Protein AF-A0AAW4G8P8-F1 (afdb_monomer)

Nearest PDB structures (foldseek):
  5xfa-assembly1_A  TM=9.113E-01  e=6.874E-28  Hydrogenophilus thermoluteolus
  5xf9-assembly2_E  TM=9.216E-01  e=1.061E-26  Hydrogenophilus thermoluteolus
  7vw6-assembly1_B  TM=9.118E-01  e=4.039E-27  Methylorubrum extorquens AM1
  8j83-assembly1_B  TM=9.130E-01  e=2.787E-26  Methylorubrum extorquens AM1
  6q9k-assembly1_B  TM=8.667E-01  e=2.774E-27  Aquifex aeolicus VF5

Sequence (420 aa):
MTTTLRPVLYRAADIIPPAVLVDGTPGRLVVPGVERDGWGLDDERRLGAFAGPIERDVILHELEISGLRGRGGAGFPVFRKWSTVAAAPGDCVVVANGHEGEPASSKDRWLLTRRPHLVLDGLLIAAATVGASEAIVCVSHEDAASSVEAAIADLSQAGLVPEGITLRVFRTSMSYVAGEESAICQAINGGPALPTSKPPRPFEAGVHGLPTLINNVESLAHTAWIRIHGGAEFASAGNETAKGTALFTVTGALERPGVYEMELGRPVADLVTAAGGSVDTVTGLLVGGWFGGILEASAVALPCCYDAFSAAGGGLGCAAVTVLGPQDDVVETATELAAWYQMESAKQCGVCVSGTGAIARTLRQISRGVAQPDATEKLMRWGSTLRGRGACGFIDGASALARSAGLELTRREGAEKGDR

Secondary structure (DSSP, 8-state):
-------SS----SSPPPPEE-TT---SSS-TTTTSTT--HHHHHHTTTT-S---HHHHHHHHHHHT-B-TTTT--BHHHHHHHHHTSSS-EEEEEEE----TT--HHHHHHHH-HHHHHHHHHHHHHHHTEEEEEEEESSHHHHHHHHHHHHHHHHTT-SPTT-EEEEEE----GGGGSHHHHHHHHTTS-S----SSSPTTTS-GGGS-EEEEEHHHHHHHHHHHHH-HHHHHHSB-SSSBSEEEEEEEES-SS-EEEEEETTSBHHHHHHHTT--GGG--EEEESGGGG-EEEGGGGGSBSSHHHHHHTTS--TTSEEEEE-TT--HHHHHHHHHHHHHHS--S--HHHHHHHHHHHHHHHHHHTT---TTHHHHHHHHHHHSTT-SSSTHHHHHHHHHHHHHHHHHHHHHHHHH--

Mean predicted aligned error: 4.4 Å

Structure (mmCIF, N/CA/C/O backbone):
data_AF-A0AAW4G8P8-F1
#
_entry.id   AF-A0AAW4G8P8-F1
#
loop_
_atom_site.group_PDB
_atom_site.id
_atom_site.type_symbol
_atom_site.label_atom_id
_atom_site.label_alt_id
_atom_site.label_comp_id
_atom_site.label_asym_id
_atom_site.label_entity_id
_atom_site.label_seq_id
_atom_site.pdbx_PDB_ins_code
_atom_site.Cartn_x
_atom_site.Cartn_y
_atom_site.Cartn_z
_atom_site.occupancy
_atom_site.B_iso_or_equiv
_atom_site.auth_seq_id
_atom_site.auth_comp_id
_atom_site.auth_asym_id
_atom_site.auth_atom_id
_atom_site.pdbx_PDB_model_num
ATOM 1 N N . MET A 1 1 ? 10.441 24.776 -31.144 1.00 33.88 1 MET A N 1
ATOM 2 C CA . MET A 1 1 ? 9.606 23.689 -30.600 1.00 33.88 1 MET A CA 1
ATOM 3 C C . MET A 1 1 ? 10.171 23.351 -29.239 1.00 33.88 1 MET A C 1
ATOM 5 O O . MET A 1 1 ? 11.256 22.797 -29.164 1.00 33.88 1 MET A O 1
ATOM 9 N N . THR A 1 2 ? 9.530 23.825 -28.177 1.00 28.27 2 THR A N 1
ATOM 10 C CA . THR A 1 2 ? 9.883 23.476 -26.800 1.00 28.27 2 THR A CA 1
ATOM 11 C C . THR A 1 2 ? 9.549 22.006 -26.604 1.00 28.27 2 THR A C 1
ATOM 13 O O . THR A 1 2 ? 8.386 21.661 -26.417 1.00 28.27 2 THR A O 1
ATOM 16 N N . THR A 1 3 ? 10.551 21.138 -26.719 1.00 31.62 3 THR A N 1
ATOM 17 C CA . THR A 1 3 ? 10.487 19.768 -26.217 1.00 31.62 3 THR A CA 1
ATOM 18 C C . THR A 1 3 ? 10.258 19.888 -24.717 1.00 31.62 3 THR A C 1
ATOM 20 O O . THR A 1 3 ? 11.185 20.126 -23.947 1.00 31.62 3 THR A O 1
ATOM 23 N N . THR A 1 4 ? 8.998 19.835 -24.293 1.00 34.75 4 THR A N 1
ATOM 24 C CA . THR A 1 4 ? 8.663 19.527 -22.909 1.00 34.75 4 THR A CA 1
ATOM 25 C C . THR A 1 4 ? 9.322 18.188 -22.623 1.00 34.75 4 THR A C 1
ATOM 27 O O . THR A 1 4 ? 8.881 17.169 -23.152 1.00 34.75 4 THR A O 1
ATOM 30 N N . LEU A 1 5 ? 10.434 18.214 -21.884 1.00 43.28 5 LEU A N 1
ATOM 31 C CA . LEU A 1 5 ? 11.085 17.024 -21.351 1.00 43.28 5 LEU A CA 1
ATOM 32 C C . LEU A 1 5 ? 10.012 16.277 -20.563 1.00 43.28 5 LEU A C 1
ATOM 34 O O . LEU A 1 5 ? 9.594 16.726 -19.494 1.00 43.28 5 LEU A O 1
ATOM 38 N N . ARG A 1 6 ? 9.486 15.202 -21.151 1.00 52.56 6 ARG A N 1
ATOM 39 C CA . ARG A 1 6 ? 8.529 14.337 -20.475 1.00 52.56 6 ARG A CA 1
ATOM 40 C C . ARG A 1 6 ? 9.256 13.788 -19.246 1.00 52.56 6 ARG A C 1
ATOM 42 O O . ARG A 1 6 ? 10.396 13.345 -19.394 1.00 52.56 6 ARG A O 1
ATOM 49 N N . PRO A 1 7 ? 8.675 13.860 -18.038 1.00 56.03 7 PRO A N 1
ATOM 50 C CA . PRO A 1 7 ? 9.293 13.214 -16.896 1.00 56.03 7 PRO A CA 1
ATOM 51 C C . PRO A 1 7 ? 9.410 11.724 -17.219 1.00 56.03 7 PRO A C 1
ATOM 53 O O . PRO A 1 7 ? 8.407 11.072 -17.493 1.00 56.03 7 PRO A O 1
ATOM 56 N N . VAL A 1 8 ? 10.641 11.215 -17.223 1.00 71.44 8 VAL A N 1
ATOM 57 C CA . VAL A 1 8 ? 10.941 9.810 -17.538 1.00 71.44 8 VAL A CA 1
ATOM 58 C C . VAL A 1 8 ? 10.255 8.873 -16.536 1.00 71.44 8 VAL A C 1
ATOM 60 O O . VAL A 1 8 ? 9.886 7.754 -16.874 1.00 71.44 8 VAL A O 1
ATOM 63 N N . LEU A 1 9 ? 10.037 9.341 -15.301 1.00 87.88 9 LEU A N 1
ATOM 64 C CA . LEU A 1 9 ? 9.326 8.598 -14.266 1.00 87.88 9 LEU A CA 1
ATOM 65 C C . LEU A 1 9 ? 7.932 9.169 -14.030 1.00 87.88 9 LEU A C 1
ATOM 67 O O . LEU A 1 9 ? 7.776 10.302 -13.567 1.00 87.88 9 LEU A O 1
ATOM 71 N N . TYR A 1 10 ? 6.923 8.345 -14.291 1.00 92.50 10 TYR A N 1
ATOM 72 C CA . TYR A 1 10 ? 5.538 8.663 -13.984 1.00 92.50 10 TYR A CA 1
ATOM 73 C C . TYR A 1 10 ? 5.288 8.620 -12.478 1.00 92.50 10 TYR A C 1
ATOM 75 O O . TYR A 1 10 ? 5.686 7.681 -11.789 1.00 92.50 10 TYR A O 1
ATOM 83 N N . ARG A 1 11 ? 4.596 9.644 -11.984 1.00 93.88 11 ARG A N 1
ATOM 84 C CA . ARG A 1 11 ? 4.161 9.775 -10.593 1.00 93.88 11 ARG A CA 1
ATOM 85 C C . ARG A 1 11 ? 2.644 9.797 -10.542 1.00 93.88 11 ARG A C 1
ATOM 87 O O . ARG A 1 11 ? 1.996 10.136 -11.536 1.00 93.88 11 ARG A O 1
ATOM 94 N N . ALA A 1 12 ? 2.088 9.451 -9.390 1.00 93.31 12 ALA A N 1
ATOM 95 C CA . ALA A 1 12 ? 0.680 9.696 -9.144 1.00 93.31 12 ALA A CA 1
ATOM 96 C C . ALA A 1 12 ? 0.389 11.207 -9.195 1.00 93.31 12 ALA A C 1
ATOM 98 O O . ALA A 1 12 ? 1.261 12.032 -8.917 1.00 93.31 12 ALA A O 1
ATOM 99 N N . ALA A 1 13 ? -0.828 11.569 -9.595 1.00 89.06 13 ALA A N 1
ATOM 100 C CA . ALA A 1 13 ? -1.216 12.967 -9.727 1.00 89.06 13 ALA A CA 1
ATOM 101 C C . ALA A 1 13 ? -1.291 13.660 -8.356 1.00 89.06 13 ALA A C 1
ATOM 103 O O . ALA A 1 13 ? -1.836 13.102 -7.402 1.00 89.06 13 ALA A O 1
ATOM 104 N N . ASP A 1 14 ? -0.811 14.906 -8.278 1.00 86.50 14 ASP A N 1
ATOM 105 C CA . ASP A 1 14 ? -0.899 15.714 -7.053 1.00 86.50 14 ASP A CA 1
ATOM 106 C C . ASP A 1 14 ? -2.356 15.977 -6.643 1.00 86.50 14 ASP A C 1
ATOM 108 O O . ASP A 1 14 ? -2.679 15.964 -5.451 1.00 86.50 14 ASP A O 1
ATOM 112 N N . ILE A 1 15 ? -3.222 16.183 -7.644 1.00 88.81 15 ILE A N 1
ATOM 113 C CA . ILE A 1 15 ? -4.679 16.247 -7.515 1.00 88.81 15 ILE A CA 1
ATOM 114 C C . ILE A 1 15 ? -5.231 14.897 -7.954 1.00 88.81 15 ILE A C 1
ATOM 116 O O . ILE A 1 15 ? -5.153 14.538 -9.130 1.00 88.81 15 ILE A O 1
ATOM 120 N N . ILE A 1 16 ? -5.790 14.152 -7.006 1.00 90.00 16 ILE A N 1
ATOM 121 C CA . ILE A 1 16 ? -6.279 12.802 -7.268 1.00 90.00 16 ILE A CA 1
ATOM 122 C C . ILE A 1 16 ? -7.680 12.895 -7.893 1.00 90.00 16 ILE A C 1
ATOM 124 O O . ILE A 1 16 ? -8.587 13.441 -7.253 1.00 90.00 16 ILE A O 1
ATOM 128 N N . PRO A 1 17 ? -7.889 12.384 -9.122 1.00 92.00 17 PRO A N 1
ATOM 129 C CA . PRO A 1 17 ? -9.221 12.322 -9.713 1.00 92.00 17 PRO A CA 1
ATOM 130 C C . PRO A 1 17 ? -10.131 11.374 -8.912 1.00 92.00 17 PRO A C 1
ATOM 132 O O . PRO A 1 17 ? -9.639 10.567 -8.117 1.00 92.00 17 PRO A O 1
ATOM 135 N N . PRO A 1 18 ? -11.458 11.426 -9.116 1.00 93.69 18 PRO A N 1
ATOM 136 C CA . PRO A 1 18 ? -12.349 10.405 -8.582 1.00 93.69 18 PRO A CA 1
ATOM 137 C C . PRO A 1 18 ? -11.865 9.001 -8.954 1.00 93.69 18 PRO A C 1
ATOM 139 O O . PRO A 1 18 ? -11.465 8.765 -10.097 1.00 93.69 18 PRO A O 1
ATOM 142 N N . ALA A 1 19 ? -11.889 8.083 -7.987 1.00 96.50 19 ALA A N 1
ATOM 143 C CA . ALA A 1 19 ? -11.542 6.699 -8.263 1.00 96.50 19 ALA A CA 1
ATOM 144 C C . ALA A 1 19 ? -12.617 6.046 -9.135 1.00 96.50 19 ALA A C 1
ATOM 146 O O . ALA A 1 19 ? -13.795 6.401 -9.067 1.00 96.50 19 ALA A O 1
ATOM 147 N N . VAL A 1 20 ? -12.200 5.080 -9.943 1.00 96.94 20 VAL A N 1
ATOM 148 C CA . VAL A 1 20 ? -13.054 4.408 -10.922 1.00 96.94 20 VAL A CA 1
ATOM 149 C C . VAL A 1 20 ? -13.233 2.950 -10.524 1.00 96.94 20 VAL A C 1
ATOM 151 O O . VAL A 1 20 ? -12.268 2.252 -10.227 1.00 96.94 20 VAL A O 1
ATOM 154 N N . LEU A 1 21 ? -14.469 2.464 -10.541 1.00 97.31 21 LEU A N 1
ATOM 155 C CA . LEU A 1 21 ? -14.742 1.036 -10.423 1.00 97.31 21 LEU A CA 1
ATOM 156 C C . LEU A 1 21 ? -14.561 0.390 -11.800 1.00 97.31 21 LEU A C 1
ATOM 158 O O . LEU A 1 21 ? -15.238 0.784 -12.748 1.00 97.31 21 LEU A O 1
ATOM 162 N N . VAL A 1 22 ? -13.648 -0.575 -11.931 1.00 97.44 22 VAL A N 1
ATOM 163 C CA . VAL A 1 22 ? -13.442 -1.276 -13.208 1.00 97.44 22 VAL A CA 1
ATOM 164 C C . VAL A 1 22 ? -14.674 -2.120 -13.527 1.00 97.44 22 VAL A C 1
ATOM 166 O O . VAL A 1 22 ? -15.102 -2.913 -12.686 1.00 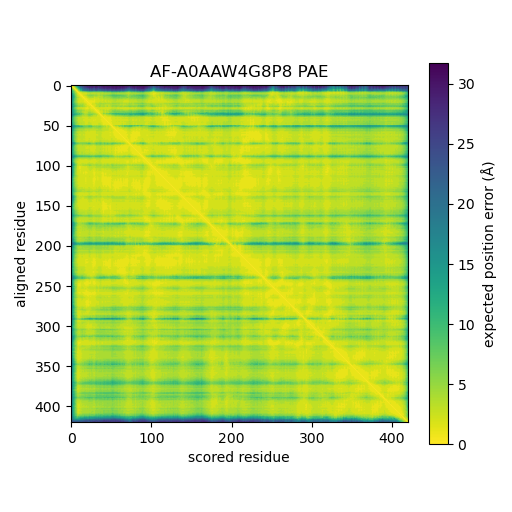97.44 22 VAL A O 1
ATOM 169 N N . ASP A 1 23 ? -15.202 -2.003 -14.747 1.00 95.38 23 ASP A N 1
ATOM 170 C CA . ASP A 1 23 ? -16.398 -2.717 -15.207 1.00 95.38 23 ASP A CA 1
ATOM 171 C C . ASP A 1 23 ? -16.379 -4.206 -14.830 1.00 95.38 23 ASP A C 1
ATOM 173 O O . ASP A 1 23 ? -15.378 -4.906 -15.015 1.00 95.38 23 ASP A O 1
ATOM 177 N N . GLY A 1 24 ? -17.495 -4.684 -14.275 1.00 92.94 24 GLY A N 1
ATOM 178 C CA . GLY A 1 24 ? -17.648 -6.056 -13.780 1.00 92.94 24 GLY A CA 1
ATOM 179 C C . GLY A 1 24 ? -17.084 -6.310 -12.377 1.00 92.94 24 GLY A C 1
ATOM 180 O O . GLY A 1 24 ? -17.274 -7.402 -11.855 1.00 92.94 24 GLY A O 1
ATOM 181 N N . THR A 1 25 ? -16.431 -5.331 -11.743 1.00 94.44 25 THR A N 1
ATOM 182 C CA . THR A 1 25 ? -15.961 -5.451 -10.353 1.00 94.44 25 THR A CA 1
ATOM 183 C C . THR A 1 25 ? -17.101 -5.160 -9.370 1.00 94.44 25 THR A C 1
ATOM 185 O O . THR A 1 25 ? -17.775 -4.139 -9.519 1.00 94.44 25 THR A O 1
ATOM 188 N N . PRO A 1 26 ? -17.306 -5.982 -8.324 1.00 92.12 26 PRO A N 1
ATOM 189 C CA . PRO A 1 26 ? -18.192 -5.618 -7.222 1.00 92.12 26 PRO A CA 1
ATOM 190 C C . PRO A 1 26 ? -17.555 -4.486 -6.401 1.00 92.12 26 PRO A C 1
ATOM 192 O O . PRO A 1 26 ? -16.534 -4.696 -5.748 1.00 92.12 26 PRO A O 1
ATOM 195 N N . GLY A 1 27 ? -18.136 -3.284 -6.444 1.00 90.44 27 GLY A N 1
ATOM 196 C CA . GLY A 1 27 ? -17.611 -2.117 -5.724 1.00 90.44 27 GLY A CA 1
ATOM 197 C C . GLY A 1 27 ? -17.675 -2.289 -4.207 1.00 90.44 27 GLY A C 1
ATOM 198 O O . GLY A 1 27 ? -18.719 -2.660 -3.668 1.00 90.44 27 GLY A O 1
ATOM 199 N N . ARG A 1 28 ? -16.562 -2.017 -3.514 1.00 95.00 28 ARG A N 1
ATOM 200 C CA . ARG A 1 28 ? -16.466 -2.119 -2.044 1.00 95.00 28 ARG A CA 1
ATOM 201 C C . ARG A 1 28 ? -15.966 -0.820 -1.440 1.00 95.00 28 ARG A C 1
ATOM 203 O O . ARG A 1 28 ? -16.601 -0.249 -0.549 1.00 95.00 28 ARG A O 1
ATOM 210 N N . LEU A 1 29 ? -14.831 -0.340 -1.940 1.00 97.19 29 LEU A N 1
ATOM 211 C CA . LEU A 1 29 ? -14.217 0.904 -1.485 1.00 97.19 29 LEU A CA 1
ATOM 212 C C . LEU A 1 29 ? -14.616 2.091 -2.369 1.00 97.19 29 LEU A C 1
ATOM 214 O O . LEU A 1 29 ? -14.790 3.194 -1.851 1.00 97.19 29 LEU A O 1
ATOM 218 N N . VAL A 1 30 ? -14.846 1.863 -3.660 1.00 96.88 30 VAL A N 1
ATOM 219 C CA . VAL A 1 30 ? -15.375 2.836 -4.618 1.00 96.88 30 VAL A CA 1
ATOM 220 C C . VAL A 1 30 ? -16.870 2.581 -4.788 1.00 96.88 30 VAL A C 1
ATOM 222 O O . VAL A 1 30 ? -17.293 1.631 -5.447 1.00 96.88 30 V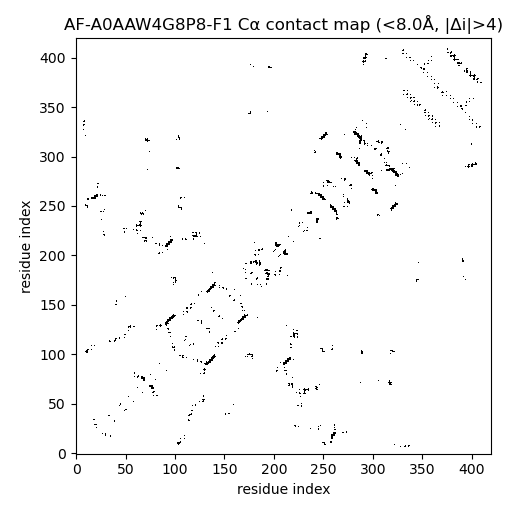AL A O 1
ATOM 225 N N . VAL A 1 31 ? -17.679 3.430 -4.155 1.00 94.62 31 VAL A N 1
ATOM 226 C CA . VAL A 1 31 ? -19.144 3.318 -4.112 1.00 94.62 31 VAL A CA 1
ATOM 227 C C . VAL A 1 31 ? -19.806 4.567 -4.701 1.00 94.62 31 VAL A C 1
ATOM 229 O O . VAL A 1 31 ? -19.209 5.643 -4.654 1.00 94.62 31 VAL A O 1
ATOM 232 N N . PRO A 1 32 ? -21.036 4.473 -5.240 1.00 89.38 32 PRO A N 1
ATOM 233 C CA . PRO A 1 32 ? -21.723 5.633 -5.801 1.00 89.38 32 PRO A CA 1
ATOM 234 C C . PRO A 1 32 ? -21.872 6.774 -4.786 1.00 89.38 32 PRO A C 1
ATOM 236 O O . PRO A 1 32 ? -22.372 6.563 -3.683 1.00 89.38 32 PRO A O 1
ATOM 239 N N . GLY A 1 33 ? -21.491 7.990 -5.177 1.00 88.38 33 GLY A N 1
ATOM 240 C CA . GLY A 1 33 ? -21.562 9.195 -4.351 1.00 88.38 33 GLY A CA 1
ATOM 241 C C . GLY A 1 33 ? -20.225 9.600 -3.731 1.00 88.38 33 GLY A C 1
ATOM 242 O O . GLY A 1 33 ? -20.051 10.784 -3.442 1.00 88.38 33 GLY A O 1
ATOM 243 N N . VAL A 1 34 ? -19.266 8.675 -3.588 1.00 91.19 34 VAL A N 1
ATOM 244 C CA . VAL A 1 34 ? -17.943 8.964 -2.999 1.00 91.19 34 VAL A CA 1
ATOM 245 C C . VAL A 1 34 ? -17.106 9.921 -3.859 1.00 91.19 34 VAL A C 1
ATOM 247 O O . VAL A 1 34 ? -16.158 10.544 -3.386 1.00 91.19 34 VAL A O 1
ATOM 250 N N . GLU A 1 35 ? -17.449 10.061 -5.142 1.00 86.25 35 GLU A N 1
ATOM 251 C CA . GLU A 1 35 ? -16.818 11.012 -6.058 1.00 86.25 35 GLU A CA 1
ATOM 252 C C . GLU A 1 35 ? -17.101 12.479 -5.707 1.00 86.25 35 GLU A C 1
ATOM 254 O O . GLU A 1 35 ? -16.425 13.375 -6.217 1.00 86.25 35 GLU A O 1
ATOM 259 N N . ARG A 1 36 ? -18.116 12.729 -4.873 1.00 84.94 36 ARG A N 1
ATOM 260 C CA . ARG A 1 36 ? -18.600 14.066 -4.531 1.00 84.94 36 ARG A CA 1
ATOM 261 C C . ARG A 1 36 ? -17.889 14.593 -3.297 1.00 84.94 36 ARG A C 1
ATOM 263 O O . ARG A 1 36 ? -17.485 13.846 -2.407 1.00 84.94 36 ARG A O 1
ATOM 270 N N . ASP A 1 37 ? -17.790 15.910 -3.218 1.00 81.25 37 ASP A N 1
ATOM 271 C CA . ASP A 1 37 ? -17.357 16.560 -1.988 1.00 81.25 37 ASP A CA 1
ATOM 272 C C . ASP A 1 37 ? -18.455 16.441 -0.921 1.00 81.25 37 ASP A C 1
ATOM 274 O O . ASP A 1 37 ? -19.648 16.511 -1.228 1.00 81.25 37 ASP A O 1
ATOM 278 N N . GLY A 1 38 ? -18.048 16.262 0.338 1.00 82.44 38 GLY A N 1
ATOM 279 C CA . GLY A 1 38 ? -18.964 16.168 1.478 1.00 82.44 38 GLY A CA 1
ATOM 280 C C . GLY A 1 38 ? -19.418 14.756 1.858 1.00 82.44 38 GLY A C 1
ATOM 281 O O . GLY A 1 38 ? -20.223 14.641 2.776 1.00 82.44 38 GLY A O 1
ATOM 282 N N . TRP A 1 39 ? -18.899 13.704 1.212 1.00 93.62 39 TRP A N 1
ATOM 283 C CA . TRP A 1 39 ? -19.021 12.338 1.735 1.00 93.62 39 TRP A CA 1
ATOM 284 C C . TRP A 1 39 ? -18.458 12.273 3.163 1.00 93.62 39 TRP A C 1
ATOM 286 O O . TRP A 1 39 ? -17.325 12.702 3.394 1.00 93.62 39 TRP A O 1
ATOM 296 N N . GLY A 1 40 ? -19.235 11.765 4.121 1.00 95.50 40 GLY A N 1
ATOM 297 C CA . GLY A 1 40 ? -18.844 11.797 5.533 1.00 95.50 40 GLY A CA 1
ATOM 298 C C . GLY A 1 40 ? -19.474 10.709 6.398 1.00 95.50 40 GLY A C 1
ATOM 299 O O . GLY A 1 40 ? -19.956 9.688 5.909 1.00 95.50 40 GLY A O 1
ATOM 300 N N . LEU A 1 41 ? -19.478 10.936 7.716 1.00 97.69 41 LEU A N 1
ATOM 301 C CA . LEU A 1 41 ? -19.903 9.945 8.711 1.00 97.69 41 LEU A CA 1
ATOM 302 C C . LEU A 1 41 ? -21.303 9.375 8.442 1.00 97.69 41 LEU A C 1
ATOM 304 O O . LEU A 1 41 ? -21.509 8.166 8.531 1.00 97.69 41 LEU A O 1
ATOM 308 N N . ASP A 1 42 ? -22.270 10.230 8.108 1.00 97.25 42 ASP A N 1
ATOM 309 C CA . ASP A 1 42 ? -23.649 9.798 7.874 1.00 97.25 42 ASP A CA 1
ATOM 310 C C . ASP A 1 42 ? -23.788 8.911 6.629 1.00 97.25 42 ASP A C 1
ATOM 312 O O . ASP A 1 42 ? -24.642 8.021 6.610 1.00 97.25 42 ASP A O 1
ATOM 316 N N . ASP A 1 43 ? -22.962 9.123 5.599 1.00 97.38 43 ASP A N 1
ATOM 317 C CA . ASP A 1 43 ? -22.907 8.250 4.422 1.00 97.38 43 ASP A CA 1
ATOM 318 C C . ASP A 1 43 ? -22.392 6.862 4.800 1.00 97.38 43 ASP A C 1
ATOM 320 O O . ASP A 1 43 ? -23.029 5.859 4.480 1.00 97.38 43 ASP A O 1
ATOM 324 N N . GLU A 1 44 ? -21.298 6.792 5.560 1.00 97.62 44 GLU A N 1
ATOM 325 C CA . GLU A 1 44 ? -20.729 5.512 5.996 1.00 97.62 44 GLU A CA 1
ATOM 326 C C . GLU A 1 44 ? -21.668 4.749 6.936 1.00 97.62 44 GLU A C 1
ATOM 328 O O . GLU A 1 44 ? -21.838 3.535 6.809 1.00 97.62 44 GLU A O 1
ATOM 333 N N . ARG A 1 45 ? -22.363 5.449 7.838 1.00 97.50 45 ARG A N 1
ATOM 334 C CA . ARG A 1 45 ? -23.370 4.826 8.711 1.00 97.50 45 ARG A CA 1
ATOM 335 C C . ARG A 1 45 ? -24.556 4.273 7.926 1.00 97.50 45 ARG A C 1
ATOM 337 O O . ARG A 1 45 ? -25.078 3.223 8.295 1.00 97.50 45 ARG A O 1
ATOM 344 N N . ARG A 1 46 ? -24.971 4.928 6.833 1.00 96.81 46 ARG A N 1
ATOM 345 C CA . ARG A 1 46 ? -25.996 4.381 5.920 1.00 96.81 46 ARG A CA 1
ATOM 346 C C . ARG A 1 46 ? -25.542 3.087 5.247 1.00 96.81 46 ARG A C 1
ATOM 348 O O . ARG A 1 46 ? -26.388 2.253 4.939 1.00 96.81 46 ARG A O 1
ATOM 355 N N . LEU A 1 47 ? -24.236 2.918 5.047 1.00 96.44 47 LEU A N 1
ATOM 356 C CA . LEU A 1 47 ? -23.641 1.685 4.530 1.00 96.44 47 LEU A CA 1
ATOM 357 C C . LEU A 1 47 ? -23.379 0.631 5.616 1.00 96.44 47 LEU A C 1
ATOM 359 O O . LEU A 1 47 ? -22.997 -0.483 5.280 1.00 96.44 47 LEU A O 1
ATOM 363 N N . GLY A 1 48 ? -23.622 0.943 6.893 1.00 97.06 48 GLY A N 1
ATOM 364 C CA . GLY A 1 48 ? -23.493 0.006 8.011 1.00 97.06 48 GLY A CA 1
ATOM 365 C C . GLY A 1 48 ? -22.218 0.153 8.844 1.00 97.06 48 GLY A C 1
ATOM 366 O O . GLY A 1 48 ? -22.027 -0.638 9.767 1.00 97.06 48 GLY A O 1
ATOM 367 N N . ALA A 1 49 ? -21.368 1.147 8.567 1.00 97.50 49 ALA A N 1
ATOM 368 C CA . ALA A 1 49 ? -20.190 1.421 9.391 1.00 97.50 49 ALA A CA 1
ATOM 369 C C . ALA A 1 49 ? -20.583 1.798 10.831 1.00 97.50 49 ALA A C 1
ATOM 371 O O . ALA A 1 49 ? -21.648 2.385 11.067 1.00 97.50 49 ALA A O 1
ATOM 372 N N . PHE A 1 50 ? -19.704 1.494 11.789 1.00 96.94 50 PHE A N 1
ATOM 373 C CA . PHE A 1 50 ? -19.897 1.757 13.223 1.00 96.94 50 PHE A CA 1
ATOM 374 C C . PHE A 1 50 ? -21.136 1.075 13.841 1.00 96.94 50 PHE A C 1
ATOM 376 O O . PHE A 1 50 ? -21.723 1.582 14.803 1.00 96.94 50 PHE A O 1
ATOM 383 N N . ALA A 1 51 ? -21.575 -0.060 13.286 1.00 90.88 51 ALA A N 1
ATOM 384 C CA . ALA A 1 51 ? -22.765 -0.772 13.745 1.00 90.88 51 ALA A CA 1
ATOM 385 C C . ALA A 1 51 ? -22.450 -1.961 14.669 1.00 90.88 51 ALA A C 1
ATOM 387 O O . ALA A 1 51 ? -21.651 -2.843 14.350 1.00 90.88 51 ALA A O 1
ATOM 388 N N . GLY A 1 52 ? -23.199 -2.042 15.773 1.00 89.44 52 GLY A N 1
ATOM 389 C CA . GLY A 1 52 ? -23.203 -3.189 16.680 1.00 89.44 52 GLY A CA 1
ATOM 390 C C . GLY A 1 52 ? -21.933 -3.339 17.530 1.00 89.44 52 GLY A C 1
ATOM 391 O O . GLY A 1 52 ? -20.992 -2.557 17.414 1.00 89.44 52 GLY A O 1
ATOM 392 N N . PRO A 1 53 ? -21.907 -4.335 18.430 1.00 91.06 53 PRO A N 1
ATOM 393 C CA . PRO A 1 53 ? -20.726 -4.628 19.231 1.00 91.06 53 PRO A CA 1
ATOM 394 C C . PRO A 1 53 ? -19.596 -5.225 18.376 1.00 91.06 53 PRO A C 1
ATOM 396 O O . PRO A 1 53 ? -19.835 -5.893 17.360 1.00 91.06 53 PRO A O 1
ATOM 399 N N . ILE A 1 54 ? -18.357 -5.005 18.821 1.00 93.75 54 ILE A N 1
ATOM 400 C CA . ILE A 1 54 ? -17.151 -5.610 18.248 1.00 93.75 54 ILE A CA 1
ATOM 401 C C . ILE A 1 54 ? -16.754 -6.797 19.128 1.00 93.75 54 ILE A C 1
ATOM 403 O O . ILE A 1 54 ? -16.261 -6.621 20.240 1.00 93.75 54 ILE A O 1
ATOM 407 N N . GLU A 1 55 ? -16.971 -8.010 18.627 1.00 95.50 55 GLU A N 1
ATOM 408 C CA . GLU A 1 55 ? -16.603 -9.252 19.311 1.00 95.50 55 GLU A CA 1
ATOM 409 C C . GLU A 1 55 ? -15.342 -9.842 18.677 1.00 95.50 55 GLU A C 1
ATOM 411 O O . GLU A 1 55 ? -15.355 -10.232 17.510 1.00 95.50 55 GLU A O 1
ATOM 416 N N . ARG A 1 56 ? -14.250 -9.916 19.450 1.00 96.19 56 ARG A N 1
ATOM 417 C CA . ARG A 1 56 ? -12.920 -10.352 18.984 1.00 96.19 56 ARG A CA 1
ATOM 418 C C . ARG A 1 56 ? -12.971 -11.631 18.148 1.00 96.19 56 ARG A C 1
ATOM 420 O O . ARG A 1 56 ? -12.440 -11.649 17.040 1.00 96.19 56 ARG A O 1
ATOM 427 N N . ASP A 1 57 ? -13.599 -12.680 18.671 1.00 97.31 57 ASP A N 1
ATOM 428 C CA . ASP A 1 57 ? -13.599 -13.998 18.030 1.00 97.31 57 ASP A CA 1
ATOM 429 C C . ASP A 1 57 ? -14.383 -13.988 16.713 1.00 97.31 57 ASP A C 1
ATOM 431 O O . ASP A 1 57 ? -13.955 -14.608 15.741 1.00 97.31 57 ASP A O 1
ATOM 435 N N . VAL A 1 58 ? -15.470 -13.211 16.642 1.00 97.81 58 VAL A N 1
ATOM 436 C CA . VAL A 1 58 ? -16.245 -13.016 15.408 1.00 97.81 58 VAL A CA 1
ATOM 437 C C . VAL A 1 58 ? -15.405 -12.286 14.363 1.00 97.81 58 VAL A C 1
ATOM 439 O O . VAL A 1 58 ? -15.310 -12.748 13.231 1.00 97.81 58 VAL A O 1
ATOM 442 N N . ILE A 1 59 ? -14.733 -11.188 14.729 1.00 98.31 59 ILE A N 1
ATOM 443 C CA . ILE A 1 59 ? -13.876 -10.445 13.790 1.00 98.31 59 ILE A CA 1
ATOM 444 C C . ILE A 1 59 ? -12.747 -11.323 13.256 1.00 98.31 59 ILE A C 1
ATOM 446 O O . ILE A 1 59 ? -12.498 -11.348 12.051 1.00 98.31 59 ILE A O 1
ATOM 450 N N . LEU A 1 60 ? -12.055 -12.046 14.139 1.00 98.56 60 LEU A N 1
ATOM 451 C CA . LEU A 1 60 ? -10.965 -12.928 13.737 1.00 98.56 60 LEU A CA 1
ATOM 452 C C . LEU A 1 60 ? -11.465 -14.051 12.820 1.00 98.56 60 LEU A C 1
ATOM 454 O O . LEU A 1 60 ? -10.807 -14.337 11.821 1.00 98.56 60 LEU A O 1
ATOM 458 N N . HIS A 1 61 ? -12.633 -14.629 13.105 1.00 98.50 61 HIS A N 1
ATOM 459 C CA . HIS A 1 61 ? -13.246 -15.649 12.258 1.00 98.50 61 HIS A CA 1
ATOM 460 C C . HIS A 1 61 ? -13.598 -15.117 10.861 1.00 98.50 61 HIS A C 1
ATOM 462 O O . HIS A 1 61 ? -13.220 -15.718 9.8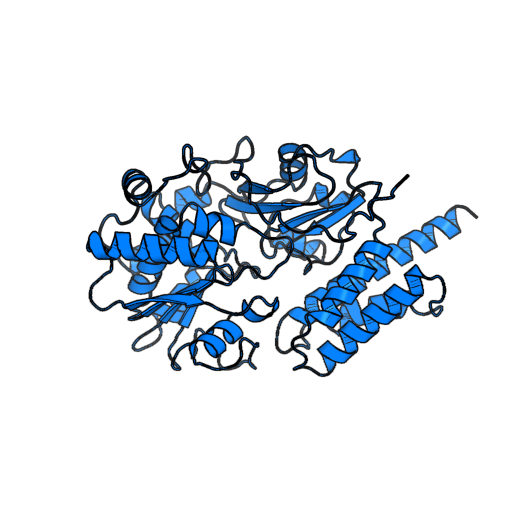56 1.00 98.50 61 HIS A O 1
ATOM 468 N N . GLU A 1 62 ? -14.245 -13.953 10.775 1.00 98.62 62 GLU A N 1
ATOM 469 C CA . GLU A 1 62 ? -14.588 -13.340 9.487 1.00 98.62 62 GLU A CA 1
ATOM 470 C C . GLU A 1 62 ? -13.334 -12.942 8.690 1.00 98.62 62 GLU A C 1
ATOM 472 O O . GLU A 1 62 ? -13.277 -13.130 7.473 1.00 98.62 62 GLU A O 1
ATOM 477 N N . LEU A 1 63 ? -12.282 -12.456 9.361 1.00 98.62 63 LEU A N 1
ATOM 478 C CA . LEU A 1 63 ? -10.994 -12.177 8.722 1.00 98.62 63 LEU A CA 1
ATOM 479 C C . LEU A 1 63 ? -10.318 -13.451 8.204 1.00 98.62 63 LEU A C 1
ATOM 481 O O . LEU A 1 63 ? -9.719 -13.415 7.126 1.00 98.62 63 LEU A O 1
ATOM 485 N N . GLU A 1 64 ? -10.409 -14.564 8.929 1.00 98.38 64 GLU A N 1
ATOM 486 C CA . GLU A 1 64 ? -9.902 -15.858 8.471 1.00 98.38 64 GLU A CA 1
ATOM 487 C C . GLU A 1 64 ? -10.645 -16.329 7.215 1.00 98.38 64 GLU A C 1
ATOM 489 O O . GLU A 1 64 ? -9.998 -16.612 6.203 1.00 98.38 64 GLU A O 1
ATOM 494 N N . ILE A 1 65 ? -11.984 -16.322 7.242 1.00 98.25 65 ILE A N 1
ATOM 495 C CA . ILE A 1 65 ? -12.832 -16.699 6.098 1.00 98.25 65 ILE A CA 1
ATOM 496 C C . ILE A 1 65 ? -12.545 -15.810 4.885 1.00 98.25 65 ILE A C 1
ATOM 498 O O . ILE A 1 65 ? -12.450 -16.304 3.762 1.00 98.25 65 ILE A O 1
ATOM 502 N N . SER A 1 66 ? -12.382 -14.501 5.100 1.00 98.19 66 SER A N 1
ATOM 503 C CA . SER A 1 66 ? -12.164 -13.539 4.015 1.00 98.19 66 SER A CA 1
ATOM 504 C C . SER A 1 66 ? -10.893 -13.806 3.206 1.00 98.19 66 SER A C 1
ATOM 506 O O . SER A 1 66 ? -10.796 -13.409 2.044 1.00 98.19 66 SER A O 1
ATOM 508 N N . GLY A 1 67 ? -9.880 -14.428 3.817 1.00 97.06 67 GLY A N 1
ATOM 509 C CA . GLY A 1 67 ? -8.556 -14.548 3.216 1.00 97.06 67 GLY A CA 1
ATOM 510 C C . GLY A 1 67 ? -7.880 -13.196 2.944 1.00 97.06 67 GLY A C 1
ATOM 511 O O . GLY A 1 67 ? -6.990 -13.127 2.091 1.00 97.06 67 GLY A O 1
ATOM 512 N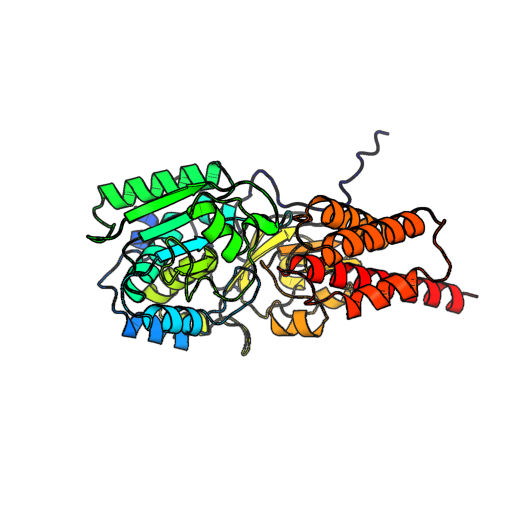 N . LEU A 1 68 ? -8.281 -12.114 3.631 1.00 97.75 68 LEU A N 1
ATOM 513 C CA . LEU A 1 68 ? -7.719 -10.777 3.437 1.00 97.75 68 LEU A CA 1
ATOM 514 C C . LEU A 1 68 ? -6.196 -10.784 3.653 1.00 97.75 68 LEU A C 1
ATOM 516 O O . LEU A 1 68 ? -5.671 -11.156 4.709 1.00 97.75 68 LEU A O 1
ATOM 520 N N . ARG A 1 69 ? -5.474 -10.314 2.634 1.00 96.44 69 ARG A N 1
ATOM 521 C CA . ARG A 1 69 ? -4.021 -10.098 2.648 1.00 96.44 69 ARG A CA 1
ATOM 522 C C . ARG A 1 69 ? -3.733 -8.602 2.756 1.00 96.44 69 ARG A C 1
ATOM 524 O O . ARG A 1 69 ? -4.430 -7.790 2.156 1.00 96.44 69 ARG A O 1
ATOM 531 N N . GLY A 1 70 ? -2.685 -8.235 3.490 1.00 95.94 70 GLY A N 1
ATOM 532 C CA . GLY A 1 70 ? -2.315 -6.835 3.700 1.00 95.94 70 GLY A CA 1
ATOM 533 C C . GLY A 1 70 ? -2.026 -6.086 2.392 1.00 95.94 70 GLY A C 1
ATOM 534 O O . GLY A 1 70 ? -1.202 -6.518 1.584 1.00 95.94 70 GLY A O 1
ATOM 535 N N . ARG A 1 71 ? -2.664 -4.926 2.226 1.00 95.44 71 ARG A N 1
ATOM 536 C CA . ARG A 1 71 ? -2.622 -4.061 1.029 1.00 95.44 71 ARG A CA 1
ATOM 537 C C . ARG A 1 71 ? -1.465 -3.050 0.997 1.00 95.44 71 ARG A C 1
ATOM 539 O O . ARG A 1 71 ? -1.352 -2.250 0.079 1.00 95.44 71 ARG A O 1
ATOM 546 N N . GLY A 1 72 ? -0.562 -3.121 1.975 1.00 88.00 72 GLY A N 1
ATOM 547 C CA . GLY A 1 72 ? 0.615 -2.247 2.071 1.00 88.00 72 GLY A CA 1
ATOM 548 C C . GLY A 1 72 ? 1.885 -2.765 1.386 1.00 88.00 72 GLY A C 1
ATOM 549 O O . GLY A 1 72 ? 2.954 -2.233 1.653 1.00 88.00 72 GLY A O 1
ATOM 550 N N . GLY A 1 73 ? 1.827 -3.843 0.595 1.00 84.12 73 GLY A N 1
ATOM 551 C CA . GLY A 1 73 ? 3.018 -4.390 -0.072 1.00 84.12 73 GLY A CA 1
ATOM 552 C C . GLY A 1 73 ? 3.189 -5.896 0.057 1.00 84.12 73 GLY A C 1
ATOM 553 O O . GLY A 1 73 ? 3.113 -6.640 -0.917 1.00 84.12 73 GLY A O 1
ATOM 554 N N . ALA A 1 74 ? 3.438 -6.353 1.284 1.00 83.50 74 ALA A N 1
ATOM 555 C CA . ALA A 1 74 ? 3.903 -7.716 1.547 1.00 83.50 74 ALA A CA 1
ATOM 556 C C . ALA A 1 74 ? 2.833 -8.808 1.363 1.00 83.50 74 ALA A C 1
ATOM 558 O O . ALA A 1 74 ? 3.171 -9.989 1.309 1.00 83.50 74 ALA A O 1
ATOM 559 N N . GLY A 1 75 ? 1.544 -8.450 1.325 1.00 90.81 75 GLY A N 1
ATOM 560 C CA . GLY A 1 75 ? 0.460 -9.424 1.179 1.00 90.81 75 GLY A CA 1
ATOM 561 C C . GLY A 1 75 ? 0.384 -10.442 2.322 1.00 90.81 75 GLY A C 1
ATOM 562 O O . GLY A 1 75 ? -0.024 -11.579 2.094 1.00 90.81 75 GLY A O 1
ATOM 563 N N . PHE A 1 76 ? 0.808 -10.083 3.537 1.00 94.19 76 PHE A N 1
ATOM 564 C CA . PHE A 1 76 ? 0.737 -10.979 4.695 1.00 94.19 76 PHE A CA 1
ATOM 565 C C . PHE A 1 76 ? -0.727 -11.174 5.143 1.00 94.19 76 PHE A C 1
ATOM 567 O O . PHE A 1 76 ? -1.464 -10.184 5.154 1.00 94.19 76 PHE A O 1
ATOM 574 N N . PRO A 1 77 ? -1.171 -12.392 5.516 1.00 96.44 77 PRO A N 1
ATOM 575 C CA . PRO A 1 77 ? -2.548 -12.629 5.961 1.00 96.44 77 PRO A CA 1
ATOM 576 C C . PRO A 1 77 ? -2.923 -11.770 7.176 1.00 96.44 77 PRO A C 1
ATOM 578 O O . PRO A 1 77 ? -2.264 -11.844 8.217 1.00 96.44 77 PRO A O 1
ATOM 581 N N . VAL A 1 78 ? -3.984 -10.967 7.051 1.00 97.75 78 VAL A N 1
ATOM 582 C CA . VAL A 1 78 ? -4.407 -10.011 8.089 1.00 97.75 78 VAL A CA 1
ATOM 583 C C . VAL A 1 78 ? -4.827 -10.742 9.361 1.00 97.75 78 VAL A C 1
ATOM 585 O O . VAL A 1 78 ? -4.309 -10.413 10.425 1.00 97.75 78 VAL A O 1
ATOM 588 N N . PHE A 1 79 ? -5.638 -11.800 9.237 1.00 97.88 79 PHE A N 1
ATOM 589 C CA . PHE A 1 79 ? -6.036 -12.665 10.354 1.00 97.88 79 PHE A CA 1
ATOM 590 C C . PHE A 1 79 ? -4.840 -13.112 11.201 1.00 97.88 79 PHE A C 1
ATOM 592 O O . PHE A 1 79 ? -4.788 -12.825 12.390 1.00 97.88 79 PHE A O 1
ATOM 599 N N . ARG A 1 80 ? -3.813 -13.717 10.585 1.00 97.62 80 ARG A N 1
ATOM 600 C CA . ARG A 1 80 ? -2.636 -14.204 11.328 1.00 97.62 80 ARG A CA 1
ATOM 601 C C . ARG A 1 80 ? -1.919 -13.086 12.077 1.00 97.62 80 ARG A C 1
ATOM 603 O O . ARG A 1 80 ? -1.440 -13.304 13.190 1.00 97.62 80 ARG A O 1
ATOM 610 N N . LYS A 1 81 ? -1.825 -11.899 11.468 1.00 96.94 81 LYS A N 1
ATOM 611 C CA . LYS A 1 81 ? -1.192 -10.733 12.097 1.00 96.94 81 LYS A CA 1
ATOM 612 C C . LYS A 1 81 ? -1.984 -10.290 13.324 1.00 96.94 81 LYS A C 1
ATOM 614 O O . LYS A 1 81 ? -1.393 -10.066 14.374 1.00 96.94 81 LYS A O 1
ATOM 619 N N . TRP A 1 82 ? -3.306 -10.218 13.191 1.00 98.06 82 TRP A N 1
ATOM 620 C CA . TRP A 1 82 ? -4.213 -9.800 14.255 1.00 98.06 82 TRP A CA 1
ATOM 621 C C . TRP A 1 82 ? -4.240 -10.810 15.395 1.00 98.06 82 TRP A C 1
ATOM 623 O O . TRP A 1 82 ? -4.045 -10.415 16.536 1.00 98.06 82 TRP A O 1
ATOM 633 N N . SER A 1 83 ? -4.367 -12.107 15.100 1.00 97.81 83 SER A N 1
ATOM 634 C CA . SER A 1 83 ? -4.323 -13.172 16.109 1.00 97.81 83 SER A CA 1
ATOM 635 C C . SER A 1 83 ? -3.019 -13.163 16.904 1.00 97.81 83 SER A C 1
ATOM 637 O O . SER A 1 83 ? -3.037 -13.403 18.105 1.00 97.81 83 SER A O 1
ATOM 639 N N . THR A 1 84 ? -1.890 -12.860 16.252 1.00 96.62 84 THR A N 1
ATOM 640 C CA . THR A 1 84 ? -0.585 -12.780 16.928 1.00 96.62 84 THR A CA 1
ATOM 641 C C . THR A 1 84 ? -0.553 -11.636 17.942 1.00 96.62 84 THR A C 1
ATOM 643 O O . THR A 1 84 ? -0.131 -11.850 19.073 1.00 96.62 84 THR A O 1
ATOM 646 N N . VAL A 1 85 ? -1.021 -10.439 17.568 1.00 97.19 85 VAL A N 1
ATOM 647 C CA . VAL A 1 85 ? -1.040 -9.284 18.484 1.00 97.19 85 VAL A CA 1
ATOM 648 C C . VAL A 1 85 ? -2.112 -9.456 19.562 1.00 97.19 85 VAL A C 1
ATOM 650 O O . VAL A 1 85 ? -1.835 -9.220 20.727 1.00 97.19 85 VAL A O 1
ATOM 653 N N . ALA A 1 86 ? -3.302 -9.952 19.212 1.00 96.56 86 ALA A N 1
ATOM 654 C CA . ALA A 1 86 ? -4.392 -10.186 20.163 1.00 96.56 86 ALA A CA 1
ATOM 655 C C . ALA A 1 86 ? -4.066 -11.252 21.227 1.00 96.56 86 ALA A C 1
ATOM 657 O O . ALA A 1 86 ? -4.706 -11.286 22.279 1.00 96.56 86 ALA A O 1
ATOM 658 N N . ALA A 1 87 ? -3.102 -12.135 20.948 1.00 96.31 87 ALA A N 1
ATOM 659 C CA . ALA A 1 87 ? -2.592 -13.120 21.897 1.00 96.31 87 ALA A CA 1
ATOM 660 C C . ALA A 1 87 ? -1.483 -12.566 22.812 1.00 96.31 87 ALA A C 1
ATOM 662 O O . ALA A 1 87 ? -1.078 -13.252 23.753 1.00 96.31 87 ALA A O 1
ATOM 663 N N . ALA A 1 88 ? -0.965 -11.363 22.542 1.00 94.12 88 ALA A N 1
ATOM 664 C CA . ALA A 1 88 ? 0.052 -10.750 23.380 1.00 94.12 88 ALA A CA 1
ATOM 665 C C . ALA A 1 88 ? -0.544 -10.356 24.748 1.00 94.12 88 ALA A C 1
ATOM 667 O O . ALA A 1 88 ? -1.690 -9.909 24.822 1.00 94.12 88 ALA A O 1
ATOM 668 N N . PRO A 1 89 ? 0.198 -10.541 25.854 1.00 91.88 89 PRO A N 1
ATOM 669 C CA . PRO A 1 89 ? -0.284 -10.157 27.170 1.00 91.88 89 PRO A CA 1
ATOM 670 C C . PRO A 1 89 ? -0.222 -8.637 27.354 1.00 91.88 89 PRO A C 1
ATOM 672 O O . PRO A 1 89 ? 0.768 -8.003 26.993 1.00 91.88 89 PRO A O 1
ATOM 675 N N . GLY A 1 90 ? -1.226 -8.080 28.028 1.00 92.19 90 GLY A N 1
ATOM 676 C CA . GLY A 1 90 ? -1.255 -6.666 28.394 1.00 92.19 90 GLY A CA 1
ATOM 677 C C . GLY A 1 90 ? -1.841 -5.768 27.308 1.00 92.19 90 GLY A C 1
ATOM 678 O O . GLY A 1 90 ? -2.664 -6.202 26.508 1.00 92.19 90 GLY A O 1
ATOM 679 N N . ASP A 1 91 ? -1.455 -4.498 27.357 1.00 96.31 91 ASP A N 1
ATOM 680 C CA . ASP A 1 91 ? -1.952 -3.457 26.461 1.00 96.31 91 ASP A CA 1
ATOM 681 C C . ASP A 1 91 ? -1.243 -3.489 25.098 1.00 96.31 91 ASP A C 1
ATOM 683 O O . ASP A 1 91 ? -0.100 -3.940 24.984 1.00 96.31 91 ASP A O 1
ATOM 687 N N . CYS A 1 92 ? -1.922 -2.989 24.069 1.00 97.88 92 CYS A N 1
ATOM 688 C CA . CYS A 1 92 ? -1.453 -2.949 22.688 1.00 97.88 92 CYS A CA 1
ATOM 689 C C . CYS A 1 92 ? -1.614 -1.545 22.089 1.00 97.88 92 CYS A C 1
ATOM 691 O O . CYS A 1 92 ? -2.361 -0.708 22.586 1.00 97.88 92 CYS A O 1
ATOM 693 N N . VAL A 1 93 ? -0.962 -1.314 20.951 1.00 98.62 93 VAL A N 1
ATOM 694 C CA . VAL A 1 93 ? -1.183 -0.120 20.120 1.00 98.62 93 VAL A CA 1
ATOM 695 C C . VAL A 1 93 ? -1.589 -0.554 18.718 1.00 98.62 93 VAL A C 1
ATOM 697 O O . VAL A 1 93 ? -1.034 -1.514 18.179 1.00 98.62 93 VAL A O 1
ATOM 700 N N . VAL A 1 94 ? -2.529 0.153 18.092 1.00 98.69 94 VAL A N 1
ATOM 701 C CA . VAL A 1 94 ? -2.832 -0.033 16.666 1.00 98.69 94 VAL A CA 1
ATOM 702 C C . VAL A 1 94 ? -2.451 1.204 15.873 1.00 98.69 94 VAL A C 1
ATOM 704 O O . VAL A 1 94 ? -2.766 2.328 16.251 1.00 98.69 94 VAL A O 1
ATOM 707 N N . VAL A 1 95 ? -1.794 0.990 14.736 1.00 98.81 95 VAL 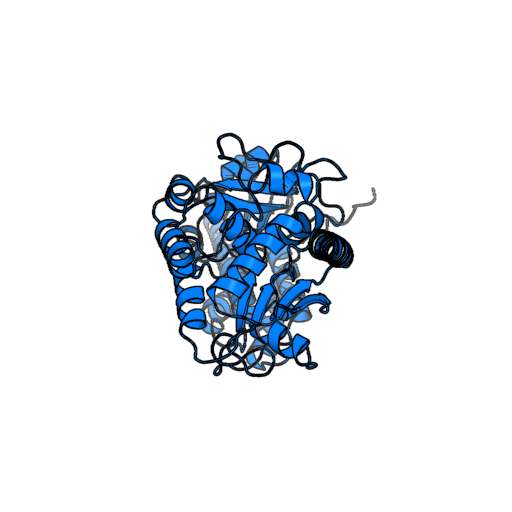A N 1
ATOM 708 C CA . VAL A 1 95 ? -1.431 2.048 13.798 1.00 98.81 95 VAL A CA 1
ATOM 709 C C . VAL A 1 95 ? -2.028 1.764 12.424 1.00 98.81 95 VAL A C 1
ATOM 711 O O . VAL A 1 95 ? -1.686 0.775 11.768 1.00 98.81 95 VAL A O 1
ATOM 714 N N . ALA A 1 96 ? -2.876 2.676 11.957 1.00 98.75 96 ALA A N 1
ATOM 715 C CA . ALA A 1 96 ? -3.245 2.788 10.556 1.00 98.75 96 ALA A CA 1
ATOM 716 C C . ALA A 1 96 ? -2.085 3.443 9.792 1.00 98.75 96 ALA A C 1
ATOM 718 O O . ALA A 1 96 ? -1.814 4.635 9.933 1.00 98.75 96 ALA A O 1
ATOM 719 N N . ASN A 1 97 ? -1.367 2.650 9.001 1.00 98.44 97 ASN A N 1
ATOM 720 C CA . ASN A 1 97 ? -0.289 3.120 8.143 1.00 98.44 97 ASN A CA 1
ATOM 721 C C . ASN A 1 97 ? -0.867 3.712 6.852 1.00 98.44 97 ASN A C 1
ATOM 723 O O . ASN A 1 97 ? -1.133 2.988 5.889 1.00 98.44 97 ASN A O 1
ATOM 727 N N . GLY A 1 98 ? -1.073 5.026 6.874 1.00 97.38 98 GLY A N 1
ATOM 728 C CA . GLY A 1 98 ? -1.439 5.862 5.735 1.00 97.38 98 GLY A CA 1
ATOM 729 C C . GLY A 1 98 ? -0.260 6.632 5.143 1.00 97.38 98 GLY A C 1
ATOM 730 O O . GLY A 1 98 ? -0.471 7.579 4.388 1.00 97.38 98 GLY A O 1
ATOM 731 N N . HIS A 1 99 ? 0.979 6.278 5.504 1.00 95.75 99 HIS A N 1
ATOM 732 C CA . HIS A 1 99 ? 2.155 6.849 4.865 1.00 95.75 99 HIS A CA 1
ATOM 733 C C . HIS A 1 99 ? 2.288 6.269 3.452 1.00 95.75 99 HIS A C 1
ATOM 735 O O . HIS A 1 99 ? 2.703 5.121 3.263 1.00 95.75 99 HIS A O 1
ATOM 741 N N . GLU A 1 100 ? 2.009 7.096 2.452 1.00 92.31 100 GLU A N 1
ATOM 742 C CA . GLU A 1 100 ? 2.121 6.745 1.038 1.00 92.31 100 GLU A CA 1
ATOM 743 C C . GLU A 1 100 ? 3.385 7.381 0.439 1.00 92.31 100 GLU A C 1
ATOM 745 O O . GLU A 1 100 ? 3.366 8.495 -0.069 1.00 92.31 100 GLU A O 1
ATOM 750 N N . GLY A 1 101 ? 4.524 6.691 0.573 1.00 90.62 101 GLY A N 1
ATOM 751 C CA . GLY A 1 101 ? 5.828 7.183 0.097 1.00 90.62 101 GLY A CA 1
ATOM 752 C C . GLY A 1 101 ? 6.250 6.672 -1.280 1.00 90.62 101 GLY A C 1
ATOM 753 O O . GLY A 1 101 ? 7.269 7.120 -1.801 1.00 90.62 101 GLY A O 1
ATOM 754 N N . GLU A 1 102 ? 5.512 5.718 -1.856 1.00 93.00 102 GLU A N 1
ATOM 755 C CA . GLU A 1 102 ? 5.742 5.225 -3.216 1.00 93.00 102 GLU A CA 1
ATOM 756 C C . GLU A 1 102 ? 5.264 6.281 -4.228 1.00 93.00 102 GLU A C 1
ATOM 758 O O . GLU A 1 102 ? 4.062 6.540 -4.292 1.00 93.00 102 GLU A O 1
ATOM 763 N N . PRO A 1 103 ? 6.157 6.878 -5.041 1.00 92.06 103 PRO A N 1
ATOM 764 C CA . PRO A 1 103 ? 5.796 7.999 -5.911 1.00 92.06 103 PRO A CA 1
ATOM 765 C C . PRO A 1 103 ? 4.710 7.718 -6.954 1.00 92.06 103 PRO A C 1
ATOM 767 O O . PRO A 1 103 ? 4.069 8.657 -7.428 1.00 92.06 103 PRO A O 1
ATOM 770 N N . ALA A 1 104 ? 4.527 6.457 -7.352 1.00 94.56 104 ALA A N 1
ATOM 771 C CA . ALA A 1 104 ? 3.489 6.047 -8.295 1.00 94.56 104 ALA A CA 1
ATOM 772 C C . ALA A 1 104 ? 2.157 5.646 -7.626 1.00 94.56 104 ALA A C 1
ATOM 774 O O . ALA A 1 104 ? 1.254 5.193 -8.326 1.00 94.56 104 ALA A O 1
ATOM 775 N N . SER A 1 105 ? 2.021 5.802 -6.304 1.00 95.75 105 SER A N 1
ATOM 776 C CA . SER A 1 105 ? 0.823 5.438 -5.535 1.00 95.75 105 SER A CA 1
ATOM 777 C C . SER A 1 105 ? 0.063 6.674 -5.051 1.00 95.75 105 SER A C 1
ATOM 779 O O . SER A 1 105 ? 0.666 7.655 -4.624 1.00 95.75 105 SER A O 1
ATOM 781 N N . SER A 1 106 ? -1.266 6.618 -5.111 1.00 96.75 106 SER A N 1
ATOM 782 C CA . SER A 1 106 ? -2.173 7.614 -4.515 1.00 96.75 106 SER A CA 1
ATOM 783 C C . SER A 1 106 ? -3.445 7.003 -3.916 1.00 96.75 106 SER A C 1
ATOM 785 O O . SER A 1 106 ? -4.384 7.725 -3.574 1.00 96.75 106 SER A O 1
ATOM 787 N N . LYS A 1 107 ? -3.525 5.670 -3.831 1.00 97.12 107 LYS A N 1
ATOM 788 C CA . LYS A 1 107 ? -4.715 4.946 -3.370 1.00 97.12 107 LYS A CA 1
ATOM 789 C C . LYS A 1 107 ? -5.004 5.196 -1.891 1.00 97.12 107 LYS A C 1
ATOM 791 O O . LYS A 1 107 ? -6.167 5.304 -1.509 1.00 97.12 107 LYS A O 1
ATOM 796 N N . ASP A 1 108 ? -3.962 5.315 -1.070 1.00 97.50 108 ASP A N 1
ATOM 797 C CA . ASP A 1 108 ? -4.110 5.467 0.375 1.00 97.50 108 ASP A CA 1
ATOM 798 C C . ASP A 1 108 ? -4.459 6.916 0.712 1.00 97.50 108 ASP A C 1
ATOM 800 O O . ASP A 1 108 ? -5.387 7.158 1.485 1.00 97.50 108 ASP A O 1
ATOM 804 N N . ARG A 1 109 ? -3.798 7.887 0.066 1.00 96.31 109 ARG A N 1
ATOM 805 C CA . ARG A 1 109 ? -4.170 9.304 0.145 1.00 96.31 109 ARG A CA 1
ATOM 806 C C . ARG A 1 109 ? -5.587 9.532 -0.375 1.00 96.31 109 ARG A C 1
ATOM 808 O O . ARG A 1 109 ? -6.338 10.274 0.254 1.00 96.31 109 ARG A O 1
ATOM 815 N N . TRP A 1 110 ? -5.989 8.879 -1.470 1.00 97.06 110 TRP A N 1
ATOM 816 C CA . TRP A 1 110 ? -7.374 8.921 -1.950 1.00 97.06 110 TRP A CA 1
ATOM 817 C C . TRP A 1 110 ? -8.345 8.419 -0.882 1.00 97.06 110 TRP A C 1
ATOM 819 O O . TRP A 1 110 ? -9.301 9.108 -0.537 1.00 97.06 110 TRP A O 1
ATOM 829 N N . LEU A 1 111 ? -8.073 7.248 -0.308 1.00 97.38 111 LEU A N 1
ATOM 830 C CA . LEU A 1 111 ? -8.953 6.634 0.677 1.00 97.38 111 LEU A CA 1
ATOM 831 C C . LEU A 1 111 ? -9.071 7.487 1.948 1.00 97.38 111 LEU A C 1
ATOM 833 O O . LEU A 1 111 ? -10.173 7.688 2.450 1.00 97.38 111 LEU A O 1
ATOM 837 N N . LEU A 1 112 ? -7.960 8.046 2.430 1.00 97.69 112 LEU A N 1
ATOM 838 C CA . LEU A 1 112 ? -7.938 8.921 3.603 1.00 97.69 112 LEU A CA 1
ATOM 839 C C . LEU A 1 112 ? -8.575 10.289 3.367 1.00 97.69 112 LEU A C 1
ATOM 841 O O . LEU A 1 112 ? -9.023 10.900 4.326 1.00 97.69 112 LEU A O 1
ATOM 845 N N . THR A 1 113 ? -8.610 10.779 2.129 1.00 96.44 113 THR A N 1
ATOM 846 C CA . THR A 1 113 ? -9.246 12.067 1.805 1.00 96.44 113 THR A CA 1
ATOM 847 C C . THR A 1 113 ? -10.721 11.925 1.441 1.00 96.44 113 THR A C 1
ATOM 849 O O . THR A 1 113 ? -11.479 12.878 1.613 1.00 96.44 113 THR A O 1
ATOM 852 N N . ARG A 1 114 ? -11.145 10.755 0.943 1.00 96.06 114 ARG A N 1
ATOM 853 C CA . ARG A 1 114 ? -12.516 10.514 0.463 1.00 96.06 114 ARG A CA 1
ATOM 854 C C . ARG A 1 114 ? -13.373 9.672 1.399 1.00 96.06 114 ARG A C 1
ATOM 856 O O . ARG A 1 114 ? -14.571 9.909 1.475 1.00 96.06 114 ARG A O 1
ATOM 863 N N . ARG A 1 115 ? -12.789 8.703 2.107 1.00 97.62 115 ARG A N 1
ATOM 864 C CA . ARG A 1 115 ? -13.498 7.828 3.059 1.00 97.62 115 ARG A CA 1
ATOM 865 C C . ARG A 1 115 ? -12.730 7.665 4.380 1.00 97.62 115 ARG A C 1
ATOM 867 O O . ARG A 1 115 ? -12.522 6.531 4.826 1.00 97.62 115 ARG A O 1
ATOM 874 N N . PRO A 1 116 ? -12.301 8.762 5.038 1.00 98.19 116 PRO A N 1
ATOM 875 C CA . PRO A 1 116 ? -11.563 8.669 6.297 1.00 98.19 116 PRO A CA 1
ATOM 876 C C . PRO A 1 116 ? -12.347 7.909 7.374 1.00 98.19 116 PRO A C 1
ATOM 878 O O . PRO A 1 116 ? -11.762 7.091 8.079 1.00 98.19 116 PRO A O 1
ATOM 881 N N . HIS A 1 117 ? -13.669 8.101 7.476 1.00 98.69 117 HIS A N 1
ATOM 882 C CA . HIS A 1 117 ? -14.488 7.417 8.483 1.00 98.69 117 HIS A CA 1
ATOM 883 C C . HIS A 1 117 ? -14.494 5.892 8.308 1.00 98.69 117 HIS A C 1
ATOM 885 O O . HIS A 1 117 ? -14.419 5.193 9.311 1.00 98.69 117 HIS A O 1
ATOM 891 N N . LEU A 1 118 ? -14.484 5.355 7.080 1.00 98.69 118 LEU A N 1
ATOM 892 C CA . LEU A 1 118 ? -14.386 3.902 6.862 1.00 98.69 118 LEU A CA 1
ATOM 893 C C . LEU A 1 118 ? -13.042 3.340 7.356 1.00 98.69 118 LEU A C 1
ATOM 895 O O . LEU A 1 118 ? -12.988 2.267 7.960 1.00 98.69 118 LEU A O 1
ATOM 899 N N . VAL A 1 119 ? -11.946 4.068 7.119 1.00 98.81 119 VAL A N 1
ATOM 900 C CA . VAL A 1 119 ? -10.619 3.691 7.636 1.00 98.81 119 VAL A CA 1
ATOM 901 C C . VAL A 1 119 ? -10.612 3.724 9.164 1.00 98.81 119 VAL A C 1
ATOM 903 O O . VAL A 1 119 ? -10.065 2.814 9.790 1.00 98.81 119 VAL A O 1
ATOM 906 N N . LEU A 1 120 ? -11.229 4.746 9.765 1.00 98.88 120 LEU A N 1
ATOM 907 C CA . LEU A 1 120 ? -11.340 4.877 11.217 1.00 98.88 120 LEU A CA 1
ATOM 908 C C . LEU A 1 120 ? -12.208 3.776 11.838 1.00 98.88 120 LEU A C 1
ATOM 910 O O . LEU A 1 120 ? -11.829 3.255 12.882 1.00 98.88 120 LEU A O 1
ATOM 914 N N . ASP A 1 121 ? -13.302 3.363 11.196 1.00 98.81 121 ASP A N 1
ATOM 915 C CA . ASP A 1 121 ? -14.109 2.219 11.646 1.00 98.81 121 ASP A CA 1
ATOM 916 C C . ASP A 1 121 ? -13.252 0.945 11.694 1.00 98.81 121 ASP A C 1
ATOM 918 O O . ASP A 1 121 ? -13.145 0.276 12.721 1.00 98.81 121 ASP A O 1
ATOM 922 N N . GLY A 1 122 ? -12.505 0.679 10.619 1.00 98.75 122 GLY A N 1
ATOM 923 C CA . GLY A 1 122 ? -11.567 -0.441 10.554 1.00 98.75 122 GLY A CA 1
ATOM 924 C C . GLY A 1 122 ? -10.473 -0.384 11.622 1.00 98.75 122 GLY A C 1
ATOM 925 O O . GLY A 1 122 ? -10.105 -1.413 12.194 1.00 98.75 122 GLY A O 1
ATOM 926 N N . LEU A 1 123 ? -9.961 0.815 11.914 1.00 98.88 123 LEU A N 1
ATOM 927 C CA . LEU A 1 123 ? -8.969 1.050 12.962 1.00 98.88 123 LEU A 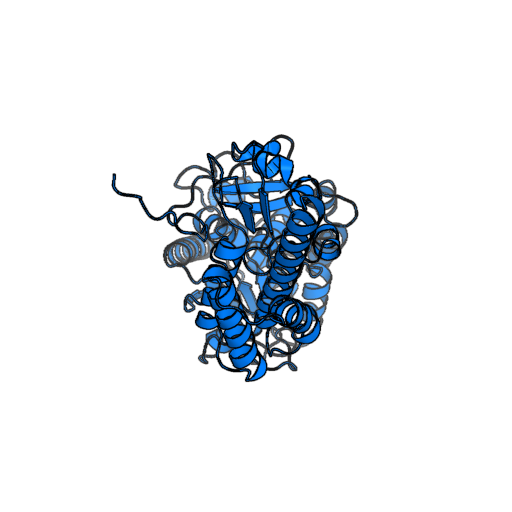CA 1
ATOM 928 C C . LEU A 1 123 ? -9.542 0.795 14.364 1.00 98.88 123 LEU A C 1
ATOM 930 O O . LEU A 1 123 ? -8.872 0.168 15.184 1.00 98.88 123 LEU A O 1
ATOM 934 N N . LEU A 1 124 ? -10.769 1.233 14.643 1.00 98.69 124 LEU A N 1
ATOM 935 C CA . LEU A 1 124 ? -11.433 0.995 15.926 1.00 98.69 124 LEU A CA 1
ATOM 936 C C . LEU A 1 124 ? -11.798 -0.484 16.109 1.00 98.69 124 LEU A C 1
ATOM 938 O O . LEU A 1 124 ? -11.591 -1.033 17.193 1.00 98.69 124 LEU A O 1
ATOM 942 N N . ILE A 1 125 ? -12.236 -1.163 15.042 1.00 98.56 125 ILE A N 1
ATOM 943 C CA . ILE A 1 125 ? -12.415 -2.622 15.022 1.00 98.56 125 ILE A CA 1
ATOM 944 C C . ILE A 1 125 ? -11.097 -3.323 15.358 1.00 98.56 125 ILE A C 1
ATOM 946 O O . ILE A 1 125 ? -11.076 -4.230 16.193 1.00 98.56 125 ILE A O 1
ATOM 950 N N . ALA A 1 126 ? -9.987 -2.891 14.755 1.00 98.62 126 ALA A N 1
ATOM 951 C CA . ALA A 1 126 ? -8.664 -3.431 15.046 1.00 98.62 126 ALA A CA 1
ATOM 952 C C . ALA A 1 126 ? -8.269 -3.224 16.511 1.00 98.62 126 ALA A C 1
ATOM 954 O O . ALA A 1 126 ? -7.869 -4.185 17.169 1.00 98.62 126 ALA A O 1
ATOM 955 N N . ALA A 1 127 ? -8.432 -2.004 17.029 1.00 98.44 127 ALA A N 1
ATOM 956 C CA . ALA A 1 127 ? -8.096 -1.654 18.404 1.00 98.44 127 ALA A CA 1
ATOM 957 C C . ALA A 1 127 ? -8.885 -2.492 19.417 1.00 98.44 127 ALA A C 1
ATOM 959 O O . ALA A 1 127 ? -8.285 -3.121 20.289 1.00 98.44 127 ALA A O 1
ATOM 960 N N . ALA A 1 128 ? -10.203 -2.607 19.246 1.00 97.06 128 ALA A N 1
ATOM 961 C CA . ALA A 1 128 ? -11.038 -3.452 20.095 1.00 97.06 128 ALA A CA 1
ATOM 962 C C . ALA A 1 128 ? -10.669 -4.943 19.980 1.00 97.06 128 ALA A C 1
ATOM 964 O O . ALA A 1 128 ? -10.605 -5.653 20.984 1.00 97.06 128 ALA A O 1
ATOM 965 N N . THR A 1 129 ? -10.365 -5.424 18.769 1.00 97.69 129 THR A N 1
ATOM 966 C CA . THR A 1 129 ? -10.017 -6.835 18.541 1.00 97.69 129 THR A CA 1
ATOM 967 C C . THR A 1 129 ? -8.719 -7.216 19.244 1.00 97.69 129 THR A C 1
ATOM 969 O O . THR A 1 129 ? -8.666 -8.269 19.878 1.00 97.69 129 THR A O 1
ATOM 972 N N . VAL A 1 130 ? -7.685 -6.370 19.195 1.00 97.62 130 VAL A N 1
ATOM 973 C CA . VAL A 1 130 ? -6.399 -6.667 19.851 1.00 97.62 130 VAL A CA 1
ATOM 974 C C . VAL A 1 130 ? -6.321 -6.199 21.305 1.00 97.62 130 VAL A C 1
ATOM 976 O O . VAL A 1 130 ? -5.410 -6.610 22.010 1.00 97.62 130 VAL A O 1
ATOM 979 N N . GLY A 1 131 ? -7.287 -5.407 21.779 1.00 96.62 131 GLY A N 1
ATOM 980 C CA . GLY A 1 131 ? -7.278 -4.845 23.132 1.00 96.62 131 GLY A CA 1
ATOM 981 C C . GLY A 1 131 ? -6.297 -3.682 23.294 1.00 96.62 131 GLY A C 1
ATOM 982 O O . GLY A 1 131 ? -5.572 -3.637 24.279 1.00 96.62 131 GLY A O 1
ATOM 983 N N . ALA A 1 132 ? -6.244 -2.780 22.313 1.00 98.12 132 ALA A N 1
ATOM 984 C CA . ALA A 1 132 ? -5.375 -1.608 22.346 1.00 98.12 132 ALA A CA 1
ATOM 985 C C . ALA A 1 132 ? -6.035 -0.404 23.031 1.00 98.12 132 ALA A C 1
ATOM 987 O O . ALA A 1 132 ? -7.185 -0.080 22.730 1.00 98.12 132 ALA A O 1
ATOM 988 N N . SER A 1 133 ? -5.276 0.301 23.871 1.00 97.25 133 SER A N 1
ATOM 989 C CA . SER A 1 133 ? -5.671 1.592 24.457 1.00 97.25 133 SER A CA 1
ATOM 990 C C . SER A 1 133 ? -5.352 2.800 23.566 1.00 97.25 133 SER A C 1
ATOM 992 O O . SER A 1 133 ? -5.860 3.899 23.795 1.00 97.25 133 SER A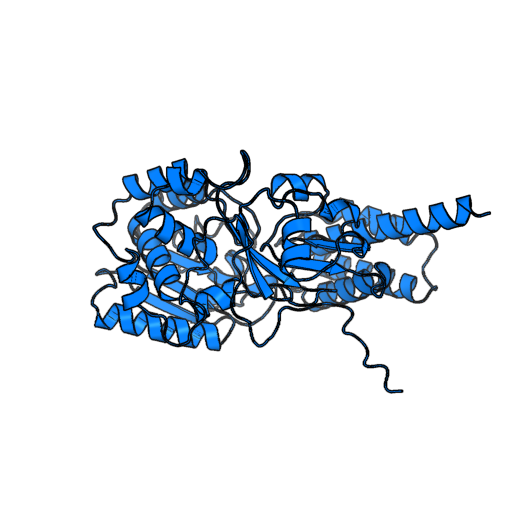 O 1
ATOM 994 N N . GLU A 1 134 ? -4.534 2.624 22.523 1.00 98.50 134 GLU A N 1
ATOM 995 C CA . GLU A 1 134 ? -4.161 3.694 21.596 1.00 98.50 134 GLU A CA 1
ATOM 996 C C . GLU A 1 134 ? -4.330 3.265 20.132 1.00 98.50 134 GLU A C 1
ATOM 998 O O . GLU A 1 134 ? -3.863 2.206 19.699 1.00 98.50 134 GLU A O 1
ATOM 1003 N N . ALA A 1 135 ? -4.985 4.132 19.361 1.00 98.75 135 ALA A N 1
ATOM 1004 C CA . ALA A 1 135 ? -5.203 4.008 17.931 1.00 98.75 135 ALA A CA 1
ATOM 1005 C C . ALA A 1 135 ? -4.640 5.246 17.213 1.00 98.75 135 ALA A C 1
ATOM 1007 O O . ALA A 1 135 ? -5.048 6.382 17.463 1.00 98.75 135 ALA A O 1
ATOM 1008 N N . ILE A 1 136 ? -3.691 5.034 16.303 1.00 98.88 136 ILE A N 1
ATOM 1009 C CA . ILE A 1 136 ? -2.941 6.112 15.651 1.00 98.88 136 ILE A CA 1
ATOM 1010 C C . ILE A 1 136 ? -3.123 6.024 14.139 1.00 98.88 136 ILE A C 1
ATOM 1012 O O . ILE A 1 136 ? -2.883 4.975 13.546 1.00 98.88 136 ILE A O 1
ATOM 1016 N N . VAL A 1 137 ? -3.464 7.134 13.485 1.00 98.81 137 VAL A N 1
ATOM 1017 C CA . VAL A 1 137 ? -3.387 7.240 12.020 1.00 98.81 137 VAL A CA 1
ATOM 1018 C C . VAL A 1 137 ? -2.085 7.933 11.638 1.00 98.81 137 VAL A C 1
ATOM 1020 O O . VAL A 1 137 ? -1.906 9.119 11.903 1.00 98.81 137 VAL A O 1
ATOM 1023 N N . CYS A 1 138 ? -1.161 7.189 11.033 1.00 98.31 138 CYS A N 1
ATOM 1024 C CA . CYS A 1 138 ? 0.099 7.722 10.523 1.00 98.31 138 CYS A CA 1
ATOM 1025 C C . CYS A 1 138 ? -0.105 8.252 9.100 1.00 98.31 138 CYS A C 1
ATOM 1027 O O . CYS A 1 138 ? -0.514 7.493 8.222 1.00 98.31 138 CYS A O 1
ATOM 1029 N N . VAL A 1 139 ? 0.191 9.531 8.869 1.00 97.25 139 VAL A N 1
ATOM 1030 C CA . VAL A 1 139 ? -0.020 10.216 7.584 1.00 97.25 139 VAL A CA 1
ATOM 1031 C C . VAL A 1 139 ? 1.202 11.041 7.187 1.00 97.25 139 VAL A C 1
ATOM 1033 O O . VAL A 1 139 ? 1.883 11.611 8.041 1.00 97.25 139 VAL A O 1
ATOM 1036 N N . SER A 1 140 ? 1.474 11.117 5.885 1.00 93.75 140 SER A N 1
ATOM 1037 C CA . SER A 1 140 ? 2.569 11.916 5.308 1.00 93.75 140 SER A CA 1
ATOM 1038 C C . SER A 1 140 ? 2.094 13.119 4.487 1.00 93.75 140 SER A C 1
ATOM 1040 O O . SER A 1 140 ? 2.878 14.035 4.243 1.00 93.75 140 SER A O 1
ATOM 1042 N N . HIS A 1 141 ? 0.827 13.136 4.064 1.00 94.94 141 HIS A N 1
ATOM 1043 C CA . HIS A 1 141 ? 0.229 14.227 3.296 1.00 94.94 141 HIS A CA 1
ATOM 1044 C C . HIS A 1 141 ? -0.695 15.084 4.170 1.00 94.94 141 HIS A C 1
ATOM 1046 O O . HIS A 1 141 ? -1.482 14.552 4.953 1.00 94.94 141 HIS A O 1
ATOM 1052 N N . GLU A 1 142 ? -0.619 16.409 4.021 1.00 94.62 142 GLU A N 1
ATOM 1053 C CA . GLU A 1 142 ? -1.357 17.344 4.884 1.00 94.62 142 GLU A CA 1
ATOM 1054 C C . GLU A 1 142 ? -2.870 17.349 4.622 1.00 94.62 142 GLU A C 1
ATOM 1056 O O . GLU A 1 142 ? -3.659 17.533 5.546 1.00 94.62 142 GLU A O 1
ATOM 1061 N N . ASP A 1 143 ? -3.298 17.104 3.384 1.00 95.12 143 ASP A N 1
ATOM 1062 C CA . ASP A 1 143 ? -4.718 16.990 3.043 1.00 95.12 143 ASP A CA 1
ATOM 1063 C C . ASP A 1 143 ? -5.347 15.728 3.650 1.00 95.12 143 ASP A C 1
ATOM 1065 O O . ASP A 1 143 ? -6.434 15.796 4.223 1.00 95.12 143 ASP A O 1
ATOM 1069 N N . ALA A 1 144 ? -4.633 14.600 3.610 1.00 96.50 144 ALA A N 1
ATOM 1070 C CA . ALA A 1 144 ? -5.025 13.386 4.315 1.00 96.50 144 ALA A CA 1
ATOM 1071 C C . ALA A 1 144 ? -5.049 13.606 5.836 1.00 96.50 144 ALA A C 1
ATOM 1073 O O . ALA A 1 144 ? -6.004 13.196 6.490 1.00 96.50 144 ALA A O 1
ATOM 1074 N N . ALA A 1 145 ? -4.051 14.296 6.403 1.00 97.81 145 ALA A N 1
ATOM 1075 C CA . ALA A 1 145 ? -4.034 14.635 7.827 1.00 97.81 145 ALA A CA 1
ATOM 1076 C C . ALA A 1 145 ? -5.262 15.463 8.227 1.00 97.81 145 ALA A C 1
ATOM 1078 O O . ALA A 1 145 ? -5.977 15.086 9.151 1.00 97.81 145 ALA A O 1
ATOM 1079 N N . SER A 1 146 ? -5.544 16.531 7.479 1.00 97.62 146 SER A N 1
ATOM 1080 C CA . SER A 1 146 ? -6.686 17.417 7.722 1.00 97.62 146 SER A CA 1
ATOM 1081 C C . SER A 1 146 ? -8.022 16.672 7.620 1.00 97.62 146 SER A C 1
ATOM 1083 O O . SER A 1 146 ? -8.906 16.858 8.454 1.00 97.62 146 SER A O 1
ATOM 1085 N N . SER A 1 147 ? -8.167 15.799 6.616 1.00 97.56 147 SER A N 1
ATOM 1086 C CA . SER A 1 147 ? -9.376 14.991 6.417 1.00 97.56 147 SER A CA 1
ATOM 1087 C C . SER A 1 147 ? -9.600 13.996 7.562 1.00 97.56 147 SER A C 1
ATOM 1089 O O . SER A 1 147 ? -10.702 13.898 8.102 1.00 97.56 147 SER A O 1
ATOM 1091 N N . VAL A 1 148 ? -8.540 13.311 8.001 1.00 98.56 148 VAL A N 1
ATOM 1092 C CA . VAL A 1 148 ? -8.613 12.371 9.126 1.00 98.56 148 VAL A CA 1
ATOM 1093 C C . VAL A 1 148 ? -8.893 13.094 10.442 1.00 98.56 148 VAL A C 1
ATOM 1095 O O . VAL A 1 148 ? -9.689 12.604 11.236 1.00 98.56 148 VAL A O 1
ATOM 1098 N N . GLU A 1 149 ? -8.286 14.256 10.689 1.00 98.56 149 GLU A N 1
ATOM 1099 C CA . GLU A 1 149 ? -8.560 15.053 11.892 1.00 98.56 149 GLU A CA 1
ATOM 1100 C C . GLU A 1 149 ? -10.021 15.498 11.963 1.00 98.56 149 GLU A C 1
ATOM 1102 O O . GLU A 1 149 ? -10.643 15.375 13.020 1.00 98.56 149 GLU A O 1
ATOM 1107 N N . ALA A 1 150 ? -10.591 15.941 10.838 1.00 98.38 150 ALA A N 1
ATOM 1108 C CA . ALA A 1 150 ? -12.013 16.256 10.749 1.00 98.38 150 ALA A CA 1
ATOM 1109 C C . ALA A 1 150 ? -12.881 15.021 11.047 1.00 98.38 150 ALA A C 1
ATOM 1111 O O . ALA A 1 150 ? -13.792 15.088 11.868 1.00 98.38 150 ALA A O 1
ATOM 1112 N N . ALA A 1 151 ? -12.545 13.864 10.470 1.00 98.62 151 ALA A N 1
ATOM 1113 C CA . ALA A 1 151 ? -13.283 12.631 10.717 1.00 98.62 151 ALA A CA 1
ATOM 1114 C C . ALA A 1 151 ? -13.187 12.153 12.179 1.00 98.62 151 ALA A C 1
ATOM 1116 O O . ALA A 1 151 ? -14.178 11.696 12.743 1.00 98.62 151 ALA A O 1
ATOM 1117 N N . ILE A 1 152 ? -12.030 12.301 12.835 1.00 98.69 152 ILE A N 1
ATOM 1118 C CA . ILE A 1 152 ? -11.873 12.008 14.271 1.00 98.69 152 ILE A CA 1
ATOM 1119 C C . ILE A 1 152 ? -12.753 12.939 15.119 1.00 98.69 152 ILE A C 1
ATOM 1121 O O . ILE A 1 152 ? -13.352 12.487 16.102 1.00 98.69 152 ILE A O 1
ATOM 1125 N N . ALA A 1 153 ? -12.846 14.221 14.750 1.00 98.50 153 ALA A N 1
ATOM 1126 C CA . ALA A 1 153 ? -13.721 15.175 15.425 1.00 98.50 153 ALA A CA 1
ATOM 1127 C C . ALA A 1 153 ? -15.199 14.767 15.304 1.00 98.50 153 ALA A C 1
ATOM 1129 O O . ALA A 1 153 ? -15.898 14.753 16.320 1.00 98.50 153 ALA A O 1
ATOM 1130 N N . ASP A 1 154 ? -15.642 14.335 14.118 1.00 98.44 154 ASP A N 1
ATOM 1131 C CA . ASP A 1 154 ? -17.000 13.814 13.911 1.00 98.44 154 ASP A CA 1
ATOM 1132 C C . ASP A 1 154 ? -17.287 12.605 14.815 1.00 98.44 154 ASP A C 1
ATOM 1134 O O . ASP A 1 154 ? -18.326 12.552 15.477 1.00 98.44 154 ASP A O 1
ATOM 1138 N N . LEU A 1 155 ? -16.356 11.641 14.896 1.00 98.50 155 LEU A N 1
ATOM 1139 C CA . LEU A 1 155 ? -16.519 10.454 15.748 1.00 98.50 155 LEU A CA 1
ATOM 1140 C C . LEU A 1 155 ? -16.586 10.813 17.232 1.00 98.50 155 LEU A C 1
ATOM 1142 O O . LEU A 1 155 ? -17.385 10.236 17.970 1.00 98.50 155 LEU A O 1
ATOM 1146 N N . SER A 1 156 ? -15.773 11.773 17.667 1.00 97.50 156 SER A N 1
ATOM 1147 C CA . SER A 1 156 ? -15.773 12.255 19.048 1.00 97.50 156 SER A CA 1
ATOM 1148 C C . SER A 1 156 ? -17.082 12.970 19.389 1.00 97.50 156 SER A C 1
ATOM 1150 O O . SER A 1 156 ? -17.673 12.702 20.433 1.00 97.50 156 SER A O 1
ATOM 1152 N N . GLN A 1 157 ? -17.592 13.815 18.489 1.00 98.06 157 GLN A N 1
ATOM 1153 C CA . GLN A 1 157 ? -18.878 14.490 18.664 1.00 98.06 157 GLN A CA 1
ATOM 1154 C C . GLN A 1 157 ? -20.057 13.504 18.673 1.00 98.06 157 GLN A C 1
ATOM 1156 O O . GLN A 1 157 ? -21.019 13.699 19.417 1.00 98.06 157 GLN A O 1
ATOM 1161 N N . ALA A 1 158 ? -19.980 12.437 17.876 1.00 97.75 158 ALA A N 1
ATOM 1162 C CA . ALA A 1 158 ? -20.990 11.385 17.823 1.00 97.75 158 ALA A CA 1
ATOM 1163 C C . ALA A 1 158 ? -20.882 10.352 18.965 1.00 97.75 158 ALA A C 1
ATOM 1165 O O . ALA A 1 158 ? -21.747 9.482 19.067 1.00 97.75 158 ALA A O 1
ATOM 1166 N N . GLY A 1 159 ? -19.844 10.423 19.810 1.00 96.62 159 GLY A N 1
ATOM 1167 C CA . GLY A 1 159 ? -19.602 9.450 20.881 1.00 96.62 159 GLY A CA 1
ATOM 1168 C C . GLY A 1 159 ? -19.243 8.049 20.372 1.00 96.62 159 GLY A C 1
ATOM 1169 O O . GLY A 1 159 ? -19.559 7.061 21.028 1.00 96.62 159 GLY A O 1
ATOM 1170 N N . LEU A 1 160 ? -18.631 7.958 19.187 1.00 97.00 160 LEU A N 1
ATOM 1171 C CA . LEU A 1 160 ? -18.277 6.696 18.525 1.00 97.00 160 LEU A CA 1
ATOM 1172 C C . LEU A 1 160 ? -16.858 6.214 18.843 1.00 97.00 160 LEU A C 1
ATOM 1174 O O . LEU A 1 160 ? -16.522 5.077 18.522 1.00 97.00 160 LEU A O 1
ATOM 1178 N N . VAL A 1 161 ? -16.023 7.048 19.467 1.00 96.31 161 VAL A N 1
ATOM 1179 C CA . VAL A 1 161 ? -14.721 6.610 19.986 1.00 96.31 161 VAL A CA 1
ATOM 1180 C C . VAL A 1 161 ? -14.968 5.806 21.270 1.00 96.31 161 VAL A C 1
ATOM 1182 O O . VAL A 1 161 ? -15.506 6.375 22.223 1.00 96.31 161 VAL A O 1
ATOM 1185 N N . PRO A 1 162 ? -14.613 4.507 21.325 1.00 93.25 162 PRO A N 1
ATOM 1186 C CA . PRO A 1 162 ? -14.843 3.690 22.511 1.00 93.25 162 PRO A CA 1
ATOM 1187 C C . PRO A 1 162 ? -14.110 4.232 23.741 1.00 93.25 162 PRO A C 1
ATOM 1189 O O . PRO A 1 162 ? -13.003 4.767 23.640 1.00 93.25 162 PRO A O 1
ATOM 1192 N N . GLU A 1 163 ? -14.712 4.055 24.917 1.00 92.31 163 GLU A N 1
ATOM 1193 C CA . GLU A 1 163 ? -14.097 4.456 26.182 1.00 92.31 163 GLU A CA 1
ATOM 1194 C C . GLU A 1 163 ? -12.752 3.739 26.389 1.00 92.31 163 GLU A C 1
ATOM 1196 O O . GLU A 1 163 ? -12.623 2.540 26.145 1.00 92.31 163 GLU A O 1
ATOM 1201 N N . GLY A 1 164 ? -11.739 4.487 26.831 1.00 92.19 164 GLY A N 1
ATOM 1202 C CA . GLY A 1 164 ? -10.390 3.966 27.059 1.00 92.19 164 GLY A CA 1
ATOM 1203 C C . GLY A 1 164 ? -9.486 3.925 25.823 1.00 92.19 164 GLY A C 1
ATOM 1204 O O . GLY A 1 164 ? -8.305 3.629 25.983 1.00 92.19 164 GLY A O 1
ATOM 1205 N N . ILE A 1 165 ? -9.989 4.263 24.626 1.00 96.69 165 ILE A N 1
ATOM 1206 C CA . ILE A 1 165 ? -9.170 4.372 23.412 1.00 96.69 165 ILE A CA 1
ATOM 1207 C C . ILE A 1 165 ? -8.792 5.832 23.150 1.00 96.69 165 ILE A C 1
ATOM 1209 O O . ILE A 1 165 ? -9.646 6.689 22.928 1.00 96.69 165 ILE A O 1
ATOM 1213 N N . THR A 1 166 ? -7.491 6.107 23.096 1.00 98.00 166 THR A N 1
ATOM 1214 C CA . THR A 1 166 ? -6.959 7.372 22.578 1.00 98.00 166 THR A CA 1
ATOM 1215 C C . THR A 1 166 ? -6.822 7.279 21.061 1.00 98.00 166 THR A C 1
ATOM 1217 O O . THR A 1 166 ? -5.993 6.519 20.563 1.00 98.00 166 THR A O 1
ATOM 1220 N N . LEU A 1 167 ? -7.617 8.060 20.323 1.00 98.62 167 LEU A N 1
ATOM 1221 C CA . LEU A 1 167 ? -7.569 8.139 18.861 1.00 98.62 167 LEU A CA 1
ATOM 1222 C C . LEU A 1 167 ? -6.911 9.449 18.412 1.00 98.62 167 LEU A C 1
ATOM 1224 O O . LEU A 1 167 ? -7.372 10.530 18.779 1.00 98.62 167 LEU A O 1
ATOM 1228 N N . ARG A 1 168 ? -5.844 9.372 17.606 1.00 98.19 168 ARG A N 1
ATOM 1229 C CA . ARG A 1 168 ? -5.139 10.571 17.117 1.00 98.19 168 ARG A CA 1
ATOM 1230 C C . ARG A 1 168 ? -4.448 10.387 15.770 1.00 98.19 168 ARG A C 1
ATOM 1232 O O . ARG A 1 168 ? -4.160 9.273 15.336 1.00 98.19 168 ARG A O 1
ATOM 1239 N N . VAL A 1 169 ? -4.090 11.512 15.157 1.00 98.62 169 VAL A N 1
ATOM 1240 C CA . VAL A 1 169 ? -3.214 11.562 13.981 1.00 98.62 169 VAL A CA 1
ATOM 1241 C C . VAL A 1 169 ? -1.752 11.697 14.406 1.00 98.62 169 VAL A C 1
ATOM 1243 O O . VAL A 1 169 ? -1.417 12.396 15.365 1.00 98.62 169 VAL A O 1
ATOM 1246 N N . PHE A 1 170 ? -0.863 11.033 13.674 1.00 98.31 170 PHE A N 1
ATOM 1247 C CA . PHE A 1 170 ? 0.576 11.246 13.719 1.00 98.31 170 PHE A CA 1
ATOM 1248 C C . PHE A 1 170 ? 1.071 11.650 12.328 1.00 98.31 170 PHE A C 1
ATOM 1250 O O . PHE A 1 170 ? 0.966 10.882 11.373 1.00 98.31 170 PHE A O 1
ATOM 1257 N N . ARG A 1 171 ? 1.623 12.861 12.219 1.00 97.00 171 ARG A N 1
ATOM 1258 C CA . ARG A 1 171 ? 2.240 13.359 10.986 1.00 97.00 171 ARG A CA 1
ATOM 1259 C C . ARG A 1 171 ? 3.695 12.904 10.928 1.00 97.00 171 ARG A C 1
ATOM 1261 O O . ARG A 1 171 ? 4.461 13.188 11.846 1.00 97.00 171 ARG A O 1
ATOM 1268 N N . THR A 1 172 ? 4.078 12.234 9.848 1.00 93.31 172 THR A N 1
ATOM 1269 C CA . THR A 1 172 ? 5.460 11.806 9.597 1.00 93.31 172 THR A CA 1
ATOM 1270 C C . THR A 1 172 ? 6.045 12.508 8.371 1.00 93.31 172 THR A C 1
ATOM 1272 O O . THR A 1 172 ? 5.322 13.045 7.533 1.00 93.31 172 THR A O 1
ATOM 1275 N N . SER A 1 173 ? 7.372 12.520 8.257 1.00 88.31 173 SER A N 1
ATOM 1276 C CA . SER A 1 173 ? 8.071 13.105 7.111 1.00 88.31 173 SER A CA 1
ATOM 1277 C C . SER A 1 173 ? 7.818 12.317 5.825 1.00 88.31 173 SER A C 1
ATOM 1279 O O . SER A 1 173 ? 7.852 11.086 5.845 1.00 88.31 173 SER A O 1
ATOM 1281 N N . MET A 1 174 ? 7.691 13.018 4.697 1.00 88.75 174 MET A N 1
ATOM 1282 C CA . MET A 1 174 ? 7.636 12.395 3.376 1.00 88.75 174 MET A CA 1
ATOM 1283 C C . MET A 1 174 ? 9.019 11.868 2.968 1.00 88.75 174 MET A C 1
ATOM 1285 O O . MET A 1 174 ? 9.893 12.636 2.570 1.00 88.75 174 MET A O 1
ATOM 1289 N N . SER A 1 175 ? 9.223 10.557 3.077 1.00 89.81 175 SER A N 1
ATOM 1290 C CA . SER A 1 175 ? 10.381 9.852 2.514 1.00 89.81 175 SER A CA 1
ATOM 1291 C C . SER A 1 175 ? 10.005 8.402 2.249 1.00 89.81 175 SER A C 1
ATOM 1293 O O . SER A 1 175 ? 9.177 7.851 2.970 1.00 89.81 175 SER A O 1
ATOM 1295 N N . TYR A 1 176 ? 10.618 7.742 1.266 1.00 89.00 176 TYR A N 1
ATOM 1296 C CA . TYR A 1 176 ? 10.175 6.392 0.898 1.00 89.00 176 TYR A CA 1
ATOM 1297 C C . TYR A 1 176 ? 10.208 5.399 2.079 1.00 89.00 176 TYR A C 1
ATOM 1299 O O . TYR A 1 176 ? 9.288 4.607 2.279 1.00 89.00 176 TYR A O 1
ATOM 1307 N N . VAL A 1 177 ? 11.260 5.457 2.900 1.00 91.31 177 VAL A N 1
ATOM 1308 C CA . VAL A 1 177 ? 11.480 4.506 4.001 1.00 91.31 177 VAL A CA 1
ATOM 1309 C C . VAL A 1 177 ? 10.658 4.795 5.259 1.00 91.31 177 VAL A C 1
ATOM 1311 O O . VAL A 1 177 ? 10.546 3.908 6.104 1.00 91.31 177 VAL A O 1
ATOM 1314 N N . ALA A 1 178 ? 10.071 5.989 5.392 1.00 92.94 178 ALA A N 1
ATOM 1315 C CA . ALA A 1 178 ? 9.316 6.375 6.588 1.00 92.94 178 ALA A CA 1
ATOM 1316 C C . ALA A 1 178 ? 7.999 5.596 6.755 1.00 92.94 178 ALA A C 1
ATOM 1318 O O . ALA A 1 178 ? 7.451 5.560 7.854 1.00 92.94 178 ALA A O 1
ATOM 1319 N N . GLY A 1 179 ? 7.523 4.929 5.698 1.00 91.50 179 GLY A N 1
ATOM 1320 C CA . GLY A 1 179 ? 6.354 4.044 5.733 1.00 91.50 179 GLY A CA 1
ATOM 1321 C C . GLY A 1 179 ? 6.643 2.620 6.196 1.00 91.50 179 GLY A C 1
ATOM 1322 O O . GLY A 1 179 ? 5.718 1.817 6.322 1.00 91.50 179 GLY A O 1
ATOM 1323 N N . GLU A 1 180 ? 7.913 2.274 6.417 1.00 93.81 180 GLU A N 1
ATOM 1324 C CA . GLU A 1 180 ? 8.298 0.965 6.933 1.00 93.81 180 GLU A CA 1
ATOM 1325 C C . GLU A 1 180 ? 7.825 0.818 8.390 1.00 93.81 180 GLU A C 1
ATOM 1327 O O . GLU A 1 180 ? 7.922 1.744 9.189 1.00 93.81 180 GLU A O 1
ATOM 1332 N N . GLU A 1 181 ? 7.288 -0.350 8.749 1.00 94.50 181 GLU A N 1
ATOM 1333 C CA . GLU A 1 181 ? 6.586 -0.553 10.025 1.00 94.50 181 GLU A CA 1
ATOM 1334 C C . GLU A 1 181 ? 7.422 -0.180 11.262 1.00 94.50 181 GLU A C 1
ATOM 1336 O O . GLU A 1 181 ? 6.908 0.414 12.207 1.00 94.50 181 GLU A O 1
ATOM 1341 N N . SER A 1 182 ? 8.717 -0.500 11.265 1.00 94.94 182 SER A N 1
ATOM 1342 C CA . SER A 1 182 ? 9.609 -0.143 12.370 1.00 94.94 182 SER A CA 1
ATOM 1343 C C . SER A 1 182 ? 10.025 1.329 12.347 1.00 94.94 182 SER A C 1
ATOM 1345 O O . SER A 1 182 ? 10.184 1.918 13.416 1.00 94.94 182 SER A O 1
ATOM 1347 N N . ALA A 1 183 ? 10.113 1.943 11.161 1.00 95.50 183 ALA A N 1
ATOM 1348 C CA . ALA A 1 183 ? 10.336 3.380 11.013 1.00 95.50 183 ALA A CA 1
ATOM 1349 C C . ALA A 1 183 ? 9.172 4.199 11.584 1.00 95.50 183 ALA A C 1
ATOM 1351 O O . ALA A 1 183 ? 9.400 5.188 12.279 1.00 95.50 183 ALA A O 1
ATOM 1352 N N . ILE A 1 184 ? 7.933 3.749 11.363 1.00 96.88 184 ILE A N 1
ATOM 1353 C CA . ILE A 1 184 ? 6.732 4.362 11.944 1.00 96.88 184 ILE A CA 1
ATOM 1354 C C . ILE A 1 184 ? 6.767 4.279 13.471 1.00 96.88 184 ILE A C 1
ATOM 1356 O O . ILE A 1 184 ? 6.593 5.300 14.134 1.00 96.88 184 ILE A O 1
ATOM 1360 N N . CYS A 1 185 ? 7.046 3.099 14.041 1.00 97.31 185 CYS A N 1
ATOM 1361 C CA . CYS A 1 185 ? 7.205 2.961 15.493 1.00 97.31 185 CYS A CA 1
ATOM 1362 C C . CYS A 1 185 ? 8.290 3.898 16.033 1.00 97.31 185 CYS A C 1
ATOM 1364 O O . CYS A 1 185 ? 8.080 4.574 17.039 1.00 97.31 185 CYS A O 1
ATOM 1366 N N . GLN A 1 186 ? 9.450 3.946 15.369 1.00 96.00 186 GLN A N 1
ATOM 1367 C CA . GLN A 1 186 ? 10.559 4.791 15.796 1.00 96.00 186 GLN A CA 1
ATOM 1368 C C . GLN A 1 186 ? 10.180 6.276 15.765 1.00 96.00 186 GLN A C 1
ATOM 1370 O O . GLN A 1 186 ? 10.469 6.983 16.730 1.00 96.00 186 GLN A O 1
ATOM 1375 N N . ALA A 1 187 ? 9.496 6.728 14.713 1.00 96.88 187 ALA A N 1
ATOM 1376 C CA . ALA A 1 187 ? 9.028 8.103 14.576 1.00 96.88 187 ALA A CA 1
ATOM 1377 C C . ALA A 1 187 ? 8.000 8.477 15.653 1.00 96.88 187 ALA A C 1
ATOM 1379 O O . ALA A 1 187 ? 8.134 9.519 16.293 1.00 96.88 187 ALA A O 1
ATOM 1380 N N . ILE A 1 188 ? 7.009 7.612 15.904 1.00 97.75 188 ILE A N 1
ATOM 1381 C CA . ILE A 1 188 ? 5.997 7.828 16.952 1.00 97.75 188 ILE A CA 1
ATOM 1382 C C . ILE A 1 188 ? 6.655 7.923 18.334 1.00 97.75 188 ILE A C 1
ATOM 1384 O O . ILE A 1 188 ? 6.269 8.759 19.147 1.00 97.75 188 ILE A O 1
ATOM 1388 N N . ASN A 1 189 ? 7.698 7.126 18.578 1.00 97.25 189 ASN A N 1
ATOM 1389 C CA . ASN A 1 189 ? 8.485 7.158 19.811 1.00 97.25 189 ASN A CA 1
ATOM 1390 C C . ASN A 1 189 ? 9.444 8.371 19.908 1.00 97.25 189 ASN A C 1
ATOM 1392 O O . ASN A 1 189 ? 10.253 8.433 20.833 1.00 97.25 189 ASN A O 1
ATOM 1396 N N . GLY A 1 190 ? 9.387 9.326 18.970 1.00 96.12 190 GLY A N 1
ATOM 1397 C CA . GLY A 1 190 ? 10.201 10.549 18.962 1.00 96.12 190 GLY A CA 1
ATOM 1398 C C . GLY A 1 190 ? 11.593 10.398 18.336 1.00 96.12 190 GLY A C 1
ATOM 1399 O O . GLY A 1 190 ? 12.412 11.314 18.421 1.00 96.12 190 GLY A O 1
ATOM 1400 N N . GLY A 1 191 ? 11.883 9.249 17.726 1.00 95.06 191 GLY A N 1
ATOM 1401 C CA . GLY A 1 191 ? 13.109 9.004 16.974 1.00 95.06 191 GLY A CA 1
ATOM 1402 C C . GLY A 1 191 ? 13.012 9.434 15.502 1.00 95.06 191 GLY A C 1
ATOM 1403 O O . GLY A 1 191 ? 11.994 9.965 15.058 1.00 95.06 191 GLY A O 1
ATOM 1404 N N . PRO A 1 192 ? 14.071 9.202 14.710 1.00 93.62 192 PRO A N 1
ATOM 1405 C CA . PRO A 1 192 ? 14.022 9.424 13.268 1.00 93.62 192 PRO A CA 1
ATOM 1406 C C . PRO A 1 192 ? 13.069 8.428 12.588 1.00 93.62 192 PRO A C 1
ATOM 1408 O O . PRO A 1 192 ? 12.986 7.272 12.996 1.00 93.62 192 PRO A O 1
ATOM 1411 N N . ALA A 1 193 ? 12.410 8.848 11.505 1.00 93.56 193 ALA A N 1
ATOM 1412 C CA . ALA A 1 193 ? 11.561 7.990 10.673 1.00 93.56 193 ALA A CA 1
ATOM 1413 C C . ALA A 1 193 ? 12.397 7.078 9.754 1.00 93.56 193 ALA A C 1
ATOM 1415 O O . ALA A 1 193 ? 12.322 7.154 8.528 1.00 93.56 193 ALA A O 1
ATOM 1416 N N . LEU A 1 194 ? 13.247 6.243 10.354 1.00 93.38 194 LEU A N 1
ATOM 1417 C CA . LEU A 1 194 ? 14.139 5.323 9.657 1.00 93.38 194 LEU A CA 1
ATOM 1418 C C . LEU A 1 194 ? 13.904 3.882 10.130 1.00 93.38 194 LEU A C 1
ATOM 1420 O O . LEU A 1 194 ? 13.578 3.670 11.291 1.00 93.38 194 LEU A O 1
ATOM 1424 N N . PRO A 1 195 ? 14.083 2.869 9.269 1.00 91.62 195 PRO A N 1
ATOM 1425 C CA . PRO A 1 195 ? 13.927 1.480 9.684 1.00 91.62 195 PRO A CA 1
ATOM 1426 C C . PRO A 1 195 ? 14.922 1.083 10.780 1.00 91.62 195 PRO A C 1
ATOM 1428 O O . PRO A 1 195 ? 16.074 1.537 10.792 1.00 91.62 195 PRO A O 1
ATOM 1431 N N . THR A 1 196 ? 14.500 0.175 11.658 1.00 88.62 196 THR A N 1
ATOM 1432 C CA . THR A 1 196 ? 15.338 -0.395 12.716 1.00 88.62 196 THR A CA 1
ATOM 1433 C C . THR A 1 196 ? 15.687 -1.857 12.444 1.00 88.62 196 THR A C 1
ATOM 1435 O O . THR A 1 196 ? 15.031 -2.568 11.677 1.00 88.62 196 THR A O 1
ATOM 1438 N N . SER A 1 197 ? 16.771 -2.315 13.070 1.00 84.06 197 SER A N 1
ATOM 1439 C CA . SER A 1 197 ? 17.174 -3.720 13.057 1.00 84.06 197 SER A CA 1
ATOM 1440 C C . SER A 1 197 ? 16.116 -4.585 13.744 1.00 84.06 197 SER A C 1
ATOM 1442 O O . SER A 1 197 ? 15.625 -4.231 14.812 1.00 84.06 197 SER A O 1
ATOM 1444 N N . LYS A 1 198 ? 15.814 -5.750 13.167 1.00 82.75 198 LYS A N 1
ATOM 1445 C CA . LYS A 1 198 ? 14.894 -6.748 13.736 1.00 82.75 198 LYS A CA 1
ATOM 1446 C C . LYS A 1 198 ? 15.698 -7.995 14.120 1.00 82.75 198 LYS A C 1
ATOM 1448 O O . LYS A 1 198 ? 16.542 -8.396 13.311 1.00 82.75 198 LYS A O 1
ATOM 1453 N N . PRO A 1 199 ? 15.435 -8.658 15.265 1.00 84.44 199 PRO A N 1
ATOM 1454 C CA . PRO A 1 199 ? 14.396 -8.390 16.279 1.00 84.44 199 PRO A CA 1
ATOM 1455 C C . PRO A 1 199 ? 14.726 -7.238 17.265 1.00 84.44 199 PRO A C 1
ATOM 1457 O O . PRO A 1 199 ? 15.899 -6.873 17.368 1.00 84.44 199 PRO A O 1
ATOM 1460 N N . PRO A 1 200 ? 13.728 -6.708 18.017 1.00 89.00 200 PRO A N 1
ATOM 1461 C CA . PRO A 1 200 ? 12.310 -7.107 18.028 1.00 89.00 200 PRO A CA 1
ATOM 1462 C C . PRO A 1 200 ? 11.527 -6.574 16.819 1.00 89.00 200 PRO A C 1
ATOM 1464 O O . PRO A 1 200 ? 11.921 -5.602 16.174 1.00 89.00 200 PRO A O 1
ATOM 1467 N N . ARG A 1 201 ? 10.421 -7.237 16.470 1.00 92.19 201 ARG A N 1
ATOM 1468 C CA . ARG A 1 201 ? 9.471 -6.762 15.453 1.00 92.19 201 ARG A CA 1
ATOM 1469 C C . ARG A 1 201 ? 8.377 -5.895 16.095 1.00 92.19 201 ARG A C 1
ATOM 1471 O O . ARG A 1 201 ? 8.075 -6.092 17.268 1.00 92.19 201 ARG A O 1
ATOM 1478 N N . PRO A 1 202 ? 7.710 -5.002 15.334 1.00 94.31 202 PRO A N 1
ATOM 1479 C CA . PRO A 1 202 ? 6.665 -4.129 15.879 1.00 94.31 202 PRO A CA 1
ATOM 1480 C C . PRO A 1 202 ? 5.533 -4.850 16.622 1.00 94.31 202 PRO A C 1
ATOM 1482 O O . PRO A 1 202 ? 5.056 -4.343 17.629 1.00 94.31 202 PRO A O 1
ATOM 1485 N N . PHE A 1 203 ? 5.140 -6.049 16.177 1.00 94.31 203 PHE A N 1
ATOM 1486 C CA . PHE A 1 203 ? 4.104 -6.839 16.855 1.00 94.31 203 PHE A CA 1
ATOM 1487 C C . PHE A 1 203 ? 4.555 -7.419 18.208 1.00 94.31 203 PHE A C 1
ATOM 1489 O O . PHE A 1 203 ? 3.713 -7.885 18.962 1.00 94.31 203 PHE A O 1
ATOM 1496 N N . GLU A 1 204 ? 5.858 -7.417 18.505 1.00 93.75 204 GLU A N 1
ATOM 1497 C CA . GLU A 1 204 ? 6.431 -7.860 19.784 1.00 93.75 204 GLU A CA 1
ATOM 1498 C C . GLU A 1 204 ? 6.680 -6.657 20.698 1.00 93.75 204 GLU A C 1
ATOM 1500 O O . GLU A 1 204 ? 6.257 -6.652 21.848 1.00 93.75 204 GLU A O 1
ATOM 1505 N N . ALA A 1 205 ? 7.364 -5.636 20.172 1.00 95.31 205 ALA A N 1
ATOM 1506 C CA . ALA A 1 205 ? 7.661 -4.387 20.863 1.00 95.31 205 ALA A CA 1
ATOM 1507 C C . ALA A 1 205 ? 7.819 -3.256 19.834 1.00 95.31 205 ALA A C 1
ATOM 1509 O O . ALA A 1 205 ? 8.818 -3.184 19.114 1.00 95.31 205 ALA A O 1
ATOM 1510 N N . GLY A 1 206 ? 6.816 -2.386 19.747 1.00 96.62 206 GLY A N 1
ATOM 1511 C CA . GLY A 1 206 ? 6.743 -1.278 18.800 1.00 96.62 206 GLY A CA 1
ATOM 1512 C C . GLY A 1 206 ? 6.618 0.076 19.496 1.00 96.62 206 GLY A C 1
ATOM 1513 O O . GLY A 1 206 ? 7.559 0.563 20.131 1.00 96.62 206 GLY A O 1
ATOM 1514 N N . VAL A 1 207 ? 5.465 0.718 19.335 1.00 97.69 207 VAL A N 1
ATOM 1515 C CA . VAL A 1 207 ? 5.141 1.998 19.973 1.00 97.69 207 VAL A CA 1
ATOM 1516 C C . VAL A 1 207 ? 5.144 1.814 21.491 1.00 97.69 207 VAL A C 1
ATOM 1518 O O . VAL A 1 207 ? 4.570 0.862 22.008 1.00 97.69 207 VAL A O 1
ATOM 1521 N N . HIS A 1 208 ? 5.874 2.674 22.201 1.00 96.56 208 HIS A N 1
ATOM 1522 C CA . HIS A 1 208 ? 6.064 2.619 23.659 1.00 96.56 208 HIS A CA 1
ATOM 1523 C C . HIS A 1 208 ? 6.617 1.285 24.200 1.00 96.56 208 HIS A C 1
ATOM 1525 O O . HIS A 1 208 ? 6.521 1.004 25.392 1.00 96.56 208 HIS A O 1
ATOM 1531 N N . GLY A 1 209 ? 7.228 0.464 23.336 1.00 95.69 209 GLY A N 1
ATOM 1532 C CA . GLY A 1 209 ? 7.670 -0.887 23.686 1.00 95.69 209 GLY A CA 1
ATOM 1533 C C . GLY A 1 209 ? 6.532 -1.907 23.814 1.00 95.69 209 GLY A C 1
ATOM 1534 O O . GLY A 1 209 ? 6.795 -3.033 24.226 1.00 95.69 209 GLY A O 1
ATOM 1535 N N . LEU A 1 210 ? 5.300 -1.539 23.447 1.00 97.38 210 LEU A N 1
ATOM 1536 C CA . LEU A 1 210 ? 4.122 -2.405 23.479 1.00 97.38 210 LEU A CA 1
ATOM 1537 C C . LEU A 1 210 ? 3.955 -3.182 22.162 1.00 97.38 210 LEU A C 1
ATOM 1539 O O . LEU A 1 210 ? 4.364 -2.688 21.101 1.00 97.38 210 LEU A O 1
ATOM 1543 N N . PRO A 1 211 ? 3.315 -4.365 22.185 1.00 97.81 211 PRO A N 1
ATOM 1544 C CA . PRO A 1 211 ? 2.861 -5.047 20.978 1.00 97.81 211 PRO A CA 1
ATOM 1545 C C . PRO A 1 211 ? 2.048 -4.097 20.092 1.00 97.81 211 PRO A C 1
ATOM 1547 O O . PRO A 1 211 ? 1.028 -3.545 20.505 1.00 97.81 211 PRO A O 1
ATOM 1550 N N . THR A 1 212 ? 2.524 -3.860 18.871 1.00 98.50 212 THR A N 1
ATOM 1551 C CA . THR A 1 212 ? 1.913 -2.890 17.956 1.00 98.50 212 THR A CA 1
ATOM 1552 C C . THR A 1 212 ? 1.399 -3.573 16.696 1.00 98.50 212 THR A C 1
ATOM 1554 O O . THR A 1 212 ? 2.169 -4.127 15.901 1.00 98.50 212 THR A O 1
ATOM 1557 N N . LEU A 1 213 ? 0.090 -3.485 16.467 1.00 98.44 213 LEU A N 1
ATOM 1558 C CA . LEU A 1 213 ? -0.531 -3.881 15.211 1.00 98.44 213 LEU A CA 1
ATOM 1559 C C . LEU A 1 213 ? -0.448 -2.725 14.214 1.00 98.44 213 LEU A C 1
ATOM 1561 O O . LEU A 1 213 ? -1.111 -1.709 14.371 1.00 98.44 213 LEU A O 1
ATOM 1565 N N . ILE A 1 214 ? 0.328 -2.893 13.147 1.00 98.31 214 ILE A N 1
ATOM 1566 C CA . ILE A 1 214 ? 0.402 -1.908 12.060 1.00 98.31 214 ILE A CA 1
ATOM 1567 C C . ILE A 1 214 ? -0.321 -2.467 10.841 1.00 98.31 214 ILE A C 1
ATOM 1569 O O . ILE A 1 214 ? 0.044 -3.533 10.350 1.00 98.31 214 ILE A O 1
ATOM 1573 N N . ASN A 1 215 ? -1.314 -1.771 10.300 1.00 98.06 215 ASN A N 1
ATOM 1574 C CA . ASN A 1 215 ? -1.956 -2.167 9.047 1.00 98.06 215 ASN A CA 1
ATOM 1575 C C . ASN A 1 215 ? -2.110 -0.985 8.104 1.00 98.06 215 ASN A C 1
ATOM 1577 O O . ASN A 1 215 ? -2.405 0.123 8.527 1.00 98.06 215 ASN A O 1
ATOM 1581 N N . ASN A 1 216 ? -1.920 -1.237 6.810 1.00 98.31 216 ASN A N 1
ATOM 1582 C CA . ASN A 1 216 ? -2.208 -0.256 5.774 1.00 98.31 216 ASN A CA 1
ATOM 1583 C C . ASN A 1 216 ? -3.693 0.141 5.793 1.00 98.31 216 ASN A C 1
ATOM 1585 O O . ASN A 1 216 ? -4.553 -0.702 6.062 1.00 98.31 216 ASN A O 1
ATOM 1589 N N . VAL A 1 217 ? -3.976 1.404 5.482 1.00 98.62 217 VAL A N 1
ATOM 1590 C CA . VAL A 1 217 ? -5.323 1.992 5.561 1.00 98.62 217 VAL A CA 1
ATOM 1591 C C . VAL A 1 217 ? -6.358 1.262 4.703 1.00 98.62 217 VAL A C 1
ATOM 1593 O O . VAL A 1 217 ? -7.465 1.028 5.176 1.00 98.62 217 VAL A O 1
ATOM 1596 N N . GLU A 1 218 ? -5.994 0.778 3.512 1.00 98.62 218 GLU A N 1
ATOM 1597 C CA . GLU A 1 218 ? -6.896 -0.023 2.669 1.00 98.62 218 GLU A CA 1
ATOM 1598 C C . GLU A 1 218 ? -7.224 -1.380 3.308 1.00 98.62 218 GLU A C 1
ATOM 1600 O O . GLU A 1 218 ? -8.340 -1.881 3.197 1.00 98.62 218 GLU A O 1
ATOM 1605 N N . SER A 1 219 ? -6.274 -1.968 4.047 1.00 98.62 219 SER A N 1
ATOM 1606 C CA . SER A 1 219 ? -6.534 -3.218 4.777 1.00 98.62 219 SER A CA 1
ATOM 1607 C C . SER A 1 219 ? -7.557 -3.004 5.892 1.00 98.62 219 SER A C 1
ATOM 1609 O O . SER A 1 219 ? -8.421 -3.849 6.086 1.00 98.62 219 SER A O 1
ATOM 1611 N N . LEU A 1 220 ? -7.476 -1.874 6.601 1.00 98.81 220 LEU A N 1
ATOM 1612 C CA . LEU A 1 220 ? -8.428 -1.518 7.655 1.00 98.81 220 LEU A CA 1
ATOM 1613 C C . LEU A 1 220 ? -9.809 -1.192 7.080 1.00 98.81 220 LEU A C 1
ATOM 1615 O O . LEU A 1 220 ? -10.807 -1.690 7.593 1.00 98.81 220 LEU A O 1
ATOM 1619 N N . ALA A 1 221 ? -9.875 -0.447 5.975 1.00 98.75 221 ALA A N 1
ATOM 1620 C CA . ALA A 1 221 ? -11.136 -0.171 5.292 1.00 98.75 221 ALA A CA 1
ATOM 1621 C C . ALA A 1 221 ? -11.829 -1.455 4.806 1.00 98.75 221 ALA A C 1
ATOM 1623 O O . ALA A 1 221 ? -13.040 -1.606 4.959 1.00 98.75 221 ALA A O 1
ATOM 1624 N N . HIS A 1 222 ? -11.069 -2.425 4.286 1.00 98.69 222 HIS A N 1
ATOM 1625 C CA . HIS A 1 222 ? -11.623 -3.742 3.981 1.00 98.69 222 HIS A CA 1
ATOM 1626 C C . HIS A 1 222 ? -12.080 -4.501 5.226 1.00 98.69 222 HIS A C 1
ATOM 1628 O O . HIS A 1 222 ? -13.093 -5.185 5.143 1.00 98.69 222 HIS A O 1
ATOM 1634 N N . THR A 1 223 ? -11.404 -4.376 6.371 1.00 98.62 223 THR A N 1
ATOM 1635 C CA . THR A 1 223 ? -11.899 -4.970 7.622 1.00 98.62 223 THR A CA 1
ATOM 1636 C C . THR A 1 223 ? -13.251 -4.386 8.036 1.00 98.62 223 THR A C 1
ATOM 1638 O O . THR A 1 223 ? -14.145 -5.151 8.392 1.00 98.62 223 THR A O 1
ATOM 1641 N N . ALA A 1 224 ? -13.436 -3.065 7.944 1.00 98.50 224 ALA A N 1
ATOM 1642 C CA . ALA A 1 224 ? -14.737 -2.437 8.196 1.00 98.50 224 ALA A CA 1
ATOM 1643 C C . ALA A 1 224 ? -15.809 -2.972 7.235 1.00 98.50 224 ALA A C 1
ATOM 1645 O O . ALA A 1 224 ? -16.888 -3.381 7.654 1.00 98.50 224 ALA A O 1
ATOM 1646 N N . TRP A 1 225 ? -15.477 -3.089 5.949 1.00 98.44 225 TRP A N 1
ATOM 1647 C CA . TRP A 1 225 ? -16.377 -3.675 4.959 1.00 98.44 225 TRP A CA 1
ATOM 1648 C C . TRP A 1 225 ? -16.724 -5.146 5.269 1.00 98.44 225 TRP A C 1
ATOM 1650 O O . TRP A 1 225 ? -17.888 -5.540 5.223 1.00 98.44 225 TRP A O 1
ATOM 1660 N N . ILE A 1 226 ? -15.733 -5.962 5.649 1.00 98.56 226 ILE A N 1
ATOM 1661 C CA . ILE A 1 226 ? -15.917 -7.369 6.047 1.00 98.56 226 ILE A CA 1
ATOM 1662 C C . ILE A 1 226 ? -16.819 -7.471 7.276 1.00 98.56 226 ILE A C 1
ATOM 1664 O O . ILE A 1 226 ? -17.655 -8.366 7.341 1.00 98.56 226 ILE A O 1
ATOM 1668 N N . ARG A 1 227 ? -16.707 -6.547 8.237 1.00 97.62 227 ARG A N 1
ATOM 1669 C CA . ARG A 1 227 ? -17.582 -6.530 9.416 1.00 97.62 227 ARG A CA 1
ATOM 1670 C C . ARG A 1 227 ? -19.062 -6.383 9.047 1.00 97.62 227 ARG A C 1
ATOM 1672 O O . ARG A 1 227 ? -19.911 -6.948 9.742 1.00 97.62 227 ARG A O 1
ATOM 1679 N N . ILE A 1 228 ? -19.350 -5.624 7.992 1.00 97.06 228 ILE A N 1
ATOM 1680 C CA . ILE A 1 228 ? -20.706 -5.314 7.522 1.00 97.06 228 ILE A CA 1
ATOM 1681 C C . ILE A 1 228 ? -21.268 -6.462 6.675 1.00 97.06 228 ILE A C 1
ATOM 1683 O O . ILE A 1 228 ? -22.417 -6.859 6.858 1.00 97.06 228 ILE A O 1
ATOM 1687 N N . HIS A 1 229 ? -20.465 -6.994 5.751 1.00 97.69 229 HIS A N 1
ATOM 1688 C CA . HIS A 1 229 ? -20.935 -7.910 4.703 1.00 97.69 229 HIS A CA 1
ATOM 1689 C C . HIS A 1 229 ? -20.528 -9.378 4.905 1.00 97.69 229 HIS A C 1
ATOM 1691 O O . HIS A 1 229 ? -21.063 -10.261 4.237 1.00 97.69 229 HIS A O 1
ATOM 1697 N N . GLY A 1 230 ? -19.610 -9.654 5.830 1.00 98.00 230 GLY A N 1
ATOM 1698 C CA . GLY A 1 230 ? -19.058 -10.980 6.091 1.00 98.00 230 GLY A CA 1
ATOM 1699 C C . GLY A 1 230 ? -17.843 -11.322 5.223 1.00 98.00 230 GLY A C 1
ATOM 1700 O O . GLY A 1 230 ? -17.655 -10.841 4.101 1.00 98.00 230 GLY A O 1
ATOM 1701 N N . GLY A 1 231 ? -16.996 -12.201 5.748 1.00 98.25 231 GLY A N 1
ATOM 1702 C CA . GLY A 1 231 ? -15.780 -12.678 5.104 1.00 98.25 231 GLY A CA 1
ATOM 1703 C C . GLY A 1 231 ? -16.063 -13.544 3.881 1.00 98.25 231 GLY A C 1
ATOM 1704 O O . GLY A 1 231 ? -15.336 -13.456 2.894 1.00 98.25 231 GLY A O 1
ATOM 1705 N N . ALA A 1 232 ? -17.140 -14.334 3.895 1.00 98.19 232 ALA A N 1
ATOM 1706 C CA . ALA A 1 232 ? -17.524 -15.159 2.748 1.00 98.19 232 ALA A CA 1
ATOM 1707 C C . ALA A 1 232 ? -17.858 -14.298 1.519 1.00 98.19 232 ALA A C 1
ATOM 1709 O O . ALA A 1 232 ? -17.397 -14.587 0.416 1.00 98.19 232 ALA A O 1
ATOM 1710 N N . GLU A 1 233 ? -18.580 -13.194 1.726 1.00 98.00 233 GLU A N 1
ATOM 1711 C CA . GLU A 1 233 ? -18.884 -12.232 0.667 1.00 98.00 233 GLU A CA 1
ATOM 1712 C C . GLU A 1 233 ? -17.608 -11.528 0.185 1.00 98.00 233 GLU A C 1
ATOM 1714 O O . GLU A 1 233 ? -17.410 -11.338 -1.015 1.00 98.00 233 GLU A O 1
ATOM 1719 N N . PHE A 1 234 ? -16.667 -11.220 1.087 1.00 98.00 234 PHE A N 1
ATOM 1720 C CA . PHE A 1 234 ? -15.362 -10.697 0.680 1.00 98.00 234 PHE A CA 1
ATOM 1721 C C . PHE A 1 234 ? -14.591 -11.686 -0.210 1.00 98.00 234 PHE A C 1
ATOM 1723 O O . PHE A 1 234 ? -14.007 -11.268 -1.215 1.00 98.00 234 PHE A O 1
ATOM 1730 N N . ALA A 1 235 ? -14.611 -12.973 0.138 1.00 97.25 235 ALA A N 1
ATOM 1731 C CA . ALA A 1 235 ? -13.918 -14.047 -0.569 1.00 97.25 235 ALA A CA 1
ATOM 1732 C C . ALA A 1 235 ? -14.615 -14.511 -1.862 1.00 97.25 235 ALA A C 1
ATOM 1734 O O . ALA A 1 235 ? -14.010 -15.270 -2.625 1.00 97.25 235 ALA A O 1
ATOM 1735 N N . SER A 1 236 ? -15.854 -14.062 -2.107 1.00 96.31 236 SER A N 1
ATOM 1736 C CA . SER A 1 236 ? -16.602 -14.332 -3.344 1.00 96.31 236 SER A CA 1
ATOM 1737 C C . SER A 1 236 ? -15.981 -13.659 -4.571 1.00 96.31 236 SER A C 1
ATOM 1739 O O . SER A 1 236 ? -16.117 -14.170 -5.678 1.00 96.31 236 SER A O 1
ATOM 1741 N N . ALA A 1 237 ? -15.260 -12.556 -4.350 1.00 95.75 237 ALA A N 1
ATOM 1742 C CA . ALA A 1 237 ? -14.420 -11.917 -5.348 1.00 95.75 237 ALA A CA 1
ATOM 1743 C C . ALA A 1 237 ? -12.953 -12.308 -5.130 1.00 95.75 237 ALA A C 1
ATOM 1745 O O . ALA A 1 237 ? -12.520 -12.643 -4.021 1.00 95.75 237 ALA A O 1
ATOM 1746 N N . GLY A 1 238 ? -12.167 -12.199 -6.181 1.00 93.56 238 GLY A N 1
ATOM 1747 C CA . GLY A 1 238 ? -10.784 -12.601 -6.263 1.00 93.56 238 GLY A CA 1
ATOM 1748 C C . GLY A 1 238 ? -10.637 -13.977 -6.909 1.00 93.56 238 GLY A C 1
ATOM 1749 O O . GLY A 1 238 ? -11.602 -14.641 -7.280 1.00 93.56 238 GLY A O 1
ATOM 1750 N N . ASN A 1 239 ? -9.405 -14.468 -6.970 1.00 88.56 239 ASN A N 1
ATOM 1751 C CA . ASN A 1 239 ? -9.131 -15.850 -7.361 1.00 88.56 239 ASN A CA 1
ATOM 1752 C C . ASN A 1 239 ? -8.796 -16.718 -6.135 1.00 88.56 239 ASN A C 1
ATOM 1754 O O . ASN A 1 239 ? -8.968 -16.311 -4.985 1.00 88.56 239 ASN A O 1
ATOM 1758 N N . GLU A 1 240 ? -8.362 -17.960 -6.344 1.00 85.94 240 GLU A N 1
ATOM 1759 C CA . GLU A 1 240 ? -8.041 -18.882 -5.245 1.00 85.94 240 GLU A CA 1
ATOM 1760 C C . GLU A 1 240 ? -6.934 -18.359 -4.316 1.00 85.94 240 GLU A C 1
ATOM 1762 O O . GLU A 1 240 ? -7.005 -18.573 -3.107 1.00 85.94 240 GLU A O 1
ATOM 1767 N N . THR A 1 241 ? -5.947 -17.634 -4.851 1.00 79.50 241 THR A N 1
ATOM 1768 C CA . THR A 1 241 ? -4.740 -17.214 -4.117 1.00 79.50 241 THR A CA 1
ATOM 1769 C C . THR A 1 241 ? -4.742 -15.742 -3.690 1.00 79.50 241 THR A C 1
ATOM 1771 O O . THR A 1 241 ? -3.902 -15.306 -2.889 1.00 79.50 241 THR A O 1
ATOM 1774 N N . ALA A 1 242 ? -5.698 -14.959 -4.188 1.00 87.31 242 ALA A N 1
ATOM 1775 C CA . ALA A 1 242 ? -5.869 -13.552 -3.870 1.00 87.31 242 ALA A CA 1
ATOM 1776 C C . ALA A 1 242 ? -7.354 -13.183 -3.832 1.00 87.31 242 ALA A C 1
ATOM 1778 O O . ALA A 1 242 ? -7.977 -12.961 -4.865 1.00 87.31 242 ALA A O 1
ATOM 1779 N N . LYS A 1 243 ? -7.892 -13.113 -2.611 1.00 95.69 243 LYS A N 1
ATOM 1780 C CA . LYS A 1 243 ? -9.294 -12.805 -2.326 1.00 95.69 243 LYS A CA 1
ATOM 1781 C C . LYS A 1 243 ? -9.570 -11.303 -2.269 1.00 95.69 243 LYS A C 1
ATOM 1783 O O . LYS A 1 243 ? -8.743 -10.510 -1.796 1.00 95.69 243 LYS A O 1
ATOM 1788 N N . GLY A 1 244 ? -10.773 -10.962 -2.703 1.00 96.69 244 GLY A N 1
ATOM 1789 C CA . GLY A 1 244 ? -11.377 -9.644 -2.708 1.00 96.69 244 GLY A CA 1
ATOM 1790 C C . GLY A 1 244 ? -10.886 -8.691 -3.791 1.00 96.69 244 GLY A C 1
ATOM 1791 O O . GLY A 1 244 ? -10.211 -9.077 -4.744 1.00 96.69 244 GLY A O 1
ATOM 1792 N N . THR A 1 245 ? -11.243 -7.421 -3.624 1.00 97.44 245 THR A N 1
ATOM 1793 C CA . THR A 1 245 ? -10.785 -6.312 -4.465 1.00 97.44 245 THR A CA 1
ATOM 1794 C C . THR A 1 245 ? -9.522 -5.670 -3.887 1.00 97.44 245 THR A C 1
ATOM 1796 O O . THR A 1 245 ? -9.086 -5.991 -2.770 1.00 97.44 245 THR A O 1
ATOM 1799 N N . ALA A 1 246 ? -8.904 -4.805 -4.684 1.00 97.44 246 ALA A N 1
ATOM 1800 C CA . ALA A 1 246 ? -7.881 -3.871 -4.244 1.00 97.44 246 ALA A CA 1
ATOM 1801 C C . ALA A 1 246 ? -8.036 -2.534 -4.977 1.00 97.44 246 ALA A C 1
ATOM 1803 O O . ALA A 1 246 ? -8.577 -2.479 -6.087 1.00 97.44 246 ALA A O 1
ATOM 1804 N N . LEU A 1 247 ? -7.524 -1.470 -4.363 1.00 98.25 247 LEU A N 1
ATOM 1805 C CA . LEU A 1 247 ? -7.311 -0.196 -5.039 1.00 98.25 247 LEU A CA 1
ATOM 1806 C C . LEU A 1 247 ? -5.966 -0.229 -5.771 1.00 98.25 247 LEU A C 1
ATOM 1808 O O . LEU A 1 247 ? -4.921 -0.469 -5.172 1.00 98.25 247 LEU A O 1
ATOM 1812 N N . PHE A 1 248 ? -5.989 0.045 -7.068 1.00 98.25 248 PHE A N 1
ATOM 1813 C CA . PHE A 1 248 ? -4.821 0.153 -7.929 1.00 98.25 248 PHE A CA 1
ATOM 1814 C C . PHE A 1 248 ? -4.588 1.612 -8.288 1.00 98.25 248 PHE A C 1
ATOM 1816 O O . PHE A 1 248 ? -5.499 2.279 -8.774 1.00 98.25 248 PHE A O 1
ATOM 1823 N N . THR A 1 249 ? -3.368 2.114 -8.119 1.00 98.31 249 THR A N 1
ATOM 1824 C CA . THR A 1 249 ? -2.985 3.389 -8.740 1.00 98.31 249 THR A CA 1
ATOM 1825 C C . THR A 1 249 ? -2.368 3.098 -10.097 1.00 98.31 249 THR A C 1
ATOM 1827 O O . THR A 1 249 ? -1.336 2.439 -10.181 1.00 98.31 249 THR A O 1
ATOM 1830 N N . VAL A 1 250 ? -2.992 3.582 -11.167 1.00 97.69 250 VAL A N 1
ATOM 1831 C CA . VAL A 1 250 ? -2.536 3.357 -12.539 1.00 97.69 250 VAL A CA 1
ATOM 1832 C C . VAL A 1 250 ? -1.969 4.657 -13.106 1.00 97.69 250 VAL A C 1
ATOM 1834 O O . VAL A 1 250 ? -2.620 5.702 -13.088 1.00 97.69 250 VAL A O 1
ATOM 1837 N N . THR A 1 251 ? -0.736 4.598 -13.600 1.00 96.88 251 THR A N 1
ATOM 1838 C CA . THR A 1 251 ? 0.023 5.728 -14.163 1.00 96.88 251 THR A CA 1
ATOM 1839 C C . THR A 1 251 ? 0.668 5.320 -15.488 1.00 96.88 251 THR A C 1
ATOM 1841 O O . THR A 1 251 ? 0.629 4.148 -15.861 1.00 96.88 251 THR A O 1
ATOM 1844 N N . GLY A 1 252 ? 1.282 6.259 -16.213 1.00 94.50 252 GLY A N 1
ATOM 1845 C CA . GLY A 1 252 ? 2.036 5.931 -17.426 1.00 94.50 252 GLY A CA 1
ATOM 1846 C C . GLY A 1 252 ? 1.444 6.469 -18.722 1.00 94.50 252 GLY A C 1
ATOM 1847 O O . GLY A 1 252 ? 0.758 7.492 -18.738 1.00 94.50 252 GLY A O 1
ATOM 1848 N N . ALA A 1 253 ? 1.731 5.766 -19.816 1.00 94.12 253 ALA A N 1
ATOM 1849 C CA . ALA A 1 253 ? 1.246 6.039 -21.165 1.00 94.12 253 ALA A CA 1
ATOM 1850 C C . ALA A 1 253 ? -0.251 5.694 -21.322 1.00 94.12 253 ALA A C 1
ATOM 1852 O O . ALA A 1 253 ? -0.621 4.764 -22.034 1.00 94.12 253 ALA A O 1
ATOM 1853 N N . LEU A 1 254 ? -1.106 6.444 -20.625 1.00 94.75 254 LEU A N 1
ATOM 1854 C CA . LEU A 1 254 ? -2.553 6.238 -20.526 1.00 94.75 254 LEU A CA 1
ATOM 1855 C C . LEU A 1 254 ? -3.298 7.570 -20.657 1.00 94.75 254 LEU A C 1
ATOM 1857 O O . LEU A 1 254 ? -2.749 8.628 -20.350 1.00 94.75 254 LEU A O 1
ATOM 1861 N N . GLU A 1 255 ? -4.566 7.520 -21.063 1.00 95.56 255 GLU A N 1
ATOM 1862 C CA . GLU A 1 255 ? -5.418 8.712 -21.166 1.00 95.56 255 GLU A CA 1
ATOM 1863 C C . GLU A 1 255 ? -5.920 9.196 -19.800 1.00 95.56 255 GLU A C 1
ATOM 1865 O O . GLU A 1 255 ? -6.046 10.398 -19.570 1.00 95.56 255 GLU A O 1
ATOM 1870 N N . ARG A 1 256 ? -6.238 8.258 -18.899 1.00 96.50 256 ARG A N 1
ATOM 1871 C CA . ARG A 1 256 ? -6.889 8.522 -17.608 1.00 96.50 256 ARG A CA 1
ATOM 1872 C C . ARG A 1 256 ? -6.130 7.855 -16.453 1.00 96.50 256 ARG A C 1
ATOM 1874 O O . ARG A 1 256 ? -6.643 6.912 -15.851 1.00 96.50 256 ARG A O 1
ATOM 1881 N N . PRO A 1 257 ? -4.906 8.302 -16.121 1.00 96.38 257 PRO A N 1
ATOM 1882 C CA . PRO A 1 257 ? -4.226 7.833 -14.916 1.00 96.38 257 PRO A CA 1
ATOM 1883 C C . PRO A 1 257 ? -5.037 8.198 -13.660 1.00 96.38 257 PRO A C 1
ATOM 1885 O O . PRO A 1 257 ? -5.688 9.243 -13.616 1.00 96.38 257 PRO A O 1
ATOM 1888 N N . GLY A 1 258 ? -5.008 7.351 -12.632 1.00 97.19 258 GLY A N 1
ATOM 1889 C CA . GLY A 1 258 ? -5.839 7.535 -11.441 1.00 97.19 258 GLY A CA 1
ATOM 1890 C C . GLY A 1 258 ? -5.905 6.307 -10.538 1.00 97.19 258 GLY A C 1
ATOM 1891 O O . GLY A 1 258 ? -5.097 5.388 -10.664 1.00 97.19 258 GLY A O 1
ATOM 1892 N N . VAL A 1 259 ? -6.869 6.304 -9.618 1.00 98.31 259 VAL A N 1
ATOM 1893 C CA . VAL A 1 259 ? -7.134 5.181 -8.708 1.00 98.31 259 VAL A CA 1
ATOM 1894 C C . VAL A 1 259 ? -8.292 4.349 -9.255 1.00 98.31 259 VAL A C 1
ATOM 1896 O O . VAL A 1 259 ? -9.324 4.896 -9.634 1.00 98.31 259 VAL A O 1
ATOM 1899 N N . TYR A 1 260 ? -8.125 3.032 -9.285 1.00 98.31 260 TYR A N 1
ATOM 1900 C CA . TYR A 1 260 ? -9.088 2.078 -9.821 1.00 98.31 260 TYR A CA 1
ATOM 1901 C C . TYR A 1 260 ? -9.369 0.987 -8.791 1.00 98.31 260 TYR A C 1
ATOM 1903 O O . TYR A 1 260 ? -8.431 0.394 -8.270 1.00 98.31 260 TYR A O 1
ATOM 1911 N N . GLU A 1 261 ? -10.631 0.678 -8.509 1.00 98.44 261 GLU A N 1
ATOM 1912 C CA . GLU A 1 261 ? -10.974 -0.540 -7.770 1.00 98.44 261 GLU A CA 1
ATOM 1913 C C . GLU A 1 261 ? -11.188 -1.690 -8.750 1.00 98.44 261 GLU A C 1
ATOM 1915 O O . GLU A 1 261 ? -12.004 -1.595 -9.671 1.00 98.44 261 GLU A O 1
ATOM 1920 N N . MET A 1 262 ? -10.459 -2.784 -8.535 1.00 97.88 262 MET A N 1
ATOM 1921 C CA . MET A 1 262 ? -10.589 -3.997 -9.331 1.00 97.88 262 MET A CA 1
ATOM 1922 C C . MET A 1 262 ? -10.488 -5.240 -8.449 1.00 97.88 262 MET A C 1
ATOM 1924 O O . MET A 1 262 ? -9.770 -5.277 -7.447 1.00 97.88 262 MET A O 1
ATOM 1928 N N . GLU A 1 263 ? -11.208 -6.282 -8.841 1.00 96.44 263 GLU A N 1
ATOM 1929 C CA . GLU A 1 263 ? -11.072 -7.621 -8.281 1.00 96.44 263 GLU A CA 1
ATOM 1930 C C . GLU A 1 263 ? -9.662 -8.189 -8.507 1.00 96.44 263 GLU A C 1
ATOM 1932 O O . GLU A 1 263 ? -9.104 -8.104 -9.605 1.00 96.44 263 GLU A O 1
ATOM 1937 N N . LEU A 1 264 ? -9.070 -8.781 -7.464 1.00 96.06 264 LEU A N 1
ATOM 1938 C CA . LEU A 1 264 ? -7.756 -9.407 -7.583 1.00 96.06 264 LEU A CA 1
ATOM 1939 C C . LEU A 1 264 ? -7.808 -10.633 -8.498 1.00 96.06 264 LEU A C 1
ATOM 1941 O O . LEU A 1 264 ? -8.759 -11.403 -8.510 1.00 96.06 264 LEU A O 1
ATOM 1945 N N . GLY A 1 265 ? -6.739 -10.848 -9.259 1.00 95.00 265 GLY A N 1
ATOM 1946 C CA . GLY A 1 265 ? -6.649 -11.962 -10.201 1.00 95.00 265 GLY A CA 1
ATOM 1947 C C . GLY A 1 265 ? -7.158 -11.664 -11.612 1.00 95.00 265 GLY A C 1
ATOM 1948 O O . GLY A 1 265 ? -6.867 -12.447 -12.513 1.00 95.00 265 GLY A O 1
ATOM 1949 N N . ARG A 1 266 ? -7.830 -10.531 -11.840 1.00 96.12 266 ARG A N 1
ATOM 1950 C CA . ARG A 1 266 ? -8.085 -10.012 -13.194 1.00 96.12 266 ARG A CA 1
ATOM 1951 C C . ARG A 1 266 ? -6.782 -9.550 -13.862 1.00 96.12 266 ARG A C 1
ATOM 1953 O O . ARG A 1 266 ? -5.872 -9.138 -13.143 1.00 96.12 266 ARG A O 1
ATOM 1960 N N . PRO A 1 267 ? -6.642 -9.637 -15.195 1.00 96.81 267 PRO A N 1
ATOM 1961 C CA . PRO A 1 267 ? -5.397 -9.288 -15.875 1.00 96.81 267 PRO A CA 1
ATOM 1962 C C . PRO A 1 267 ? -5.083 -7.788 -15.789 1.00 96.81 267 PRO A C 1
ATOM 1964 O O . PRO A 1 267 ? -5.990 -6.959 -15.733 1.00 96.81 267 PRO A O 1
ATOM 1967 N N . VAL A 1 268 ? -3.798 -7.421 -15.857 1.00 97.38 268 VAL A N 1
ATOM 1968 C CA . VAL A 1 268 ? -3.369 -6.005 -15.929 1.00 97.38 268 VAL A CA 1
ATOM 1969 C C . VAL A 1 268 ? -4.004 -5.281 -17.120 1.00 97.38 268 VAL A C 1
ATOM 1971 O O . VAL A 1 268 ? -4.307 -4.094 -17.022 1.00 97.38 268 VAL A O 1
ATOM 1974 N N . ALA A 1 269 ? -4.244 -5.994 -18.224 1.00 98.00 269 ALA A N 1
ATOM 1975 C CA . ALA A 1 269 ? -4.948 -5.493 -19.402 1.00 98.00 269 ALA A CA 1
ATOM 1976 C C . ALA A 1 269 ? -6.261 -4.767 -19.062 1.00 98.00 269 ALA A C 1
ATOM 1978 O O . ALA A 1 269 ? -6.533 -3.718 -19.641 1.00 98.00 269 ALA A O 1
ATOM 1979 N N . ASP A 1 270 ? -7.021 -5.256 -18.079 1.00 98.00 270 ASP A N 1
ATOM 1980 C CA . ASP A 1 270 ? -8.293 -4.647 -17.682 1.00 98.00 270 ASP A CA 1
ATOM 1981 C C . ASP A 1 270 ? -8.087 -3.240 -17.097 1.00 98.00 270 ASP A C 1
ATOM 1983 O O . ASP A 1 270 ? -8.851 -2.324 -17.404 1.00 98.00 270 ASP A O 1
ATOM 1987 N N . LEU A 1 271 ? -7.016 -3.034 -16.319 1.00 98.12 271 LEU A N 1
ATOM 1988 C CA . LEU A 1 271 ? -6.632 -1.714 -15.802 1.00 98.12 271 LEU A CA 1
ATOM 1989 C C . LEU A 1 271 ? -6.165 -0.788 -16.928 1.00 98.12 271 LEU A C 1
ATOM 1991 O O . LEU A 1 271 ? -6.531 0.387 -16.948 1.00 98.12 271 LEU A O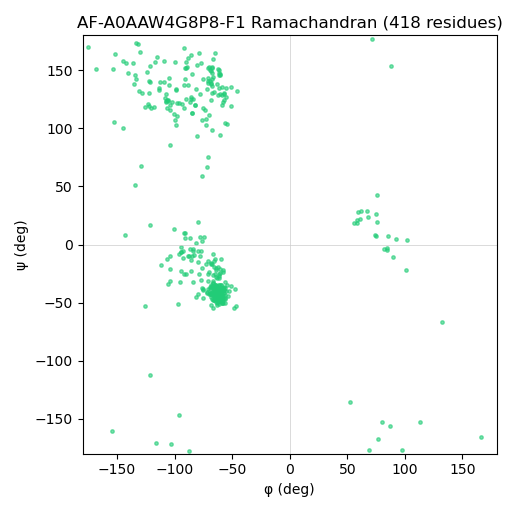 1
ATOM 1995 N N . VAL A 1 272 ? -5.374 -1.313 -17.872 1.00 98.06 272 VAL A N 1
ATOM 1996 C CA . VAL A 1 272 ? -4.897 -0.553 -19.040 1.00 98.06 272 VAL A CA 1
ATOM 1997 C C . VAL A 1 272 ? -6.089 -0.046 -19.848 1.00 98.06 272 VAL A C 1
ATOM 1999 O O . VAL A 1 272 ? -6.177 1.150 -20.121 1.00 98.06 272 VAL A O 1
ATOM 2002 N N . THR A 1 273 ? -7.034 -0.927 -20.176 1.00 97.81 273 THR A N 1
ATOM 2003 C CA . THR A 1 273 ? -8.238 -0.575 -20.933 1.00 97.81 273 THR A CA 1
ATOM 2004 C C . THR A 1 273 ? -9.138 0.391 -20.160 1.00 97.81 273 THR A C 1
ATOM 2006 O O . THR A 1 273 ? -9.566 1.395 -20.731 1.00 97.81 273 THR A O 1
ATOM 2009 N N . ALA A 1 274 ? -9.376 0.163 -18.862 1.00 97.56 274 ALA A N 1
ATOM 2010 C CA . ALA A 1 274 ? -10.175 1.071 -18.031 1.00 97.56 274 ALA A CA 1
ATOM 2011 C C . ALA A 1 274 ? -9.589 2.498 -18.009 1.00 97.56 274 ALA A C 1
ATOM 2013 O O . ALA A 1 274 ? -10.315 3.489 -18.165 1.00 97.56 274 ALA A O 1
ATOM 2014 N N . ALA A 1 275 ? -8.259 2.602 -17.940 1.00 97.62 275 ALA A N 1
ATOM 2015 C CA . ALA A 1 275 ? -7.525 3.862 -17.989 1.00 97.62 275 ALA A CA 1
ATOM 2016 C C . ALA A 1 275 ? -7.380 4.475 -19.397 1.00 97.62 275 ALA A C 1
ATOM 2018 O O . ALA A 1 275 ? -6.700 5.491 -19.560 1.00 97.62 275 ALA A O 1
ATOM 2019 N N . GLY A 1 276 ? -8.031 3.900 -20.414 1.00 97.06 276 GLY A N 1
ATOM 2020 C CA . GLY A 1 276 ? -8.017 4.404 -21.791 1.00 97.06 276 GLY A CA 1
ATOM 2021 C C . GLY A 1 276 ? -6.719 4.119 -22.544 1.00 97.06 276 GLY A C 1
ATOM 2022 O O . GLY A 1 276 ? -6.412 4.796 -23.516 1.00 97.06 276 GLY A O 1
ATOM 2023 N N . GLY A 1 277 ? -5.927 3.154 -22.084 1.00 95.19 277 GLY A N 1
ATOM 2024 C CA . GLY A 1 277 ? -4.744 2.670 -22.785 1.00 95.19 277 GLY A CA 1
ATOM 2025 C C . GLY A 1 277 ? -5.060 1.581 -23.809 1.00 95.19 277 GLY A C 1
ATOM 2026 O O . GLY A 1 277 ? -6.098 0.921 -23.754 1.00 95.19 277 GLY A O 1
ATOM 2027 N N . SER A 1 278 ? -4.107 1.347 -24.714 1.00 95.19 278 SER A N 1
ATOM 2028 C CA . SER A 1 278 ? -4.119 0.203 -25.628 1.00 95.19 278 SER A CA 1
ATOM 2029 C C . SER A 1 278 ? -3.085 -0.832 -25.194 1.00 95.19 278 SER A C 1
ATOM 2031 O O . SER A 1 278 ? -1.894 -0.525 -25.098 1.00 95.19 278 SER A O 1
ATOM 2033 N N . VAL A 1 279 ? -3.535 -2.069 -24.975 1.00 95.75 279 VAL A N 1
ATOM 2034 C CA . VAL A 1 279 ? -2.683 -3.203 -24.582 1.00 95.75 279 VAL A CA 1
ATOM 2035 C C . VAL A 1 279 ? -1.567 -3.448 -25.605 1.00 95.75 279 VAL A C 1
ATOM 2037 O O . VAL A 1 279 ? -0.431 -3.695 -25.214 1.00 95.75 279 VAL A O 1
ATOM 2040 N N . ASP A 1 280 ? -1.851 -3.269 -26.898 1.00 95.25 280 ASP A N 1
ATOM 2041 C CA . ASP A 1 280 ? -0.886 -3.476 -27.989 1.00 95.25 280 ASP A CA 1
ATOM 2042 C C . ASP A 1 280 ? 0.248 -2.441 -28.005 1.00 95.25 280 ASP A C 1
ATOM 2044 O O . ASP A 1 280 ? 1.272 -2.632 -28.659 1.00 95.25 280 ASP A O 1
ATOM 2048 N N . THR A 1 281 ? 0.067 -1.320 -27.303 1.00 94.44 281 THR A N 1
ATOM 2049 C CA . THR A 1 281 ? 1.069 -0.247 -27.220 1.00 94.44 281 THR A CA 1
ATOM 2050 C C . THR A 1 281 ? 1.968 -0.360 -25.993 1.00 94.44 281 THR A C 1
ATOM 2052 O O . THR A 1 281 ? 2.922 0.407 -25.871 1.00 94.44 281 THR A O 1
ATOM 2055 N N . VAL A 1 282 ? 1.685 -1.302 -25.090 1.00 96.69 282 VAL A N 1
ATOM 2056 C CA . VAL A 1 282 ? 2.478 -1.509 -23.877 1.00 96.69 282 VAL A CA 1
ATOM 2057 C C . VAL A 1 282 ? 3.850 -2.055 -24.260 1.00 96.69 282 VAL A C 1
ATOM 2059 O O . VAL A 1 282 ? 3.960 -3.096 -24.902 1.00 96.69 282 VAL A O 1
ATOM 2062 N N . THR A 1 283 ? 4.909 -1.368 -23.841 1.00 94.75 283 THR A N 1
ATOM 2063 C CA . THR A 1 283 ? 6.306 -1.785 -24.058 1.00 94.75 283 THR A CA 1
ATOM 2064 C C . THR A 1 283 ? 6.942 -2.362 -22.794 1.00 94.75 283 THR A C 1
ATOM 2066 O O . THR A 1 283 ? 7.881 -3.153 -22.875 1.00 94.75 283 THR A O 1
ATOM 2069 N N . GLY A 1 284 ? 6.394 -2.034 -21.625 1.00 94.50 284 GLY A N 1
ATOM 2070 C CA . GLY A 1 284 ? 6.823 -2.561 -20.336 1.00 94.50 284 GLY A CA 1
ATOM 2071 C C . GLY A 1 284 ? 5.925 -2.089 -19.199 1.00 94.50 284 GLY A C 1
ATOM 2072 O O . GLY A 1 284 ? 5.078 -1.212 -19.375 1.00 94.50 284 GLY A O 1
ATOM 2073 N N . LEU A 1 285 ? 6.106 -2.682 -18.022 1.00 95.69 285 LEU A N 1
ATOM 2074 C CA . LEU A 1 285 ? 5.310 -2.382 -16.833 1.00 95.69 285 LEU A CA 1
ATOM 2075 C C . LEU A 1 285 ? 6.204 -2.244 -15.600 1.00 95.69 285 LEU A C 1
ATOM 2077 O O . LEU A 1 285 ? 7.086 -3.068 -15.378 1.00 95.69 285 LEU A O 1
ATOM 2081 N N . LEU A 1 286 ? 5.932 -1.257 -14.749 1.00 95.38 286 LEU A N 1
ATOM 2082 C CA . LEU A 1 286 ? 6.377 -1.275 -13.352 1.00 95.38 286 LEU A CA 1
ATOM 2083 C C . LEU A 1 286 ? 5.174 -1.672 -12.502 1.00 95.38 286 LEU A C 1
ATOM 2085 O O . LEU A 1 286 ? 4.132 -1.024 -12.572 1.00 95.38 286 LEU A O 1
ATOM 2089 N N . VAL A 1 287 ? 5.304 -2.741 -11.722 1.00 93.44 287 VAL A N 1
ATOM 2090 C CA . VAL A 1 287 ? 4.223 -3.256 -10.872 1.00 93.44 287 VAL A CA 1
ATOM 2091 C C . VAL A 1 287 ? 4.669 -3.263 -9.417 1.00 93.44 287 VAL A C 1
ATOM 2093 O O . VAL A 1 287 ? 5.810 -3.608 -9.106 1.00 93.44 287 VAL A O 1
ATOM 2096 N N . GLY A 1 288 ? 3.747 -2.883 -8.534 1.00 89.94 288 GLY A N 1
ATOM 2097 C CA . GLY A 1 288 ? 4.015 -2.681 -7.116 1.00 89.94 288 GLY A CA 1
ATOM 2098 C C . GLY A 1 288 ? 4.768 -1.394 -6.829 1.00 89.94 288 GLY A C 1
ATOM 2099 O O . GLY A 1 288 ? 5.470 -1.321 -5.822 1.00 89.94 288 GLY A O 1
ATOM 2100 N N . GLY A 1 289 ? 4.613 -0.408 -7.714 1.00 91.56 289 GLY A N 1
ATOM 2101 C CA . GLY A 1 289 ? 5.366 0.836 -7.698 1.00 91.56 289 GLY A CA 1
ATOM 2102 C C . GLY A 1 289 ? 6.754 0.671 -8.303 1.00 91.56 289 GLY A C 1
ATOM 2103 O O . GLY A 1 289 ? 7.007 -0.203 -9.135 1.00 91.56 289 GLY A O 1
ATOM 2104 N N . TRP A 1 290 ? 7.687 1.505 -7.867 1.00 91.06 290 TRP A N 1
ATOM 2105 C CA . TRP A 1 290 ? 9.059 1.501 -8.367 1.00 91.06 290 TRP A CA 1
ATOM 2106 C C . TRP A 1 290 ? 9.903 0.352 -7.785 1.00 91.06 290 TRP A C 1
ATOM 2108 O O . TRP A 1 290 ? 11.035 0.119 -8.223 1.00 91.06 290 TRP A O 1
ATOM 2118 N N . PHE A 1 291 ? 9.343 -0.411 -6.836 1.00 82.44 291 PHE A N 1
ATOM 2119 C CA . PHE A 1 291 ? 9.972 -1.521 -6.114 1.00 82.44 291 PHE A CA 1
ATOM 2120 C C . PHE A 1 291 ? 10.108 -2.837 -6.909 1.00 82.44 291 PHE A C 1
ATOM 2122 O O . PHE A 1 291 ? 10.931 -3.683 -6.560 1.00 82.44 291 PHE A O 1
ATOM 2129 N N . GLY A 1 292 ? 9.332 -3.032 -7.981 1.00 77.44 292 GLY A N 1
ATOM 2130 C CA . GLY A 1 292 ? 9.257 -4.307 -8.715 1.00 77.44 292 GLY A CA 1
ATOM 2131 C C . GLY A 1 292 ? 10.288 -4.517 -9.831 1.00 77.44 292 GLY A C 1
ATOM 2132 O O . GLY A 1 292 ? 10.407 -5.630 -10.347 1.00 77.44 292 GLY A O 1
ATOM 2133 N N . GLY A 1 293 ? 11.043 -3.478 -10.204 1.00 87.06 293 GLY A N 1
ATOM 2134 C CA . GLY A 1 293 ? 11.778 -3.456 -11.474 1.00 87.06 293 GLY A CA 1
ATOM 2135 C C . GLY A 1 293 ? 10.836 -3.375 -12.684 1.00 87.06 293 GLY A C 1
ATOM 2136 O O . GLY A 1 293 ? 9.622 -3.258 -12.526 1.00 87.06 293 GLY A O 1
ATOM 2137 N N . ILE A 1 294 ? 11.398 -3.419 -13.893 1.00 93.56 294 ILE A N 1
ATOM 2138 C CA . ILE A 1 294 ? 10.626 -3.294 -15.138 1.00 93.56 294 ILE A CA 1
ATOM 2139 C C . ILE A 1 294 ? 10.309 -4.690 -15.684 1.00 93.56 294 ILE A C 1
ATOM 2141 O O . ILE A 1 294 ? 11.211 -5.488 -15.945 1.00 93.56 294 ILE A O 1
ATOM 2145 N N . LEU A 1 295 ? 9.024 -4.988 -15.839 1.00 93.44 295 LEU A N 1
ATOM 2146 C CA . LEU A 1 295 ? 8.512 -6.193 -16.480 1.00 93.44 295 LEU A CA 1
ATOM 2147 C C . LEU A 1 295 ? 8.326 -5.958 -17.982 1.00 93.44 295 LEU A C 1
ATOM 2149 O O . LEU A 1 295 ? 8.059 -4.841 -18.426 1.00 93.44 295 LEU A O 1
ATOM 2153 N N . GLU A 1 296 ? 8.443 -7.032 -18.757 1.00 92.88 296 GLU A N 1
ATOM 2154 C CA . GLU A 1 296 ? 8.201 -7.013 -20.201 1.00 92.88 296 GLU A CA 1
ATOM 2155 C C . GLU A 1 296 ? 6.727 -6.736 -20.528 1.00 92.88 296 GLU A C 1
ATOM 2157 O O . GLU A 1 296 ? 5.841 -6.999 -19.716 1.00 92.88 296 GLU A O 1
ATOM 2162 N N . ALA A 1 297 ? 6.450 -6.277 -21.752 1.00 94.00 297 ALA A N 1
ATOM 2163 C CA . ALA A 1 297 ? 5.093 -6.035 -22.249 1.00 94.00 297 ALA A CA 1
ATOM 2164 C C . ALA A 1 297 ? 4.135 -7.225 -22.050 1.00 94.00 297 ALA A C 1
ATOM 2166 O O . ALA A 1 297 ? 2.965 -7.037 -21.724 1.00 94.00 297 ALA A O 1
ATOM 2167 N N . SER A 1 298 ? 4.642 -8.457 -22.172 1.00 94.12 298 SER A N 1
ATOM 2168 C CA . SER A 1 298 ? 3.876 -9.695 -21.964 1.00 94.12 298 SER A CA 1
ATOM 2169 C C . SER A 1 298 ? 3.255 -9.802 -20.565 1.00 94.12 298 SER A C 1
ATOM 2171 O O . SER A 1 298 ? 2.245 -10.487 -20.392 1.00 94.12 298 SER A O 1
ATOM 2173 N N . ALA A 1 299 ? 3.791 -9.080 -19.573 1.00 94.94 299 ALA A N 1
ATOM 2174 C CA . ALA A 1 299 ? 3.242 -9.033 -18.224 1.00 94.94 299 ALA A CA 1
ATOM 2175 C C . ALA A 1 299 ? 1.847 -8.383 -18.151 1.00 94.94 299 ALA A C 1
ATOM 2177 O O . ALA A 1 299 ? 1.161 -8.551 -17.146 1.00 94.94 299 ALA A O 1
ATOM 2178 N N . VAL A 1 300 ? 1.381 -7.710 -19.212 1.00 96.81 300 VAL A N 1
ATOM 2179 C CA . VAL A 1 300 ? 0.012 -7.171 -19.296 1.00 96.81 300 VAL A CA 1
ATOM 2180 C C . VAL A 1 300 ? -1.066 -8.263 -19.218 1.00 96.81 300 VAL A C 1
ATOM 2182 O O . VAL A 1 300 ? -2.187 -8.013 -18.775 1.00 96.81 300 VAL A O 1
ATOM 2185 N N . ALA A 1 301 ? -0.718 -9.495 -19.598 1.00 96.75 301 ALA A N 1
ATOM 2186 C CA . ALA A 1 301 ? -1.597 -10.655 -19.500 1.00 96.75 301 ALA A CA 1
ATOM 2187 C C . ALA A 1 301 ? -1.594 -11.302 -18.103 1.00 96.75 301 ALA A C 1
ATOM 2189 O O . ALA A 1 301 ? -2.396 -12.201 -17.847 1.00 96.75 301 ALA A O 1
ATOM 2190 N N . LEU A 1 302 ? -0.692 -10.893 -17.201 1.00 95.50 302 LEU A N 1
ATOM 2191 C CA . LEU A 1 302 ? -0.610 -11.496 -15.875 1.00 95.50 302 LEU A CA 1
ATOM 2192 C C . LEU A 1 302 ? -1.815 -11.099 -15.019 1.00 95.50 302 LEU A C 1
ATOM 2194 O O . LEU A 1 302 ? -2.224 -9.935 -15.036 1.00 95.50 302 LEU A O 1
ATOM 2198 N N . PRO A 1 303 ? -2.351 -12.039 -14.223 1.00 95.62 303 PRO A N 1
ATOM 2199 C CA . PRO A 1 303 ? -3.388 -11.728 -13.259 1.00 95.62 303 PRO A CA 1
ATOM 2200 C C . PRO A 1 303 ? -2.824 -10.836 -12.147 1.00 95.62 303 PRO A C 1
ATOM 2202 O O . PRO A 1 303 ? -1.743 -11.090 -11.610 1.00 95.62 303 PRO A O 1
ATOM 2205 N N . CYS A 1 304 ? -3.582 -9.810 -11.765 1.00 94.25 304 CYS A N 1
ATOM 2206 C CA . CYS A 1 304 ? -3.255 -8.876 -10.700 1.00 94.25 304 CYS A CA 1
ATOM 2207 C C . CYS A 1 304 ? -3.365 -9.545 -9.324 1.00 94.25 304 CYS A C 1
ATOM 2209 O O . CYS A 1 304 ? -4.328 -9.340 -8.587 1.00 94.25 304 CYS A O 1
ATOM 2211 N N . CYS A 1 305 ? -2.387 -10.378 -8.975 1.00 91.00 305 CYS A N 1
ATOM 2212 C CA . CYS A 1 305 ? -2.282 -11.031 -7.677 1.00 91.00 305 CYS A CA 1
ATOM 2213 C C . CYS A 1 305 ? -0.817 -11.173 -7.232 1.00 91.00 305 CYS A C 1
ATOM 2215 O O . CYS A 1 305 ? 0.113 -11.148 -8.039 1.00 91.00 305 CYS A O 1
ATOM 2217 N N . TYR A 1 306 ? -0.603 -11.320 -5.921 1.00 88.69 306 TYR A N 1
ATOM 2218 C CA . TYR A 1 306 ? 0.739 -11.372 -5.327 1.00 88.69 306 TYR A CA 1
ATOM 2219 C C . TYR A 1 306 ? 1.614 -12.479 -5.929 1.00 88.69 306 TYR A C 1
ATOM 2221 O O . TYR A 1 306 ? 2.786 -12.249 -6.229 1.00 88.69 306 TYR A O 1
ATOM 2229 N N . ASP A 1 307 ? 1.040 -13.666 -6.118 1.00 89.00 307 ASP A N 1
ATOM 2230 C CA . ASP A 1 307 ? 1.793 -14.865 -6.475 1.00 89.00 307 ASP A CA 1
ATOM 2231 C C . ASP A 1 307 ? 2.225 -14.836 -7.951 1.00 89.00 307 ASP A C 1
ATOM 2233 O O . ASP A 1 307 ? 3.371 -15.165 -8.258 1.00 89.00 307 ASP A O 1
ATOM 2237 N N . ALA A 1 308 ? 1.361 -14.359 -8.856 1.00 91.50 308 ALA A N 1
ATOM 2238 C CA . ALA A 1 308 ? 1.681 -14.250 -10.280 1.00 91.50 308 ALA A CA 1
ATOM 2239 C C . ALA A 1 308 ? 2.802 -13.241 -10.547 1.00 91.50 308 ALA A C 1
ATOM 2241 O O . ALA A 1 308 ? 3.750 -13.546 -11.272 1.00 91.50 308 ALA A O 1
ATOM 2242 N N . PHE A 1 309 ? 2.762 -12.069 -9.904 1.00 89.88 309 PHE A N 1
ATOM 2243 C CA . PHE A 1 309 ? 3.847 -11.100 -10.050 1.00 89.88 309 PHE A CA 1
ATOM 2244 C C . PHE A 1 309 ? 5.139 -11.563 -9.388 1.00 89.88 309 PHE A C 1
ATOM 2246 O O . PHE A 1 309 ? 6.211 -11.346 -9.949 1.00 89.88 309 PHE A O 1
ATOM 2253 N N . SER A 1 310 ? 5.056 -12.245 -8.241 1.00 88.12 310 SER A N 1
ATOM 2254 C CA . SER A 1 310 ? 6.237 -12.850 -7.622 1.00 88.12 310 SER A CA 1
ATOM 2255 C C . SER A 1 310 ? 6.885 -13.888 -8.543 1.00 88.12 310 SER A C 1
ATOM 2257 O O . SER A 1 310 ? 8.112 -13.924 -8.646 1.00 88.12 310 SER A O 1
ATOM 2259 N N . ALA A 1 311 ? 6.088 -14.713 -9.231 1.00 88.12 311 ALA A N 1
ATOM 2260 C CA . ALA A 1 311 ? 6.579 -15.697 -10.197 1.00 88.12 311 ALA A CA 1
ATOM 2261 C C . ALA A 1 311 ? 7.219 -15.041 -11.434 1.00 88.12 311 ALA A C 1
ATOM 2263 O O . ALA A 1 311 ? 8.217 -15.544 -11.944 1.00 88.12 311 ALA A O 1
ATOM 2264 N N . ALA A 1 312 ? 6.716 -13.878 -11.859 1.00 86.25 312 ALA A N 1
ATOM 2265 C CA . ALA A 1 312 ? 7.319 -13.055 -12.911 1.00 86.25 312 ALA A CA 1
ATOM 2266 C C . ALA A 1 312 ? 8.564 -12.264 -12.448 1.00 86.25 312 ALA A C 1
ATOM 2268 O O . ALA A 1 312 ? 9.132 -11.478 -13.204 1.00 86.25 312 ALA A O 1
ATOM 2269 N N . GLY A 1 313 ? 9.004 -12.449 -11.198 1.00 79.69 313 GLY A N 1
ATOM 2270 C CA . GLY A 1 313 ? 10.167 -11.780 -10.617 1.00 79.69 313 GLY A CA 1
ATOM 2271 C C . GLY A 1 313 ? 9.888 -10.392 -10.031 1.00 79.69 313 GLY A C 1
ATOM 2272 O O . GLY A 1 313 ? 10.799 -9.809 -9.440 1.00 79.69 313 GLY A O 1
ATOM 2273 N N . GLY A 1 314 ? 8.666 -9.877 -10.147 1.00 83.75 314 GLY A N 1
ATOM 2274 C CA . GLY A 1 314 ? 8.222 -8.628 -9.530 1.00 83.75 314 GLY A CA 1
ATOM 2275 C C . GLY A 1 314 ? 7.490 -8.858 -8.206 1.00 83.75 314 GLY A C 1
ATOM 2276 O O . GLY A 1 314 ? 7.785 -9.785 -7.448 1.00 83.75 314 GLY A O 1
ATOM 2277 N N . GLY A 1 315 ? 6.510 -8.005 -7.925 1.00 88.50 315 GLY A N 1
ATOM 2278 C CA . GLY A 1 315 ? 5.571 -8.169 -6.820 1.00 88.50 315 GLY A CA 1
ATOM 2279 C C . GLY A 1 315 ? 4.420 -7.179 -6.949 1.00 88.50 315 GLY A C 1
ATOM 2280 O O . GLY A 1 315 ? 4.607 -6.097 -7.491 1.00 88.50 315 GLY A O 1
ATOM 2281 N N . LEU A 1 316 ? 3.235 -7.535 -6.444 1.00 90.81 316 LEU A N 1
ATOM 2282 C CA . LEU A 1 316 ? 2.074 -6.636 -6.496 1.00 90.81 316 LEU A CA 1
ATOM 2283 C C . LEU A 1 316 ? 2.291 -5.352 -5.680 1.00 90.81 316 LEU A C 1
ATOM 2285 O O . LEU A 1 316 ? 1.701 -4.328 -6.000 1.00 90.81 316 LEU A O 1
ATOM 2289 N N . GLY A 1 317 ? 3.125 -5.398 -4.634 1.00 91.12 317 GLY A N 1
ATOM 2290 C CA . GLY A 1 317 ? 3.470 -4.232 -3.823 1.00 91.12 317 GLY A CA 1
ATOM 2291 C C . GLY A 1 317 ? 2.232 -3.488 -3.310 1.00 91.12 317 GLY A C 1
ATOM 2292 O O . GLY A 1 317 ? 1.282 -4.105 -2.823 1.00 91.12 317 GLY A O 1
ATOM 2293 N N . CYS A 1 318 ? 2.260 -2.161 -3.404 1.00 92.00 318 CYS A N 1
ATOM 2294 C CA . CYS A 1 318 ? 1.140 -1.277 -3.076 1.00 92.00 318 CYS A CA 1
ATOM 2295 C C . CYS A 1 318 ? 0.086 -1.188 -4.197 1.00 92.00 318 CYS A C 1
ATOM 2297 O O . CYS A 1 318 ? -0.660 -0.220 -4.241 1.00 92.00 318 CYS A O 1
ATOM 2299 N N . ALA A 1 319 ? 0.040 -2.149 -5.127 1.00 95.19 319 ALA A N 1
ATOM 2300 C CA . ALA A 1 319 ? -0.875 -2.152 -6.271 1.00 95.19 319 ALA A CA 1
ATOM 2301 C C . ALA A 1 319 ? -0.756 -0.917 -7.195 1.00 95.19 319 ALA A C 1
ATOM 2303 O O . ALA A 1 319 ? -1.658 -0.627 -7.978 1.00 95.19 319 ALA A O 1
ATOM 2304 N N . ALA A 1 320 ? 0.382 -0.217 -7.164 1.00 96.38 320 ALA A N 1
ATOM 2305 C CA . ALA A 1 320 ? 0.718 0.785 -8.168 1.00 96.38 320 ALA A CA 1
ATOM 2306 C C . ALA A 1 320 ? 1.222 0.107 -9.455 1.00 96.38 320 ALA A C 1
ATOM 2308 O O . ALA A 1 320 ? 2.115 -0.746 -9.408 1.00 96.38 320 ALA A O 1
ATOM 2309 N N . VAL A 1 321 ? 0.650 0.489 -10.596 1.00 96.88 321 VAL A N 1
ATOM 2310 C CA . VAL A 1 321 ? 0.990 -0.015 -11.931 1.00 96.88 321 VAL A CA 1
ATOM 2311 C C . VAL A 1 321 ? 1.325 1.168 -12.835 1.00 96.88 321 VAL A C 1
ATOM 2313 O O . VAL A 1 321 ? 0.480 2.023 -13.094 1.00 96.88 321 VAL A O 1
ATOM 2316 N N . THR A 1 322 ? 2.554 1.219 -13.340 1.00 96.94 322 THR A N 1
ATOM 2317 C CA . THR A 1 322 ? 2.970 2.198 -14.350 1.00 96.94 322 THR A CA 1
ATOM 2318 C C . THR A 1 322 ? 3.117 1.511 -15.696 1.00 96.94 322 THR A C 1
ATOM 2320 O O . THR A 1 322 ? 3.883 0.556 -15.829 1.00 96.94 322 THR A O 1
ATOM 2323 N N . VAL A 1 323 ? 2.409 2.027 -16.697 1.00 96.81 323 VAL A N 1
ATOM 2324 C CA . VAL A 1 323 ? 2.441 1.531 -18.075 1.00 96.81 323 VAL A CA 1
ATOM 2325 C C . VAL A 1 323 ? 3.466 2.309 -18.892 1.00 96.81 323 VAL A C 1
ATOM 2327 O O . VAL A 1 323 ? 3.351 3.527 -19.030 1.00 96.81 323 VAL A O 1
ATOM 2330 N N . LEU A 1 324 ? 4.452 1.613 -19.453 1.00 95.88 324 LEU A N 1
ATOM 2331 C CA . LEU A 1 324 ? 5.392 2.187 -20.414 1.00 95.88 324 LEU A CA 1
ATOM 2332 C C . LEU A 1 324 ? 4.860 1.969 -21.833 1.00 95.88 324 LEU A C 1
ATOM 2334 O O . LEU A 1 324 ? 4.343 0.895 -22.149 1.00 95.88 324 LEU A O 1
ATOM 2338 N N . GLY A 1 325 ? 4.964 2.999 -22.669 1.00 95.12 325 GLY A N 1
ATOM 2339 C CA . GLY A 1 325 ? 4.526 2.985 -24.062 1.00 95.12 325 GLY A CA 1
ATOM 2340 C C . GLY A 1 325 ? 5.675 3.163 -25.061 1.00 95.12 325 GLY A C 1
ATOM 2341 O O . GLY A 1 325 ? 6.847 3.183 -24.683 1.00 95.12 325 GLY A O 1
ATOM 2342 N N . PRO A 1 326 ? 5.372 3.358 -26.358 1.00 92.44 326 PRO A N 1
ATOM 2343 C CA . PRO A 1 326 ? 6.382 3.403 -27.425 1.00 92.44 326 PRO A CA 1
ATOM 2344 C C . PRO A 1 326 ? 7.352 4.589 -27.351 1.00 92.44 326 PRO A C 1
ATOM 2346 O O . PRO A 1 326 ? 8.355 4.611 -28.053 1.00 92.44 326 PRO A O 1
ATOM 2349 N N . GLN A 1 327 ? 7.024 5.599 -26.545 1.00 90.81 327 GLN A N 1
ATOM 2350 C CA . GLN A 1 327 ? 7.851 6.790 -26.334 1.00 90.81 327 GLN A CA 1
ATOM 2351 C C . GLN A 1 327 ? 8.791 6.651 -25.128 1.00 90.81 327 GLN A C 1
ATOM 2353 O O . GLN A 1 327 ? 9.585 7.554 -24.883 1.00 90.81 327 GLN A O 1
ATOM 2358 N N . ASP A 1 328 ? 8.680 5.563 -24.364 1.00 92.88 328 ASP A N 1
ATOM 2359 C CA . ASP A 1 328 ? 9.443 5.348 -23.141 1.00 92.88 328 ASP A CA 1
ATOM 2360 C C . ASP A 1 328 ? 10.573 4.343 -23.419 1.00 92.88 328 ASP A C 1
ATOM 2362 O O . ASP A 1 328 ? 10.321 3.201 -23.810 1.00 92.88 328 ASP A O 1
ATOM 2366 N N . ASP A 1 329 ? 11.832 4.747 -23.219 1.00 91.38 329 ASP A N 1
ATOM 2367 C CA . ASP A 1 329 ? 12.962 3.818 -23.285 1.00 91.38 329 ASP A CA 1
ATOM 2368 C C . ASP A 1 329 ? 13.174 3.136 -21.926 1.00 91.38 329 ASP A C 1
ATOM 2370 O O . ASP A 1 329 ? 13.309 3.779 -20.880 1.00 91.38 329 ASP A O 1
ATOM 2374 N N . VAL A 1 330 ? 13.222 1.803 -21.939 1.00 90.12 330 VAL A N 1
ATOM 2375 C CA . VAL A 1 330 ? 13.365 0.976 -20.731 1.00 90.12 330 VAL A CA 1
ATOM 2376 C C . VAL A 1 330 ? 14.696 1.229 -20.012 1.00 90.12 330 VAL A C 1
ATOM 2378 O O . VAL A 1 330 ? 14.737 1.232 -18.781 1.00 90.12 330 VAL A O 1
ATOM 2381 N N . VAL A 1 331 ? 15.790 1.463 -20.743 1.00 91.12 331 VAL A N 1
ATOM 2382 C CA . VAL A 1 331 ? 17.124 1.683 -20.160 1.00 91.12 331 VAL A CA 1
ATOM 2383 C C . VAL A 1 331 ? 17.229 3.085 -19.557 1.00 91.12 331 VAL A C 1
ATOM 2385 O O . VAL A 1 331 ? 17.806 3.248 -18.478 1.00 91.12 331 VAL A O 1
ATOM 2388 N N . GLU A 1 332 ? 16.642 4.093 -20.200 1.00 92.81 332 GLU A N 1
ATOM 2389 C CA . GLU A 1 332 ? 16.518 5.447 -19.654 1.00 92.81 332 GLU A CA 1
ATOM 2390 C C . GLU A 1 332 ? 15.641 5.453 -18.395 1.00 92.81 332 GLU A C 1
ATOM 2392 O O . GLU A 1 332 ? 16.068 5.941 -17.346 1.00 92.81 332 GLU A O 1
ATOM 2397 N N . THR A 1 333 ? 14.485 4.783 -18.444 1.00 94.12 333 THR A N 1
ATOM 2398 C CA . THR A 1 333 ? 13.599 4.584 -17.284 1.00 94.12 333 THR A CA 1
ATOM 2399 C C . THR A 1 333 ? 14.342 3.916 -16.129 1.00 94.12 333 THR A C 1
ATOM 2401 O O . THR A 1 333 ? 14.300 4.389 -14.991 1.00 94.12 333 THR A O 1
ATOM 2404 N N . ALA A 1 334 ? 15.096 2.849 -16.411 1.00 94.81 334 ALA A N 1
ATOM 2405 C CA . ALA A 1 334 ? 15.900 2.178 -15.398 1.00 94.81 334 ALA A CA 1
ATOM 2406 C C . ALA A 1 334 ? 17.012 3.075 -14.832 1.00 94.81 334 ALA A C 1
ATOM 2408 O O . ALA A 1 334 ? 17.319 3.002 -13.641 1.00 94.81 334 ALA A O 1
ATOM 2409 N N . THR A 1 335 ? 17.608 3.934 -15.661 1.00 95.38 335 THR A N 1
ATOM 2410 C CA . THR A 1 335 ? 18.650 4.880 -15.240 1.00 95.38 335 THR A CA 1
ATOM 2411 C C . THR A 1 335 ? 18.103 5.899 -14.242 1.00 95.38 335 THR A C 1
ATOM 2413 O O . THR A 1 335 ? 18.722 6.118 -13.196 1.00 95.38 335 THR A O 1
ATOM 2416 N N . GLU A 1 336 ? 16.935 6.475 -14.521 1.00 94.38 336 GLU A N 1
ATOM 2417 C CA . GLU A 1 336 ? 16.287 7.445 -13.636 1.00 94.38 336 GLU A CA 1
ATOM 2418 C C . GLU A 1 336 ? 15.784 6.790 -12.342 1.00 94.38 336 GLU A C 1
ATOM 2420 O O . GLU A 1 336 ? 16.024 7.313 -11.250 1.00 94.38 336 GLU A O 1
ATOM 2425 N N . LEU A 1 337 ? 15.196 5.589 -12.422 1.00 95.00 337 LEU A N 1
ATOM 2426 C CA . LEU A 1 337 ? 14.832 4.812 -11.230 1.00 95.00 337 LEU A CA 1
ATOM 2427 C C . LEU A 1 337 ? 16.053 4.526 -10.352 1.00 95.00 337 LEU A C 1
ATOM 2429 O O . LEU A 1 337 ? 15.999 4.673 -9.132 1.00 95.00 337 LEU A O 1
ATOM 2433 N N . ALA A 1 338 ? 17.185 4.150 -10.948 1.00 95.75 338 ALA A N 1
ATOM 2434 C CA . ALA A 1 338 ? 18.399 3.876 -10.191 1.00 95.75 338 ALA A CA 1
ATOM 2435 C C . ALA A 1 338 ? 18.963 5.139 -9.521 1.00 95.75 338 ALA A C 1
ATOM 2437 O O . ALA A 1 338 ? 19.460 5.065 -8.393 1.00 95.75 338 ALA A O 1
ATOM 2438 N N . ALA A 1 339 ? 18.861 6.299 -10.177 1.00 95.12 339 ALA A N 1
ATOM 2439 C CA . ALA A 1 339 ? 19.211 7.582 -9.575 1.00 95.12 339 ALA A CA 1
ATOM 2440 C C . ALA A 1 339 ? 18.307 7.909 -8.375 1.00 95.12 339 ALA A C 1
ATOM 2442 O O . ALA A 1 339 ? 18.810 8.333 -7.331 1.00 95.12 339 ALA A O 1
ATOM 2443 N N . TRP A 1 340 ? 17.005 7.636 -8.484 1.00 94.50 340 TRP A N 1
ATOM 2444 C CA . TRP A 1 340 ? 16.068 7.762 -7.370 1.00 94.50 340 TRP A CA 1
ATOM 2445 C C . TRP A 1 340 ? 16.423 6.823 -6.206 1.00 94.50 340 TRP A C 1
ATOM 2447 O O . TRP A 1 340 ? 16.563 7.290 -5.077 1.00 94.50 340 TRP A O 1
ATOM 2457 N N . TYR A 1 341 ? 16.714 5.541 -6.464 1.00 95.00 341 TYR A N 1
ATOM 2458 C CA . TYR A 1 341 ? 17.166 4.599 -5.426 1.00 95.00 341 TYR A CA 1
ATOM 2459 C C . TYR A 1 341 ? 18.440 5.063 -4.711 1.00 95.00 341 TYR A C 1
ATOM 2461 O O . TYR A 1 341 ? 18.614 4.854 -3.510 1.00 95.00 341 TYR A O 1
ATOM 2469 N N . GLN A 1 342 ? 19.371 5.676 -5.440 1.00 95.06 342 GLN A N 1
ATOM 2470 C CA . GLN A 1 342 ? 20.573 6.236 -4.834 1.00 95.06 342 GLN A CA 1
ATOM 2471 C C . GLN A 1 342 ? 20.241 7.407 -3.894 1.00 95.06 342 GLN A C 1
ATOM 2473 O O . GLN A 1 342 ? 20.876 7.542 -2.845 1.00 95.06 342 GLN A O 1
ATOM 2478 N N . MET A 1 343 ? 19.270 8.242 -4.268 1.00 92.81 343 MET A N 1
ATOM 2479 C CA . MET A 1 343 ? 18.868 9.440 -3.530 1.00 92.81 343 MET A CA 1
ATOM 2480 C C . MET A 1 343 ? 18.045 9.113 -2.277 1.00 92.81 343 MET A C 1
ATOM 2482 O O . MET A 1 343 ? 18.368 9.621 -1.206 1.00 92.81 343 MET A O 1
ATOM 2486 N N . GLU A 1 344 ? 17.059 8.222 -2.401 1.00 92.06 344 GLU A N 1
ATOM 2487 C CA . GLU A 1 344 ? 16.115 7.840 -1.334 1.00 92.06 344 GLU A CA 1
ATOM 2488 C C . GLU A 1 344 ? 16.673 6.808 -0.344 1.00 92.06 344 GLU A C 1
ATOM 2490 O O . GLU A 1 344 ? 15.998 6.387 0.597 1.00 92.06 344 GLU A O 1
ATOM 2495 N N . SER A 1 345 ? 17.925 6.379 -0.520 1.00 91.50 345 SER A N 1
ATOM 2496 C CA . SER A 1 345 ? 18.575 5.518 0.462 1.00 91.50 345 SER A CA 1
ATOM 2497 C C . SER A 1 345 ? 18.587 6.187 1.840 1.00 91.50 345 SER A C 1
ATOM 2499 O O . SER A 1 345 ? 19.107 7.289 2.003 1.00 91.50 345 SER A O 1
ATOM 2501 N N . ALA A 1 346 ? 18.139 5.452 2.862 1.00 90.06 346 ALA A N 1
ATOM 2502 C CA . ALA A 1 346 ? 18.247 5.840 4.273 1.00 90.06 346 ALA A CA 1
ATOM 2503 C C . ALA A 1 346 ? 19.698 6.047 4.755 1.00 90.06 346 ALA A C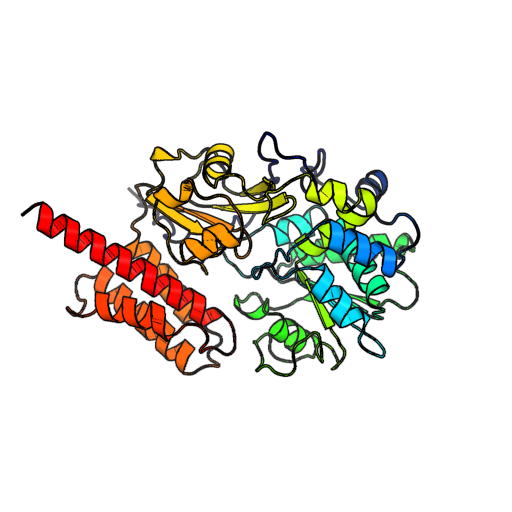 1
ATOM 2505 O O . ALA A 1 346 ? 19.930 6.533 5.858 1.00 90.06 346 ALA A O 1
ATOM 2506 N N . LYS A 1 347 ? 20.693 5.612 3.965 1.00 91.50 347 LYS A N 1
ATOM 2507 C CA . LYS A 1 347 ? 22.133 5.690 4.268 1.00 91.50 347 LYS A CA 1
ATOM 2508 C C . LYS A 1 347 ? 22.578 4.976 5.555 1.00 91.50 347 LYS A C 1
ATOM 2510 O O . LYS A 1 347 ? 23.689 5.195 6.020 1.00 91.50 347 LYS A O 1
ATOM 2515 N N . GLN A 1 348 ? 21.764 4.057 6.082 1.00 89.38 348 GLN A N 1
ATOM 2516 C CA . GLN A 1 348 ? 22.091 3.267 7.279 1.00 89.38 348 GLN A CA 1
ATOM 2517 C C . GLN A 1 348 ? 22.948 2.026 6.976 1.00 89.38 348 GLN A C 1
ATOM 2519 O O . GLN A 1 348 ? 23.758 1.605 7.795 1.00 89.38 348 GLN A O 1
ATOM 2524 N N . CYS A 1 349 ? 22.769 1.411 5.802 1.00 92.31 349 CYS A N 1
ATOM 2525 C CA . CYS A 1 349 ? 23.419 0.147 5.447 1.00 92.31 349 CYS A CA 1
ATOM 2526 C C . CYS A 1 349 ? 24.516 0.374 4.405 1.00 92.31 349 CYS A C 1
ATOM 2528 O O . CYS A 1 349 ? 24.216 0.807 3.290 1.00 92.31 349 CYS A O 1
ATOM 2530 N N . GLY A 1 350 ? 25.760 -0.013 4.705 1.00 94.31 350 GLY A N 1
ATOM 2531 C CA . GLY A 1 350 ? 26.878 0.114 3.758 1.00 94.31 350 GLY A CA 1
ATOM 2532 C C . GLY A 1 350 ? 26.627 -0.596 2.420 1.00 94.31 350 GLY A C 1
ATOM 2533 O O . GLY A 1 350 ? 26.949 -0.051 1.363 1.00 94.31 350 GLY A O 1
ATOM 2534 N N . VAL A 1 351 ? 25.972 -1.765 2.451 1.00 94.06 351 VAL A N 1
ATOM 2535 C CA . VAL A 1 351 ? 25.566 -2.509 1.243 1.00 94.06 351 VAL A CA 1
ATOM 2536 C C . VAL A 1 351 ? 24.510 -1.769 0.422 1.00 94.06 351 VAL A C 1
ATOM 2538 O O . VAL A 1 351 ? 24.592 -1.773 -0.800 1.00 94.06 351 VAL A O 1
ATOM 2541 N N . CYS A 1 352 ? 23.562 -1.088 1.072 1.00 94.69 352 CYS A N 1
ATOM 2542 C CA . CYS A 1 352 ? 22.538 -0.309 0.384 1.00 94.69 352 CYS A CA 1
ATOM 2543 C C . CYS A 1 352 ? 23.171 0.904 -0.301 1.00 94.69 352 CYS A C 1
ATOM 2545 O O . CYS A 1 352 ? 23.039 1.050 -1.510 1.00 94.69 352 CYS A O 1
ATOM 2547 N N . VAL A 1 353 ? 23.951 1.700 0.440 1.00 96.19 353 VAL A N 1
ATOM 2548 C CA . VAL A 1 353 ? 24.635 2.897 -0.085 1.00 96.19 353 VAL A CA 1
ATOM 2549 C C . VAL A 1 353 ? 25.554 2.549 -1.255 1.00 96.19 353 VAL A C 1
ATOM 2551 O O . VAL A 1 353 ? 25.531 3.200 -2.301 1.00 96.19 353 VAL A O 1
ATOM 2554 N N . SER A 1 354 ? 26.369 1.508 -1.087 1.00 96.38 354 SER A N 1
ATOM 2555 C CA . SER A 1 354 ? 27.324 1.097 -2.116 1.00 96.38 354 SER A CA 1
ATOM 2556 C C . SER A 1 354 ? 26.619 0.457 -3.312 1.00 96.38 354 SER A C 1
ATOM 2558 O O . SER A 1 354 ? 26.987 0.738 -4.452 1.00 96.38 354 SER A O 1
ATOM 2560 N N . GLY A 1 355 ? 25.604 -0.376 -3.060 1.00 96.81 355 GLY A N 1
ATOM 2561 C CA . GLY A 1 355 ? 24.845 -1.105 -4.073 1.00 96.81 355 GLY A CA 1
ATOM 2562 C C . GLY A 1 355 ? 24.017 -0.186 -4.965 1.00 96.81 355 GLY A C 1
ATOM 2563 O O . GLY A 1 355 ? 24.210 -0.201 -6.180 1.00 96.81 355 GLY A O 1
ATOM 2564 N N . THR A 1 356 ? 23.165 0.669 -4.387 1.00 96.94 356 THR A N 1
ATOM 2565 C CA . THR A 1 356 ? 22.354 1.620 -5.169 1.00 96.94 356 THR A CA 1
ATOM 2566 C C . THR A 1 356 ? 23.241 2.586 -5.949 1.00 96.94 356 THR A C 1
ATOM 2568 O O . THR A 1 356 ? 23.019 2.806 -7.138 1.00 96.94 356 THR A O 1
ATOM 2571 N N . GLY A 1 357 ? 24.325 3.078 -5.337 1.00 97.44 357 GLY A N 1
ATOM 2572 C CA . GLY A 1 357 ? 25.298 3.925 -6.021 1.00 97.44 357 GLY A CA 1
ATOM 2573 C C . GLY A 1 357 ? 26.009 3.224 -7.185 1.00 97.44 357 GLY A C 1
ATOM 2574 O O . GLY A 1 357 ? 26.257 3.849 -8.216 1.00 97.44 357 GLY A O 1
ATOM 2575 N N . ALA A 1 358 ? 26.353 1.940 -7.051 1.00 97.50 358 ALA A N 1
ATOM 2576 C CA . ALA A 1 358 ? 26.998 1.176 -8.119 1.00 97.50 358 ALA A CA 1
ATOM 2577 C C . ALA A 1 358 ? 26.048 0.894 -9.292 1.00 97.50 358 ALA A C 1
ATOM 2579 O O . ALA A 1 358 ? 26.446 1.077 -10.445 1.00 97.50 358 ALA A O 1
ATOM 2580 N N . ILE A 1 359 ? 24.797 0.526 -9.000 1.00 97.88 359 ILE A N 1
ATOM 2581 C CA . ILE A 1 359 ? 23.747 0.312 -10.005 1.00 97.88 359 ILE A CA 1
ATOM 2582 C C . ILE A 1 359 ? 23.487 1.614 -10.775 1.00 97.88 359 ILE A C 1
ATOM 2584 O O . ILE A 1 359 ? 23.598 1.628 -12.001 1.00 97.88 359 ILE A O 1
ATOM 2588 N N . ALA A 1 360 ? 23.259 2.727 -10.069 1.00 97.69 360 ALA A N 1
ATOM 2589 C CA . ALA A 1 360 ? 22.994 4.033 -10.676 1.00 97.69 360 ALA A CA 1
ATOM 2590 C C . ALA A 1 360 ? 24.140 4.519 -11.574 1.00 97.69 360 ALA A C 1
ATOM 2592 O O . ALA A 1 360 ? 23.909 4.997 -12.685 1.00 97.69 360 ALA A O 1
ATOM 2593 N N . ARG A 1 361 ? 25.396 4.372 -11.127 1.00 98.00 361 ARG A N 1
ATOM 2594 C CA . ARG A 1 361 ? 26.564 4.722 -11.953 1.00 98.00 361 ARG A CA 1
ATOM 2595 C C . ARG A 1 361 ? 26.651 3.863 -13.211 1.00 98.00 361 ARG A C 1
ATOM 2597 O O . ARG A 1 361 ? 26.933 4.405 -14.274 1.00 98.00 361 ARG A O 1
ATOM 2604 N N . THR A 1 362 ? 26.409 2.560 -13.089 1.00 98.19 362 THR A N 1
ATOM 2605 C CA . THR A 1 362 ? 26.517 1.617 -14.211 1.00 98.19 362 THR A CA 1
ATOM 2606 C C . THR A 1 362 ? 25.452 1.906 -15.268 1.00 98.19 362 THR A C 1
ATOM 2608 O O . THR A 1 362 ? 25.794 2.077 -16.434 1.00 98.19 362 THR A O 1
ATOM 2611 N N . LEU A 1 363 ? 24.188 2.082 -14.871 1.00 97.06 363 LEU A N 1
ATOM 2612 C CA . LEU A 1 363 ? 23.103 2.430 -15.799 1.00 97.06 363 LEU A CA 1
ATOM 2613 C C . LEU A 1 363 ? 23.314 3.796 -16.462 1.00 97.06 363 LEU A C 1
ATOM 2615 O O . LEU A 1 363 ? 23.107 3.943 -17.663 1.00 97.06 363 LEU A O 1
ATOM 2619 N N . ARG A 1 364 ? 23.853 4.776 -15.727 1.00 96.62 364 ARG A N 1
ATOM 2620 C CA . ARG A 1 364 ? 24.243 6.072 -16.304 1.00 96.62 364 ARG A CA 1
ATOM 2621 C C . ARG A 1 364 ? 25.374 5.960 -17.331 1.00 96.62 364 ARG A C 1
ATOM 2623 O O . ARG A 1 364 ? 25.429 6.741 -18.274 1.00 96.62 364 ARG A O 1
ATOM 2630 N N . GLN A 1 365 ? 26.318 5.041 -17.139 1.00 97.06 365 GLN A N 1
ATOM 2631 C CA . GLN A 1 365 ? 27.366 4.788 -18.131 1.00 97.06 365 GLN A CA 1
ATOM 2632 C C . GLN A 1 365 ? 26.796 4.094 -19.373 1.00 97.06 365 GLN A C 1
ATOM 2634 O O . GLN A 1 365 ? 27.202 4.434 -20.483 1.00 97.06 365 GLN A O 1
ATOM 2639 N N . ILE A 1 366 ? 25.842 3.173 -19.187 1.00 95.56 366 ILE A N 1
ATOM 2640 C CA . ILE A 1 366 ? 25.149 2.465 -20.272 1.00 95.56 366 ILE A CA 1
ATOM 2641 C C . ILE A 1 366 ? 24.351 3.449 -21.130 1.00 95.56 366 ILE A C 1
ATOM 2643 O O . ILE A 1 366 ? 24.586 3.516 -22.331 1.00 95.56 366 ILE A O 1
ATOM 2647 N N . SER A 1 367 ? 23.500 4.284 -20.525 1.00 93.12 367 SER A N 1
ATOM 2648 C CA . SER A 1 367 ? 22.706 5.292 -21.255 1.00 93.12 367 SER A CA 1
ATOM 2649 C C . SER A 1 367 ? 23.554 6.327 -22.004 1.00 93.12 367 SER A C 1
ATOM 2651 O O . SER A 1 367 ? 23.084 6.943 -22.954 1.00 93.12 367 SER A O 1
ATOM 2653 N N . ARG A 1 368 ? 24.823 6.506 -21.619 1.00 93.69 368 ARG A N 1
ATOM 2654 C CA . ARG A 1 368 ? 25.785 7.394 -22.296 1.00 93.69 368 ARG A CA 1
ATOM 2655 C C . ARG A 1 368 ? 26.675 6.690 -23.324 1.00 93.69 368 ARG A C 1
ATOM 2657 O O . ARG A 1 368 ? 27.523 7.351 -23.916 1.00 93.69 368 ARG A O 1
ATOM 2664 N N . GLY A 1 369 ? 26.550 5.374 -23.496 1.00 94.06 369 GLY A N 1
ATOM 2665 C CA . GLY A 1 369 ? 27.397 4.598 -24.408 1.00 94.06 369 GLY A CA 1
ATOM 2666 C C . GLY A 1 369 ? 28.868 4.489 -23.979 1.00 94.06 369 GLY A C 1
ATOM 2667 O O . GLY A 1 369 ? 29.734 4.277 -24.820 1.00 94.06 369 GLY A O 1
ATOM 2668 N N . VAL A 1 370 ? 29.174 4.649 -22.684 1.00 95.94 370 VAL A N 1
ATOM 2669 C CA . VAL A 1 370 ? 30.550 4.602 -22.129 1.00 95.94 370 VAL A CA 1
ATOM 2670 C C . VAL A 1 370 ? 30.724 3.512 -21.064 1.00 95.94 370 VAL A C 1
ATOM 2672 O O . VAL A 1 370 ? 31.648 3.554 -20.246 1.00 95.94 370 VAL A O 1
ATOM 2675 N N . ALA A 1 371 ? 29.797 2.557 -21.021 1.00 94.50 371 ALA A N 1
ATOM 2676 C CA . ALA A 1 371 ? 29.837 1.440 -20.090 1.00 94.50 371 ALA A CA 1
ATOM 2677 C C . ALA A 1 371 ? 31.001 0.488 -20.373 1.00 94.50 371 ALA A C 1
ATOM 2679 O O . ALA A 1 371 ? 31.468 0.345 -21.500 1.00 94.50 371 ALA A O 1
ATOM 2680 N N . GLN A 1 372 ? 31.462 -0.176 -19.315 1.00 93.06 372 GLN A N 1
ATOM 2681 C CA . GLN A 1 372 ? 32.435 -1.255 -19.444 1.00 93.06 372 GLN A CA 1
ATOM 2682 C C . GLN A 1 372 ? 31.776 -2.495 -20.075 1.00 93.06 372 GLN A C 1
ATOM 2684 O O . GLN A 1 372 ? 30.581 -2.705 -19.852 1.00 93.06 372 GLN A O 1
ATOM 2689 N N . PRO A 1 373 ? 32.530 -3.352 -20.790 1.00 92.44 373 PRO A N 1
ATOM 2690 C CA . PRO A 1 373 ? 31.977 -4.554 -21.427 1.00 92.44 373 PRO A CA 1
ATOM 2691 C C . PRO A 1 373 ? 31.280 -5.527 -20.463 1.00 92.44 373 PRO A C 1
ATOM 2693 O O . PRO A 1 373 ? 30.418 -6.291 -20.875 1.00 92.44 373 PRO A O 1
ATOM 2696 N N . ASP A 1 374 ? 31.631 -5.494 -19.174 1.00 95.25 374 ASP A N 1
ATOM 2697 C CA . ASP A 1 374 ? 31.066 -6.346 -18.121 1.00 95.25 374 ASP A CA 1
ATOM 2698 C C . ASP A 1 374 ? 29.856 -5.716 -17.393 1.00 95.25 374 ASP A C 1
ATOM 2700 O O . ASP A 1 374 ? 29.416 -6.215 -16.354 1.00 95.25 374 ASP A O 1
ATOM 2704 N N . ALA A 1 375 ? 29.313 -4.596 -17.889 1.00 96.19 375 ALA A N 1
ATOM 2705 C CA . ALA A 1 375 ? 28.237 -3.862 -17.220 1.00 96.19 375 ALA A CA 1
ATOM 2706 C C . ALA A 1 375 ? 26.942 -4.684 -17.083 1.00 96.19 375 ALA A C 1
ATOM 2708 O O . ALA A 1 375 ? 26.356 -4.713 -15.997 1.00 96.19 375 ALA A O 1
ATOM 2709 N N . THR A 1 376 ? 26.533 -5.394 -18.138 1.00 96.44 376 THR A N 1
ATOM 2710 C CA . THR A 1 376 ? 25.353 -6.276 -18.128 1.00 96.44 376 THR A CA 1
ATOM 2711 C C . THR A 1 376 ? 25.515 -7.399 -17.094 1.00 96.44 376 THR A C 1
ATOM 2713 O O . THR A 1 376 ? 24.622 -7.629 -16.275 1.00 96.44 376 THR A O 1
ATOM 2716 N N . GLU A 1 377 ? 26.693 -8.032 -17.031 1.00 96.44 377 GLU A N 1
ATOM 2717 C CA . GLU A 1 377 ? 27.005 -9.073 -16.039 1.00 96.44 377 GLU A CA 1
ATOM 2718 C C . GLU A 1 377 ? 26.956 -8.527 -14.603 1.00 96.44 377 GLU A C 1
ATOM 2720 O O . GLU A 1 377 ? 26.372 -9.146 -13.708 1.00 96.44 377 GLU A O 1
ATOM 2725 N N . LYS A 1 378 ? 27.516 -7.331 -14.370 1.00 97.06 378 LYS A N 1
ATOM 2726 C CA . LYS A 1 378 ? 27.465 -6.662 -13.060 1.00 97.06 378 LYS A CA 1
ATOM 2727 C C . LYS A 1 378 ? 26.031 -6.421 -12.598 1.00 97.06 378 LYS A C 1
ATOM 2729 O O . LYS A 1 378 ? 25.729 -6.715 -11.439 1.00 97.06 378 LYS A O 1
ATOM 2734 N N . LEU A 1 379 ? 25.164 -5.919 -13.480 1.00 97.62 379 LEU A N 1
ATOM 2735 C CA . LEU A 1 379 ? 23.750 -5.681 -13.179 1.00 97.62 379 LEU A CA 1
ATOM 2736 C C . LEU A 1 379 ? 23.032 -6.982 -12.802 1.00 97.62 379 LEU A C 1
ATOM 2738 O O . LEU A 1 379 ? 22.385 -7.039 -11.755 1.00 97.62 379 LEU A O 1
ATOM 2742 N N . MET A 1 380 ? 23.230 -8.052 -13.574 1.00 96.62 380 MET A N 1
ATOM 2743 C CA . MET A 1 380 ? 22.658 -9.373 -13.283 1.00 96.62 380 MET A CA 1
ATOM 2744 C C . MET A 1 380 ? 23.165 -9.955 -11.955 1.00 96.62 380 MET A C 1
ATOM 2746 O O . MET A 1 380 ? 22.389 -10.494 -11.156 1.00 96.62 380 MET A O 1
ATOM 2750 N N . ARG A 1 381 ? 24.462 -9.799 -11.664 1.00 96.88 381 ARG A N 1
ATOM 2751 C CA . ARG A 1 381 ? 25.056 -10.223 -10.391 1.00 96.88 381 ARG A CA 1
ATOM 2752 C C . ARG A 1 381 ? 24.477 -9.449 -9.212 1.00 96.88 381 ARG A C 1
ATOM 2754 O O . ARG A 1 381 ? 24.123 -10.052 -8.201 1.00 96.88 381 ARG A O 1
ATOM 2761 N N . TRP A 1 382 ? 24.370 -8.126 -9.296 1.00 96.88 382 TRP A N 1
ATOM 2762 C CA . TRP A 1 382 ? 23.750 -7.343 -8.222 1.00 96.88 382 TRP A CA 1
ATOM 2763 C C . TRP A 1 382 ? 22.282 -7.700 -8.045 1.00 96.88 382 TRP A C 1
ATOM 2765 O O . TRP A 1 382 ? 21.841 -7.853 -6.909 1.00 96.88 382 TRP A O 1
ATOM 2775 N N . GLY A 1 383 ? 21.577 -7.944 -9.150 1.00 94.19 383 GLY A N 1
ATOM 2776 C CA . GLY A 1 383 ? 20.172 -8.316 -9.145 1.00 94.19 383 GLY A CA 1
ATOM 2777 C C . GLY A 1 383 ? 19.841 -9.639 -8.448 1.00 94.19 383 GLY A C 1
ATOM 2778 O O . GLY A 1 383 ? 18.697 -9.838 -8.034 1.00 94.19 383 GLY A O 1
ATOM 2779 N N . SER A 1 384 ? 20.831 -10.518 -8.269 1.00 91.38 384 SER A N 1
ATOM 2780 C CA . SER A 1 384 ? 20.707 -11.783 -7.530 1.00 91.38 384 SER A CA 1
ATOM 2781 C C . SER A 1 384 ? 21.342 -11.745 -6.137 1.00 91.38 384 SER A C 1
ATOM 2783 O O . SER A 1 384 ? 20.860 -12.412 -5.226 1.00 91.38 384 SER A O 1
ATOM 2785 N N . THR A 1 385 ? 22.413 -10.972 -5.944 1.00 93.88 385 THR A N 1
ATOM 2786 C CA . THR A 1 385 ? 23.227 -11.046 -4.717 1.00 93.88 385 THR A CA 1
ATOM 2787 C C . THR A 1 385 ? 22.850 -10.035 -3.641 1.00 93.88 385 THR A C 1
ATOM 2789 O O . THR A 1 385 ? 23.179 -10.276 -2.480 1.00 93.88 385 THR A O 1
ATOM 2792 N N . LEU A 1 386 ? 22.198 -8.917 -3.984 1.00 94.25 386 LEU A N 1
ATOM 2793 C CA . LEU A 1 386 ? 21.909 -7.841 -3.026 1.00 94.25 386 LEU A CA 1
ATOM 2794 C C . LEU A 1 386 ? 20.615 -8.043 -2.228 1.00 94.25 386 LEU A C 1
ATOM 2796 O O . LEU A 1 386 ? 20.493 -7.491 -1.132 1.00 94.25 386 LEU A O 1
ATOM 2800 N N . ARG A 1 387 ? 19.678 -8.841 -2.750 1.00 91.06 387 ARG A N 1
ATOM 2801 C CA . ARG A 1 387 ? 18.386 -9.107 -2.108 1.00 91.06 387 ARG A CA 1
ATOM 2802 C C . ARG A 1 387 ? 18.561 -9.654 -0.685 1.00 91.06 387 ARG A C 1
ATOM 2804 O O . ARG A 1 387 ? 19.376 -10.544 -0.450 1.00 91.06 387 ARG A O 1
ATOM 2811 N N . GLY A 1 388 ? 17.791 -9.123 0.260 1.00 89.44 388 GLY A N 1
ATOM 2812 C CA . GLY A 1 388 ? 17.772 -9.517 1.667 1.00 89.44 388 GLY A CA 1
ATOM 2813 C C . GLY A 1 388 ? 18.967 -9.035 2.492 1.00 89.44 388 GLY A C 1
ATOM 2814 O O . GLY A 1 388 ? 19.103 -9.445 3.641 1.00 89.44 388 GLY A O 1
ATOM 2815 N N . ARG A 1 389 ? 19.855 -8.190 1.944 1.00 90.44 389 ARG A N 1
ATOM 2816 C CA . ARG A 1 389 ? 21.056 -7.715 2.663 1.00 90.44 389 ARG A CA 1
ATOM 2817 C C . ARG A 1 389 ? 20.882 -6.374 3.382 1.00 90.44 389 ARG A C 1
ATOM 2819 O O . ARG A 1 389 ? 21.802 -5.937 4.068 1.00 90.44 389 ARG A O 1
ATOM 2826 N N . GLY A 1 390 ? 19.755 -5.691 3.197 1.00 87.88 390 GLY A N 1
ATOM 2827 C CA . GLY A 1 390 ? 19.456 -4.416 3.853 1.00 87.88 390 GLY A CA 1
ATOM 2828 C C . GLY A 1 390 ? 18.771 -4.590 5.209 1.00 87.88 390 GLY A C 1
ATOM 2829 O O . GLY A 1 390 ? 18.156 -5.619 5.470 1.00 87.88 390 GLY A O 1
ATOM 2830 N N . ALA A 1 391 ? 18.820 -3.553 6.052 1.00 86.31 391 ALA A N 1
ATOM 2831 C CA . ALA A 1 391 ? 17.987 -3.473 7.260 1.00 86.31 391 ALA A CA 1
ATOM 2832 C C . ALA A 1 391 ? 16.483 -3.391 6.927 1.00 86.31 391 ALA A C 1
ATOM 2834 O O . ALA A 1 391 ? 15.639 -3.796 7.720 1.00 86.31 391 ALA A O 1
ATOM 2835 N N . CYS A 1 392 ? 16.155 -2.898 5.730 1.00 90.06 392 CYS A N 1
ATOM 2836 C CA . CYS A 1 392 ? 14.816 -2.880 5.156 1.00 90.06 392 CYS A CA 1
ATOM 2837 C C . CYS A 1 392 ? 14.846 -3.407 3.713 1.00 90.06 392 CYS A C 1
ATOM 2839 O O . CYS A 1 392 ? 15.916 -3.593 3.126 1.00 90.06 392 CYS A O 1
ATOM 2841 N N . GLY A 1 393 ? 13.664 -3.591 3.120 1.00 89.81 393 GLY A N 1
ATOM 2842 C CA . GLY A 1 393 ? 13.523 -4.098 1.753 1.00 89.81 393 GLY A CA 1
ATOM 2843 C C . GLY A 1 393 ? 14.043 -3.160 0.658 1.00 89.81 393 GLY A C 1
ATOM 2844 O O . GLY A 1 393 ? 14.123 -3.580 -0.483 1.00 89.81 393 GLY A O 1
ATOM 2845 N N . PHE A 1 394 ? 14.429 -1.914 0.952 1.00 92.00 394 PHE A N 1
ATOM 2846 C CA . PHE A 1 394 ? 14.767 -0.909 -0.069 1.00 92.00 394 PHE A CA 1
ATOM 2847 C C . PHE A 1 394 ? 15.814 -1.372 -1.102 1.00 92.00 394 PHE A C 1
ATOM 2849 O O . PHE A 1 394 ? 15.670 -1.122 -2.297 1.00 92.00 394 PHE A O 1
ATOM 2856 N N . ILE A 1 395 ? 16.846 -2.102 -0.661 1.00 93.94 395 ILE A N 1
ATOM 2857 C CA . ILE A 1 395 ? 17.877 -2.642 -1.561 1.00 93.94 395 ILE A CA 1
ATOM 2858 C C . ILE A 1 395 ? 17.353 -3.767 -2.467 1.00 93.94 395 ILE A C 1
ATOM 2860 O O . ILE A 1 395 ? 17.898 -3.980 -3.548 1.00 93.94 395 ILE A O 1
ATOM 2864 N N . ASP A 1 396 ? 16.282 -4.455 -2.071 1.00 92.69 396 ASP A N 1
ATOM 2865 C CA . ASP A 1 396 ? 15.658 -5.513 -2.867 1.00 92.69 396 ASP A CA 1
ATOM 2866 C C . ASP A 1 396 ? 14.992 -4.923 -4.112 1.00 92.69 396 ASP A C 1
ATOM 2868 O O . ASP A 1 396 ? 15.091 -5.518 -5.184 1.00 92.69 396 ASP A O 1
ATOM 2872 N N . GLY A 1 397 ? 14.403 -3.728 -3.996 1.00 92.88 397 GLY A N 1
ATOM 2873 C CA . GLY A 1 397 ? 13.851 -2.996 -5.135 1.00 92.88 397 GLY A CA 1
ATOM 2874 C C . GLY A 1 397 ? 14.933 -2.571 -6.130 1.00 92.88 397 GLY A C 1
ATOM 2875 O O . GLY A 1 397 ? 14.845 -2.866 -7.323 1.00 92.88 397 GLY A O 1
ATOM 2876 N N . ALA A 1 398 ? 16.037 -1.996 -5.640 1.00 94.81 398 ALA A N 1
ATOM 2877 C CA . ALA A 1 398 ? 17.189 -1.674 -6.488 1.00 94.81 398 ALA A CA 1
ATOM 2878 C C . ALA A 1 398 ? 17.811 -2.931 -7.133 1.00 94.81 398 ALA A C 1
ATOM 2880 O O . ALA A 1 398 ? 18.257 -2.896 -8.280 1.00 94.81 398 ALA A O 1
ATOM 2881 N N . SER A 1 399 ? 17.813 -4.062 -6.420 1.00 95.25 399 SER A N 1
ATOM 2882 C CA . SER A 1 399 ? 18.232 -5.367 -6.943 1.00 95.25 399 SER A CA 1
ATOM 2883 C C . SER A 1 399 ? 17.304 -5.841 -8.071 1.00 95.25 399 SER A C 1
ATOM 2885 O O . SER A 1 399 ? 17.779 -6.264 -9.126 1.00 95.25 399 SER A O 1
ATOM 2887 N N . ALA A 1 400 ? 15.983 -5.744 -7.900 1.00 94.12 400 ALA A N 1
ATOM 2888 C CA . ALA A 1 400 ? 15.013 -6.101 -8.938 1.00 94.12 400 ALA A CA 1
ATOM 2889 C C . ALA A 1 400 ? 15.166 -5.223 -10.193 1.00 94.12 400 ALA A C 1
ATOM 2891 O O . ALA A 1 400 ? 15.140 -5.733 -11.319 1.00 94.12 400 ALA A O 1
ATOM 2892 N N . LEU A 1 401 ? 15.421 -3.926 -10.004 1.00 95.25 401 LEU A N 1
ATOM 2893 C CA . LEU A 1 401 ? 15.735 -2.999 -11.087 1.00 95.25 401 LEU A CA 1
ATOM 2894 C C . LEU A 1 401 ? 17.012 -3.397 -11.840 1.00 95.25 401 LEU A C 1
ATOM 2896 O O . LEU A 1 401 ? 17.007 -3.478 -13.064 1.00 95.25 401 LEU A O 1
ATOM 2900 N N . ALA A 1 402 ? 18.099 -3.696 -11.124 1.00 96.12 402 ALA A N 1
ATOM 2901 C CA . ALA A 1 402 ? 19.349 -4.120 -11.752 1.00 96.12 402 ALA A CA 1
ATOM 2902 C C . ALA A 1 402 ? 19.161 -5.396 -12.587 1.00 96.12 402 ALA A C 1
ATOM 2904 O O . ALA A 1 402 ? 19.649 -5.477 -13.712 1.00 96.12 402 ALA A O 1
ATOM 2905 N N . ARG A 1 403 ? 18.402 -6.370 -12.070 1.00 94.88 403 ARG A N 1
ATOM 2906 C CA . ARG A 1 403 ? 18.089 -7.603 -12.802 1.00 94.88 403 ARG A CA 1
ATOM 2907 C C . ARG A 1 403 ? 17.266 -7.329 -14.062 1.00 94.88 403 ARG A C 1
ATOM 2909 O O . ARG A 1 403 ? 17.622 -7.825 -15.122 1.00 94.88 403 ARG A O 1
ATOM 2916 N N . SER A 1 404 ? 16.181 -6.559 -13.953 1.00 93.81 404 SER A N 1
ATOM 2917 C CA . SER A 1 404 ? 15.317 -6.243 -15.104 1.00 93.81 404 SER A CA 1
ATOM 2918 C C . SER A 1 404 ? 16.069 -5.473 -16.191 1.00 93.81 404 SER A C 1
ATOM 2920 O O . SER A 1 404 ? 15.991 -5.844 -17.359 1.00 93.81 404 SER A O 1
ATOM 2922 N N . ALA A 1 405 ? 16.891 -4.491 -15.815 1.00 95.00 405 ALA A N 1
ATOM 2923 C CA . ALA A 1 405 ? 17.736 -3.776 -16.767 1.00 95.00 405 ALA A CA 1
ATOM 2924 C C . ALA A 1 405 ? 18.791 -4.686 -17.426 1.00 95.00 405 ALA A C 1
ATOM 2926 O O . ALA A 1 405 ? 19.032 -4.585 -18.625 1.00 95.00 405 ALA A O 1
ATOM 2927 N N . GLY A 1 406 ? 19.405 -5.606 -16.674 1.00 95.31 406 GLY A N 1
ATOM 2928 C CA . GLY A 1 406 ? 20.341 -6.585 -17.238 1.00 95.31 406 GLY A CA 1
ATOM 2929 C C . GLY A 1 406 ? 19.688 -7.531 -18.257 1.00 95.31 406 GLY A C 1
ATOM 2930 O O . GLY A 1 406 ? 20.274 -7.807 -19.306 1.00 95.31 406 GLY A O 1
ATOM 2931 N N . LEU A 1 407 ? 18.460 -7.985 -17.983 1.00 93.75 407 LEU A N 1
ATOM 2932 C CA . LEU A 1 407 ? 17.672 -8.806 -18.911 1.00 93.75 407 LEU A CA 1
ATOM 2933 C C . LEU A 1 407 ? 17.317 -8.037 -20.192 1.00 93.75 407 LEU A C 1
ATOM 2935 O O . LEU A 1 407 ? 17.482 -8.574 -21.286 1.00 93.75 407 LEU A O 1
ATOM 2939 N N . GLU A 1 408 ? 16.903 -6.773 -20.063 1.00 93.69 408 GLU A N 1
ATOM 2940 C CA . GLU A 1 408 ? 16.639 -5.881 -21.200 1.00 93.69 408 GLU A CA 1
ATOM 2941 C C . GLU A 1 408 ? 17.862 -5.751 -22.117 1.00 93.69 408 GLU A C 1
ATOM 2943 O O . GLU A 1 408 ? 17.766 -5.961 -23.326 1.00 93.69 408 GLU A O 1
ATOM 2948 N N . LEU A 1 409 ? 19.029 -5.456 -21.540 1.00 93.69 409 LEU A N 1
ATOM 2949 C CA . LEU A 1 409 ? 20.274 -5.279 -22.294 1.00 93.69 409 LEU A CA 1
ATOM 2950 C C . LEU A 1 409 ? 20.690 -6.564 -23.009 1.00 93.69 409 LEU A C 1
ATOM 2952 O O . LEU A 1 409 ? 21.020 -6.528 -24.191 1.00 93.69 409 LEU A O 1
ATOM 2956 N N . THR A 1 410 ? 20.582 -7.707 -22.328 1.00 93.62 410 THR A N 1
ATOM 2957 C CA . THR A 1 410 ? 20.860 -9.023 -22.926 1.00 93.62 410 THR A CA 1
ATOM 2958 C C . THR A 1 410 ? 19.979 -9.272 -24.154 1.00 93.62 410 THR A C 1
ATOM 2960 O O . THR A 1 410 ? 20.445 -9.804 -25.163 1.00 93.62 410 THR A O 1
ATOM 2963 N N . ARG A 1 411 ? 18.706 -8.859 -24.102 1.00 90.75 411 ARG A N 1
ATOM 2964 C CA . ARG A 1 411 ? 17.774 -8.997 -25.228 1.00 90.75 411 ARG A CA 1
ATOM 2965 C C . ARG A 1 411 ? 18.158 -8.095 -26.400 1.00 90.75 411 ARG A C 1
ATOM 2967 O O . ARG A 1 411 ? 18.179 -8.571 -27.533 1.00 90.75 411 ARG A O 1
ATOM 2974 N N . ARG A 1 412 ? 18.496 -6.826 -26.133 1.00 90.06 412 ARG A N 1
ATOM 2975 C CA . ARG A 1 412 ? 18.955 -5.871 -27.162 1.00 90.06 412 ARG A CA 1
ATOM 2976 C C . ARG A 1 412 ? 20.223 -6.370 -27.861 1.00 90.06 412 ARG A C 1
ATOM 2978 O O . ARG A 1 412 ? 20.262 -6.425 -29.086 1.00 90.06 412 ARG A O 1
ATOM 2985 N N . GLU A 1 413 ? 21.208 -6.842 -27.096 1.00 88.00 413 GLU A N 1
ATOM 2986 C CA . GLU A 1 413 ? 22.444 -7.433 -27.632 1.00 88.00 413 GLU A CA 1
ATOM 2987 C C . GLU A 1 413 ? 22.182 -8.692 -28.481 1.00 88.00 413 GLU A C 1
ATOM 2989 O O . GLU A 1 413 ? 22.894 -8.948 -29.454 1.00 88.00 413 GLU A O 1
ATOM 2994 N N . GLY A 1 414 ? 21.183 -9.499 -28.108 1.00 85.81 414 GLY A N 1
ATOM 2995 C CA . GLY A 1 414 ? 20.759 -10.675 -28.869 1.00 85.81 414 GLY A CA 1
ATOM 2996 C C . GLY A 1 414 ? 20.115 -10.315 -30.210 1.00 85.81 414 GLY A C 1
ATOM 2997 O O . GLY A 1 414 ? 20.458 -10.918 -31.226 1.00 85.81 414 GLY A O 1
ATOM 2998 N N . ALA A 1 415 ? 19.240 -9.306 -30.228 1.00 82.12 415 ALA A N 1
ATOM 2999 C CA . ALA A 1 415 ? 18.605 -8.809 -31.450 1.00 82.12 415 ALA A CA 1
ATOM 3000 C C . ALA A 1 415 ? 19.642 -8.251 -32.444 1.00 82.12 415 ALA A C 1
ATOM 3002 O O . ALA A 1 415 ? 19.654 -8.636 -33.609 1.00 82.12 415 ALA A O 1
ATOM 3003 N N . GLU A 1 416 ? 20.606 -7.455 -31.966 1.00 75.50 416 GLU A N 1
ATOM 3004 C CA . GLU A 1 416 ? 21.686 -6.897 -32.798 1.00 75.50 416 GLU A CA 1
ATOM 3005 C C . GLU A 1 416 ? 22.633 -7.944 -33.411 1.00 75.50 416 GLU A C 1
ATOM 3007 O O . GLU A 1 416 ? 23.374 -7.631 -34.349 1.00 75.50 416 GLU A O 1
ATOM 3012 N N . LYS A 1 417 ? 22.681 -9.157 -32.847 1.00 72.06 417 LYS A N 1
ATOM 3013 C CA . LYS A 1 417 ? 23.470 -10.285 -33.368 1.00 72.06 417 LYS A CA 1
ATOM 3014 C C . LYS A 1 417 ? 22.676 -11.171 -34.326 1.00 72.06 417 LYS A C 1
ATOM 3016 O O . LYS A 1 417 ? 23.303 -11.848 -35.125 1.00 72.06 417 LYS A O 1
ATOM 3021 N N . GLY A 1 418 ? 21.346 -11.200 -34.221 1.00 61.72 418 GLY A N 1
ATOM 3022 C CA . GLY A 1 418 ? 20.471 -11.939 -35.139 1.00 61.72 418 GLY A CA 1
ATOM 3023 C C . GLY A 1 418 ? 20.228 -11.215 -36.467 1.00 61.72 418 GLY A C 1
ATOM 3024 O O . GLY A 1 418 ? 19.979 -11.872 -37.472 1.00 61.72 418 GLY A O 1
ATOM 3025 N N . ASP A 1 419 ? 20.350 -9.884 -36.469 1.00 50.34 419 ASP A N 1
ATOM 3026 C CA . ASP A 1 419 ? 20.232 -9.030 -37.661 1.00 50.34 419 ASP A CA 1
ATOM 3027 C C . ASP A 1 419 ? 21.554 -8.866 -38.451 1.00 50.34 419 ASP A C 1
ATOM 3029 O O . ASP A 1 419 ? 21.566 -8.223 -39.504 1.00 50.34 419 ASP A O 1
ATOM 3033 N N . ARG A 1 420 ? 22.673 -9.420 -37.958 1.00 44.91 420 ARG A N 1
ATOM 3034 C CA . ARG A 1 420 ? 23.982 -9.461 -38.642 1.00 44.91 420 ARG A CA 1
ATOM 3035 C C . ARG A 1 420 ? 24.262 -10.851 -39.186 1.00 44.91 420 ARG A C 1
ATOM 3037 O O . ARG A 1 420 ? 24.885 -10.916 -40.270 1.00 44.91 420 ARG A O 1
#

Foldseek 3Di:
DPPPPDPLDWFFDPDFQQAAAQPPADDQLRDPPLNDPPDADVNVVVLPFLDDDQDLVQLLVLLVLLQQFFLQFPRHRPSVLLVLLLPDPDAEEEEALLQDQQRLDCQSVSSLLRPLLLLVSLQQSSCVNSVHLEGEYEHADVSSQVSNVVRVVVCVVVVSRDPSHDYYYDHAHRANQLSPQQLVQQVLCVHHSHFDFDPPDCCCQGNVGHRYHYGHSQSSSVSSSCVSVTSNVQQVFADPQHTHWAWAQEIEPFQAGHIYIDTFFQFLLSVCVVRHHDLVFFQWKDALGLQFAIGGSVSSRGTLDQVRSVVSSGGNRSNYMYTYGPVRDSLVSLLVSLVVQCVSDPPPAPLSNVLSVVLNVLSVCVVVVNHDPCSLVVLCCLLPPSQPRDSDRSSNSNSSNSNNSSVVVVVVVVVVVVVD

pLDDT: mean 93.37, std 8.98, range [28.27, 98.88]

Solvent-accessible surface area (backbone atoms only — not comparable to full-atom values): 21536 Å² total; per-residue (Å²): 133,86,78,74,79,69,70,75,70,64,52,41,64,95,72,75,60,68,65,41,64,38,89,93,41,85,67,79,87,54,52,96,67,52,74,45,89,83,54,48,66,71,58,44,43,74,72,44,51,87,62,80,85,88,51,45,69,60,52,48,48,34,34,52,58,15,52,41,45,34,53,68,31,85,50,51,53,43,32,64,56,48,56,55,36,40,65,48,84,73,63,26,35,28,33,36,44,38,41,72,41,50,63,31,42,46,45,50,50,46,40,31,56,47,42,29,51,47,31,49,39,13,45,51,52,49,17,63,45,37,48,24,43,33,36,34,40,34,25,44,49,69,65,32,43,53,36,38,52,51,39,51,50,52,33,56,76,70,65,66,60,58,90,78,47,50,76,49,80,41,85,49,72,82,42,58,50,27,52,36,71,47,1,42,25,32,32,75,65,71,48,64,51,44,66,53,72,74,80,68,47,36,53,65,37,27,48,90,60,26,26,21,49,73,42,27,36,64,38,25,29,48,48,35,50,30,74,62,64,33,10,62,61,39,39,70,35,34,44,98,92,30,36,17,66,46,59,27,11,38,32,46,66,45,75,49,61,38,33,32,35,38,43,22,44,47,37,42,42,59,57,39,47,71,23,60,26,59,74,93,49,41,58,23,33,27,35,18,20,83,48,18,15,59,41,55,38,75,56,39,71,39,36,48,27,56,65,56,28,42,73,73,64,35,29,35,30,52,36,6,35,34,40,33,24,91,89,55,55,69,63,58,38,48,24,55,52,26,47,48,48,45,66,63,50,86,70,80,38,71,64,40,53,54,47,29,45,50,51,20,53,49,37,50,25,48,78,66,76,68,48,61,95,59,48,52,59,50,26,40,49,42,28,67,68,41,52,84,69,41,76,50,69,69,37,33,17,50,11,29,32,27,29,32,50,22,53,52,50,53,50,52,58,49,53,66,59,72,79,104

Organism: Gordonia rubripertincta (NCBI:txid36822)

InterPro domains:
  IPR011538 NADH-ubiquinone oxidoreductase 51kDa subunit, FMN-binding domain [PF01512] (66-222)
  IPR019554 Soluble ligand binding domain [PF10531] (248-278)
  IPR019575 NADH-ubiquinone oxidoreductase 51kDa subunit, iron-sulphur binding domain [PF10589] (333-405)
  IPR019575 NADH-ubiquinone oxidoreductase 51kDa subunit, iron-sulphur binding domain [SM00928] (331-376)
  IPR037207 NADH-ubiquinone oxidoreductase 51kDa subunit, iron-sulphur binding domain superfamily [G3DSA:1.20.1440.230] (329-415)
  IPR037207 NADH-ubiquinone oxidoreductase 51kDa subunit, iron-sulphur binding domain superfamily [SSF140490] (328-404)
  IPR037225 NADH-ubiquinone oxidoreductase 51kDa subunit, FMN-binding domain superfamily [G3DSA:3.40.50.11540] (68-236)
  IPR037225 NADH-ubiquinone oxidoreductase 51kDa subunit, FMN-binding domain superfamily [SSF142019] (31-245)

Radius of gyration: 21.54 Å; Cα contacts (8 Å, |Δi|>4): 893; chains: 1; bounding box: 58×43×67 Å